Protein AF-A0A179B4K9-F1 (afdb_monomer_lite)

Structure (mmCIF, N/CA/C/O backbone):
data_AF-A0A179B4K9-F1
#
_entry.id   AF-A0A179B4K9-F1
#
loop_
_atom_site.group_PDB
_atom_site.id
_atom_site.type_symbol
_atom_site.label_atom_id
_atom_site.label_alt_id
_atom_site.label_comp_id
_atom_site.label_asym_id
_atom_site.label_entity_id
_atom_site.label_seq_id
_atom_site.pdbx_PDB_ins_code
_atom_site.Cartn_x
_atom_site.Cartn_y
_atom_site.Cartn_z
_atom_site.occupancy
_atom_site.B_iso_or_equiv
_atom_site.auth_seq_id
_atom_site.auth_comp_id
_atom_site.auth_asym_id
_atom_site.auth_atom_id
_atom_site.pdbx_PDB_model_num
ATOM 1 N N . MET A 1 1 ? 18.540 11.501 -34.866 1.00 49.00 1 MET A N 1
ATOM 2 C CA . MET A 1 1 ? 18.609 10.133 -35.430 1.00 49.00 1 MET A CA 1
ATOM 3 C C . MET A 1 1 ? 19.218 10.206 -36.821 1.00 49.00 1 MET A C 1
ATOM 5 O O . MET A 1 1 ? 19.056 11.240 -37.459 1.00 49.00 1 MET A O 1
ATOM 9 N N . ALA A 1 2 ? 19.954 9.187 -37.273 1.00 39.53 2 ALA A N 1
ATOM 10 C CA . ALA A 1 2 ? 20.260 9.074 -38.700 1.00 39.53 2 ALA A CA 1
ATOM 11 C C . ALA A 1 2 ? 18.976 8.699 -39.465 1.00 39.53 2 ALA A C 1
ATOM 13 O O . ALA A 1 2 ? 18.045 8.146 -38.882 1.00 39.53 2 ALA A O 1
ATOM 14 N N . THR A 1 3 ? 18.932 8.986 -40.764 1.00 39.09 3 THR A N 1
ATOM 15 C CA . THR A 1 3 ? 17.799 8.746 -41.682 1.00 39.09 3 THR A CA 1
ATOM 16 C C . THR A 1 3 ? 17.365 7.275 -41.813 1.00 39.09 3 THR A C 1
ATOM 18 O O . THR A 1 3 ? 16.398 6.989 -42.503 1.00 39.09 3 THR A O 1
ATOM 21 N N . ASN A 1 4 ? 18.037 6.342 -41.133 1.00 38.09 4 ASN A N 1
ATOM 22 C CA . ASN A 1 4 ? 17.789 4.897 -41.150 1.00 38.09 4 ASN A CA 1
ATOM 23 C C . ASN A 1 4 ? 17.492 4.302 -39.755 1.00 38.09 4 ASN A C 1
ATOM 25 O O . ASN A 1 4 ? 17.722 3.116 -39.535 1.00 38.09 4 ASN A O 1
ATOM 29 N N . GLY A 1 5 ? 17.077 5.119 -38.780 1.00 46.66 5 GLY A N 1
ATOM 30 C CA . GLY A 1 5 ? 16.750 4.650 -37.424 1.00 46.66 5 GLY A CA 1
ATOM 31 C C . GLY A 1 5 ? 17.960 4.265 -36.562 1.00 46.66 5 GLY A C 1
ATOM 32 O O . GLY A 1 5 ? 17.804 3.952 -35.384 1.00 46.66 5 GLY A O 1
ATOM 33 N N . ARG A 1 6 ? 19.191 4.338 -37.091 1.00 57.16 6 ARG A N 1
ATOM 34 C CA . ARG A 1 6 ? 20.409 4.124 -36.298 1.00 57.16 6 ARG A CA 1
ATOM 35 C C . ARG A 1 6 ? 20.771 5.382 -35.511 1.00 57.16 6 ARG A C 1
ATOM 37 O O . ARG A 1 6 ? 20.716 6.512 -36.013 1.00 57.16 6 ARG A O 1
ATOM 44 N N . LEU A 1 7 ? 21.176 5.187 -34.257 1.00 63.09 7 LEU A N 1
ATOM 45 C CA . LEU A 1 7 ? 21.777 6.253 -33.461 1.00 63.09 7 LEU A CA 1
ATOM 46 C C . LEU A 1 7 ? 23.084 6.713 -34.114 1.00 63.09 7 LEU A C 1
ATOM 48 O O . LEU A 1 7 ? 23.852 5.903 -34.638 1.00 63.09 7 LEU A O 1
ATOM 52 N N . LYS A 1 8 ? 23.338 8.027 -34.077 1.00 67.00 8 LYS A N 1
ATOM 53 C CA . LYS A 1 8 ? 24.635 8.576 -34.489 1.00 67.00 8 LYS A CA 1
ATOM 54 C C . LYS A 1 8 ? 25.731 7.922 -33.642 1.00 67.00 8 LYS A C 1
ATOM 56 O O . LYS A 1 8 ? 25.544 7.704 -32.448 1.00 67.00 8 LYS A O 1
ATOM 61 N N . SER A 1 9 ? 26.888 7.650 -34.245 1.00 63.28 9 SER A N 1
ATOM 62 C CA . SER A 1 9 ? 28.038 7.063 -33.540 1.00 63.28 9 SER A CA 1
ATOM 63 C C . SER A 1 9 ? 28.581 7.966 -32.423 1.00 63.28 9 SER A C 1
ATOM 65 O O . SER A 1 9 ? 29.160 7.463 -31.463 1.00 63.28 9 SER A O 1
ATOM 67 N N . LYS A 1 10 ? 28.359 9.284 -32.529 1.00 70.06 10 LYS A N 1
ATOM 68 C CA . LYS A 1 10 ? 28.595 10.286 -31.484 1.00 70.06 10 LYS A CA 1
ATOM 69 C C . LYS A 1 10 ? 27.345 11.156 -31.334 1.00 70.06 10 LYS A C 1
ATOM 71 O O . LYS A 1 10 ? 26.875 11.715 -32.323 1.00 70.06 10 LYS A O 1
ATOM 76 N N . ILE A 1 11 ? 26.822 11.253 -30.114 1.00 75.12 11 ILE A N 1
ATOM 77 C CA . ILE A 1 11 ? 25.683 12.103 -29.745 1.00 75.12 11 ILE A CA 1
ATOM 78 C C . ILE A 1 11 ? 26.227 13.201 -28.830 1.00 75.12 11 ILE A C 1
ATOM 80 O O . ILE A 1 11 ? 26.829 12.886 -27.806 1.00 75.12 11 ILE A O 1
ATOM 84 N N . GLY A 1 12 ? 26.069 14.468 -29.219 1.00 74.31 12 GLY A N 1
ATOM 85 C CA . GLY A 1 12 ? 26.497 15.617 -28.410 1.00 74.31 12 GLY A CA 1
ATOM 86 C C . GLY A 1 12 ? 25.336 16.313 -27.694 1.00 74.31 12 GLY A C 1
ATOM 87 O O . GLY A 1 12 ? 24.174 16.055 -27.998 1.00 74.31 12 GLY A O 1
ATOM 88 N N . GLN A 1 13 ? 25.641 17.265 -26.800 1.00 74.56 13 GLN A N 1
ATOM 89 C CA . GLN A 1 13 ? 24.632 18.067 -26.078 1.00 74.56 13 GLN A CA 1
ATOM 90 C C . GLN A 1 13 ? 23.593 18.689 -27.029 1.00 74.56 13 GLN A C 1
ATOM 92 O O . GLN A 1 13 ? 22.399 18.580 -26.786 1.00 74.56 13 GLN A O 1
ATOM 97 N N . ARG A 1 14 ? 24.021 19.278 -28.158 1.00 80.44 14 ARG A N 1
ATOM 98 C CA . ARG A 1 14 ? 23.103 19.897 -29.137 1.00 80.44 14 ARG A CA 1
ATOM 99 C C . ARG A 1 14 ? 22.116 18.905 -29.760 1.00 80.44 14 ARG A C 1
ATOM 101 O O . ARG A 1 14 ? 20.986 19.284 -30.045 1.00 80.44 14 ARG A O 1
ATOM 108 N N . ASP A 1 15 ? 22.529 17.654 -29.980 1.00 79.69 15 ASP A N 1
ATOM 109 C CA . ASP A 1 15 ? 21.630 16.622 -30.507 1.00 79.69 15 ASP A CA 1
ATOM 110 C C . ASP A 1 15 ? 20.538 16.269 -29.484 1.00 79.69 15 ASP A C 1
ATOM 112 O O . ASP A 1 15 ? 19.399 16.018 -29.876 1.00 79.69 15 ASP A O 1
ATOM 116 N N . LEU A 1 16 ? 20.870 16.272 -28.186 1.00 74.81 16 LEU A N 1
ATOM 117 C CA . LEU A 1 16 ? 19.905 16.030 -27.113 1.00 74.81 16 LEU A CA 1
ATOM 118 C C . LEU A 1 16 ? 18.993 17.227 -26.853 1.00 74.81 16 LEU A C 1
ATOM 120 O O . LEU A 1 16 ? 17.802 17.019 -26.667 1.00 74.81 16 LEU A O 1
ATOM 124 N N . GLU A 1 17 ? 19.498 18.460 -26.913 1.00 78.81 17 GLU A N 1
ATOM 125 C CA . GLU A 1 17 ? 18.645 19.657 -26.821 1.00 78.81 17 GLU A CA 1
ATOM 126 C C . GLU A 1 17 ? 17.633 19.710 -27.969 1.00 78.81 17 GLU A C 1
ATOM 128 O O . GLU A 1 17 ? 16.451 19.999 -27.768 1.00 78.81 17 GLU A O 1
ATOM 133 N N . TYR A 1 18 ? 18.074 19.352 -29.179 1.00 82.75 18 TYR A N 1
ATOM 134 C CA . TYR A 1 18 ? 17.166 19.190 -30.308 1.00 82.75 18 TYR A CA 1
ATOM 135 C C . TYR A 1 18 ? 16.153 18.069 -30.054 1.00 82.75 18 TYR A C 1
ATOM 137 O O . TYR A 1 18 ? 14.962 18.268 -30.268 1.00 82.75 18 TYR A O 1
ATOM 145 N N . PHE A 1 19 ? 16.599 16.904 -29.571 1.00 80.44 19 PHE A N 1
ATOM 146 C CA . PHE A 1 19 ? 15.712 15.785 -29.243 1.00 80.44 19 PHE A CA 1
ATOM 147 C C . PHE A 1 19 ? 14.654 16.173 -28.198 1.00 80.44 19 PHE A C 1
ATOM 149 O O . PHE A 1 19 ? 13.468 15.923 -28.405 1.00 80.44 19 PHE A O 1
ATOM 156 N N . LYS A 1 20 ? 15.069 16.844 -27.121 1.00 81.75 20 LYS A N 1
ATOM 157 C CA . LYS A 1 20 ? 14.197 17.381 -26.074 1.00 81.75 20 LYS A CA 1
ATOM 158 C C . LYS A 1 20 ? 13.162 18.335 -26.659 1.00 81.75 20 LYS A C 1
ATOM 160 O O . LYS A 1 20 ? 11.972 18.146 -26.435 1.00 81.75 20 LYS A O 1
ATOM 165 N N . THR A 1 21 ? 13.608 19.319 -27.435 1.00 83.69 21 THR A N 1
ATOM 166 C CA . THR A 1 21 ? 12.730 20.344 -28.019 1.00 83.69 21 THR A CA 1
ATOM 167 C C . THR A 1 21 ? 11.743 19.742 -29.019 1.00 83.69 21 THR A C 1
ATOM 169 O O . THR A 1 21 ? 10.576 20.114 -29.040 1.00 83.69 21 THR A O 1
ATOM 172 N N . ALA A 1 22 ? 12.196 18.795 -29.842 1.00 82.25 22 ALA A N 1
ATOM 173 C CA . ALA A 1 22 ? 11.378 18.209 -30.897 1.00 82.25 22 ALA A CA 1
ATOM 174 C C . ALA A 1 22 ? 10.362 17.181 -30.376 1.00 82.25 22 ALA A C 1
ATOM 176 O O . ALA A 1 22 ? 9.280 17.055 -30.948 1.00 82.25 22 ALA A O 1
ATOM 177 N N . TYR A 1 23 ? 10.707 16.426 -29.327 1.00 79.19 23 TYR A N 1
ATOM 178 C CA . TYR A 1 23 ? 9.938 15.241 -28.934 1.00 79.19 23 TYR A CA 1
ATOM 179 C C . TYR A 1 23 ? 9.493 15.224 -27.473 1.00 79.19 23 TYR A C 1
ATOM 181 O O . TYR A 1 23 ? 8.546 14.510 -27.159 1.00 79.19 23 TYR A O 1
ATOM 189 N N . GLY A 1 24 ? 10.126 15.991 -26.581 1.00 78.75 24 GLY A N 1
ATOM 190 C CA . GLY A 1 24 ? 9.943 15.852 -25.135 1.00 78.75 24 GLY A CA 1
ATOM 191 C C . GLY A 1 24 ? 8.508 16.080 -24.663 1.00 78.75 24 GLY A C 1
ATOM 192 O O . GLY A 1 24 ? 7.943 15.223 -23.986 1.00 78.75 24 GLY A O 1
ATOM 193 N N . GLU A 1 25 ? 7.885 17.186 -25.078 1.00 82.50 25 GLU A N 1
ATOM 194 C CA . GLU A 1 25 ? 6.494 17.488 -24.714 1.00 82.50 25 GLU A CA 1
ATOM 195 C C . GLU A 1 25 ? 5.529 16.420 -25.240 1.00 82.50 25 GLU A C 1
ATOM 197 O O . GLU A 1 25 ? 4.657 15.935 -24.516 1.00 82.50 25 GLU A O 1
ATOM 202 N N . ARG A 1 26 ? 5.705 16.028 -26.504 1.00 84.62 26 ARG A N 1
ATOM 203 C CA . ARG A 1 26 ? 4.835 15.052 -27.151 1.00 84.62 26 ARG A CA 1
ATOM 204 C C . ARG A 1 26 ? 4.973 13.672 -26.511 1.00 84.62 26 ARG A C 1
ATOM 206 O O . ARG A 1 26 ? 3.981 12.964 -26.407 1.00 84.62 26 ARG A O 1
ATOM 213 N N . MET A 1 27 ? 6.152 13.324 -26.002 1.00 86.38 27 MET A N 1
ATOM 214 C CA . MET A 1 27 ? 6.392 12.026 -25.378 1.00 86.38 27 MET A CA 1
ATOM 215 C C . MET A 1 27 ? 5.661 11.801 -24.066 1.00 86.38 27 MET A C 1
ATOM 217 O O . MET A 1 27 ? 5.229 10.688 -23.783 1.00 86.38 27 MET A O 1
ATOM 221 N N . ALA A 1 28 ? 5.506 12.858 -23.278 1.00 75.81 28 ALA A N 1
ATOM 222 C CA . ALA A 1 28 ? 4.746 12.801 -22.038 1.00 75.81 28 ALA A CA 1
ATOM 223 C C . ALA A 1 28 ? 3.232 12.957 -22.270 1.00 75.81 28 ALA A C 1
ATOM 225 O O . ALA A 1 28 ? 2.441 12.647 -21.377 1.00 75.81 28 ALA A O 1
ATOM 226 N N . LYS A 1 29 ? 2.811 13.472 -23.440 1.00 82.12 29 LYS A N 1
ATOM 227 C CA . LYS A 1 29 ? 1.414 13.851 -23.709 1.00 82.12 29 LYS A CA 1
ATOM 228 C C . LYS A 1 29 ? 0.657 12.936 -24.674 1.00 82.12 29 LYS A C 1
ATOM 230 O O . LYS A 1 29 ? -0.541 12.735 -24.491 1.00 82.12 29 LYS A O 1
ATOM 235 N N . ASP A 1 30 ? 1.318 12.393 -25.683 1.00 87.69 30 ASP A N 1
ATOM 236 C CA . ASP A 1 30 ? 0.700 11.611 -26.754 1.00 87.69 30 ASP A CA 1
ATOM 237 C C . ASP A 1 30 ? 1.097 10.132 -26.602 1.00 87.69 30 ASP A C 1
ATOM 239 O O . ASP A 1 30 ? 2.203 9.746 -26.997 1.00 87.69 30 ASP A O 1
ATOM 243 N N . PRO A 1 31 ? 0.227 9.290 -26.011 1.00 87.31 31 PRO A N 1
ATOM 244 C CA . PRO A 1 31 ? 0.576 7.908 -25.710 1.00 87.31 31 PRO A CA 1
ATOM 245 C C . PRO A 1 31 ? 0.732 7.037 -26.962 1.00 87.31 31 PRO A C 1
ATOM 247 O O . PRO A 1 31 ? 1.504 6.077 -26.944 1.00 87.31 31 PRO A O 1
ATOM 250 N N . PHE A 1 32 ? 0.106 7.414 -28.081 1.00 87.56 32 PHE A N 1
ATOM 251 C CA . PHE A 1 32 ? 0.276 6.732 -29.364 1.00 87.56 32 PHE A CA 1
ATOM 252 C C . PHE A 1 32 ? 1.654 7.018 -29.956 1.00 87.56 32 PHE A C 1
ATOM 254 O O . PHE A 1 32 ? 2.360 6.096 -30.369 1.00 87.56 32 PHE A O 1
ATOM 261 N N . PHE A 1 33 ? 2.067 8.289 -29.951 1.00 89.06 33 PHE A N 1
ATOM 262 C CA . PHE A 1 33 ? 3.408 8.673 -30.384 1.00 89.06 33 PHE A CA 1
ATOM 263 C C . PHE A 1 33 ? 4.487 8.041 -29.503 1.00 89.06 33 PHE A C 1
ATOM 265 O O . PHE A 1 33 ? 5.458 7.490 -30.022 1.00 89.06 33 PHE A O 1
ATOM 272 N N . ALA A 1 34 ? 4.301 8.078 -28.182 1.00 90.25 34 ALA A N 1
ATOM 273 C CA . ALA A 1 34 ? 5.251 7.529 -27.226 1.00 90.25 34 ALA A CA 1
ATOM 274 C C . ALA A 1 34 ? 5.463 6.023 -27.394 1.00 90.25 34 ALA A C 1
ATOM 276 O O . ALA A 1 34 ? 6.608 5.559 -27.360 1.00 90.25 34 ALA A O 1
ATOM 277 N N . ASN A 1 35 ? 4.377 5.288 -27.642 1.00 89.25 35 ASN A N 1
ATOM 278 C CA . ASN A 1 35 ? 4.430 3.866 -27.937 1.00 89.25 35 ASN A CA 1
ATOM 279 C C . ASN A 1 35 ? 5.129 3.584 -29.279 1.00 89.25 35 ASN A C 1
ATOM 281 O O . ASN A 1 35 ? 6.089 2.814 -29.329 1.00 89.25 35 ASN A O 1
ATOM 285 N N . ALA A 1 36 ? 4.707 4.253 -30.359 1.00 88.25 36 ALA A N 1
ATOM 286 C CA . ALA A 1 36 ? 5.291 4.061 -31.687 1.00 88.25 36 ALA A CA 1
ATOM 287 C C . ALA A 1 36 ? 6.796 4.370 -31.705 1.00 88.25 36 ALA A C 1
ATOM 289 O O . ALA A 1 36 ? 7.585 3.642 -32.316 1.00 88.25 36 ALA A O 1
ATOM 290 N N . PHE A 1 37 ? 7.210 5.422 -30.998 1.00 90.38 37 PHE A N 1
ATOM 291 C CA . PHE A 1 37 ? 8.618 5.749 -30.847 1.00 90.38 37 PHE A CA 1
ATOM 292 C C . PHE A 1 37 ? 9.383 4.657 -30.106 1.00 90.38 37 PHE A C 1
ATOM 294 O O . PHE A 1 37 ? 10.451 4.274 -30.576 1.00 90.38 37 PHE A O 1
ATOM 301 N N . GLY A 1 38 ? 8.876 4.150 -28.977 1.00 91.44 38 GLY A N 1
ATOM 302 C CA . GLY A 1 38 ? 9.588 3.137 -28.195 1.00 91.44 38 GLY A CA 1
ATOM 303 C C . GLY A 1 38 ? 9.791 1.846 -28.985 1.00 91.44 38 GLY A C 1
ATOM 304 O O . GLY A 1 38 ? 10.910 1.332 -29.043 1.00 91.44 38 GLY A O 1
ATOM 305 N N . LEU A 1 39 ? 8.751 1.394 -29.698 1.00 90.38 39 LEU A N 1
ATOM 306 C CA . LEU A 1 39 ? 8.834 0.233 -30.592 1.00 90.38 39 LEU A CA 1
ATOM 307 C C . LEU A 1 39 ? 9.818 0.445 -31.753 1.00 90.38 39 LEU A C 1
ATOM 309 O O . LEU A 1 39 ? 10.496 -0.498 -32.156 1.00 90.38 39 LEU A O 1
ATOM 313 N N . THR A 1 40 ? 9.915 1.670 -32.280 1.00 89.12 40 THR A N 1
ATOM 314 C CA . THR A 1 40 ? 10.848 2.019 -33.366 1.00 89.12 40 THR A CA 1
ATOM 315 C C . THR A 1 40 ? 12.286 2.160 -32.870 1.00 89.12 40 THR A C 1
ATOM 317 O O . THR A 1 40 ? 13.225 1.767 -33.560 1.00 89.12 40 THR A O 1
ATOM 320 N N . LEU A 1 41 ? 12.480 2.728 -31.677 1.00 89.44 41 LEU A N 1
ATOM 321 C CA . LEU A 1 41 ? 13.796 2.909 -31.078 1.00 89.44 41 LEU A CA 1
ATOM 322 C C . LEU A 1 41 ? 14.410 1.551 -30.710 1.00 89.44 41 LEU A C 1
ATOM 324 O O . LEU A 1 41 ? 15.581 1.312 -31.014 1.00 89.44 41 LEU A O 1
ATOM 328 N N . GLY A 1 42 ? 13.613 0.667 -30.103 1.00 92.19 42 GLY A N 1
ATOM 329 C CA . GLY A 1 42 ? 14.027 -0.668 -29.674 1.00 92.19 42 GLY A CA 1
ATOM 330 C C . GLY A 1 42 ? 14.860 -0.672 -28.384 1.00 92.19 42 GLY A C 1
ATOM 331 O O . GLY A 1 42 ? 15.564 0.290 -28.069 1.00 92.19 42 GLY A O 1
ATOM 332 N N . ALA A 1 43 ? 14.805 -1.786 -27.644 1.00 93.94 43 ALA A N 1
ATOM 333 C CA . ALA A 1 43 ? 15.361 -1.921 -26.291 1.00 93.94 43 ALA A CA 1
ATOM 334 C C . ALA A 1 43 ? 16.851 -1.540 -26.193 1.00 93.94 43 ALA A C 1
ATOM 336 O O . ALA A 1 43 ? 17.242 -0.735 -25.347 1.00 93.94 43 ALA A O 1
ATOM 337 N N . ASN A 1 44 ? 17.680 -2.043 -27.116 1.00 92.12 44 ASN A N 1
ATOM 338 C CA . ASN A 1 44 ? 19.119 -1.772 -27.130 1.00 92.12 44 ASN A CA 1
ATOM 339 C C . ASN A 1 44 ? 19.448 -0.278 -27.261 1.00 92.12 44 ASN A C 1
ATOM 341 O O . ASN A 1 44 ? 20.303 0.241 -26.544 1.00 92.12 44 ASN A O 1
ATOM 345 N N . ASN A 1 45 ? 18.767 0.438 -28.159 1.00 90.12 45 ASN A N 1
ATOM 346 C CA . ASN A 1 45 ? 19.007 1.870 -28.329 1.00 90.12 45 ASN A CA 1
ATOM 347 C C . ASN A 1 45 ? 18.437 2.678 -27.159 1.00 90.12 45 ASN A C 1
ATOM 349 O O . ASN A 1 45 ? 19.063 3.661 -26.765 1.00 90.12 45 ASN A O 1
ATOM 353 N N . THR A 1 46 ? 17.299 2.263 -26.586 1.00 92.44 46 THR A N 1
ATOM 354 C CA . THR A 1 46 ? 16.757 2.863 -25.359 1.00 92.44 46 THR A CA 1
ATOM 355 C C . THR A 1 46 ? 17.793 2.815 -24.233 1.00 92.44 46 THR A C 1
ATOM 357 O O . THR A 1 46 ? 18.149 3.861 -23.690 1.00 92.44 46 THR A O 1
ATOM 360 N N . LEU A 1 47 ? 18.350 1.636 -23.932 1.00 92.19 47 LEU A N 1
ATOM 361 C CA . LEU A 1 47 ? 19.336 1.480 -22.856 1.00 92.19 47 LEU A CA 1
ATOM 362 C C . LEU A 1 47 ? 20.669 2.154 -23.161 1.00 92.19 47 LEU A C 1
ATOM 364 O O . LEU A 1 47 ? 21.256 2.783 -22.280 1.00 92.19 47 LEU A O 1
ATOM 368 N N . ARG A 1 48 ? 21.116 2.120 -24.419 1.00 88.88 48 ARG A N 1
ATOM 369 C CA . ARG A 1 48 ? 22.312 2.850 -24.843 1.00 88.88 48 ARG A CA 1
ATOM 370 C C . ARG A 1 48 ? 22.181 4.353 -24.593 1.00 88.88 48 ARG A C 1
ATOM 372 O O . ARG A 1 48 ? 23.111 4.957 -24.064 1.00 88.88 48 ARG A O 1
ATOM 379 N N . LEU A 1 49 ? 21.043 4.955 -24.949 1.00 88.00 49 LEU A N 1
ATOM 380 C CA . LEU A 1 49 ? 20.788 6.378 -24.704 1.00 88.00 49 LEU A CA 1
ATOM 381 C C . LEU A 1 49 ? 20.685 6.694 -23.212 1.00 88.00 49 LEU A C 1
ATOM 383 O O . LEU A 1 49 ? 21.280 7.671 -22.766 1.00 88.00 49 LEU A O 1
ATOM 387 N N . ALA A 1 50 ? 19.980 5.864 -22.441 1.00 90.69 50 ALA A N 1
ATOM 388 C CA . ALA A 1 50 ? 19.853 6.030 -20.995 1.00 90.69 50 ALA A CA 1
ATOM 389 C C . ALA A 1 50 ? 21.213 5.955 -20.286 1.00 90.69 50 ALA A C 1
ATOM 391 O O . ALA A 1 50 ? 21.517 6.762 -19.403 1.00 90.69 50 ALA A O 1
ATOM 392 N N . SER A 1 51 ? 22.057 5.014 -20.711 1.00 88.38 51 SER A N 1
ATOM 393 C CA . SER A 1 51 ? 23.423 4.869 -20.220 1.00 88.38 51 SER A CA 1
ATOM 394 C C . SER A 1 51 ? 24.265 6.091 -20.570 1.00 88.38 51 SER A C 1
ATOM 396 O O . SER A 1 51 ? 24.865 6.686 -19.677 1.00 88.38 51 SER A O 1
ATOM 398 N N . LEU A 1 52 ? 24.242 6.527 -21.836 1.00 85.38 52 LEU A N 1
ATOM 399 C CA . LEU A 1 52 ? 24.965 7.716 -22.287 1.00 85.38 52 LEU A CA 1
ATOM 400 C C . LEU A 1 52 ? 24.547 8.951 -21.476 1.00 85.38 52 LEU A C 1
ATOM 402 O O . LEU A 1 52 ? 25.410 9.674 -20.982 1.00 85.38 52 LEU A O 1
ATOM 406 N N . ALA A 1 53 ? 23.238 9.150 -21.282 1.00 85.81 53 ALA A N 1
ATOM 407 C CA . ALA A 1 53 ? 22.685 10.241 -20.480 1.00 85.81 53 ALA A CA 1
ATOM 408 C C . ALA A 1 53 ? 23.193 10.223 -19.028 1.00 85.81 53 ALA A C 1
ATOM 410 O O . ALA A 1 53 ? 23.393 11.274 -18.429 1.00 85.81 53 ALA A O 1
ATOM 411 N N . SER A 1 54 ? 23.442 9.038 -18.468 1.00 82.94 54 SER A N 1
ATOM 412 C CA . SER A 1 54 ? 23.789 8.861 -17.053 1.00 82.94 54 SER A CA 1
ATOM 413 C C . SER A 1 54 ? 25.282 9.002 -16.735 1.00 82.94 54 SER A C 1
ATOM 415 O O . SER A 1 54 ? 25.634 9.102 -15.559 1.00 82.94 54 SER A O 1
ATOM 417 N N . THR A 1 55 ? 26.153 9.021 -17.747 1.00 78.50 55 THR A N 1
ATOM 418 C CA . THR A 1 55 ? 27.611 9.178 -17.576 1.00 78.50 55 THR A CA 1
ATOM 419 C C . THR A 1 55 ? 28.017 10.642 -17.350 1.00 78.50 55 THR A C 1
ATOM 421 O O . THR A 1 55 ? 27.547 11.552 -18.036 1.00 78.50 55 THR A O 1
ATOM 424 N N . THR A 1 56 ? 28.904 10.894 -16.383 1.00 65.62 56 THR A N 1
ATOM 425 C CA . THR A 1 56 ? 29.180 12.242 -15.837 1.00 65.62 56 THR A CA 1
ATOM 426 C C . THR A 1 56 ? 29.870 13.221 -16.779 1.00 65.62 56 THR A C 1
ATOM 428 O O . THR A 1 56 ? 29.770 14.429 -16.571 1.00 65.62 56 THR A O 1
ATOM 431 N N . ASN A 1 57 ? 30.491 12.734 -17.853 1.00 68.25 57 ASN A N 1
ATOM 432 C CA . ASN A 1 57 ? 31.309 13.554 -18.750 1.00 68.25 57 ASN A CA 1
ATOM 433 C C . ASN A 1 57 ? 30.589 13.975 -20.042 1.00 68.25 57 ASN A C 1
ATOM 435 O O . ASN A 1 57 ? 31.227 14.524 -20.941 1.00 68.25 57 ASN A O 1
ATOM 439 N N . HIS A 1 58 ? 29.295 13.670 -20.190 1.00 68.62 58 HIS A N 1
ATOM 440 C CA . HIS A 1 58 ? 28.593 13.866 -21.465 1.00 68.62 58 HIS A CA 1
ATOM 441 C C . HIS A 1 58 ? 27.541 14.981 -21.463 1.00 68.62 58 HIS A C 1
ATOM 443 O O . HIS A 1 58 ? 27.427 15.664 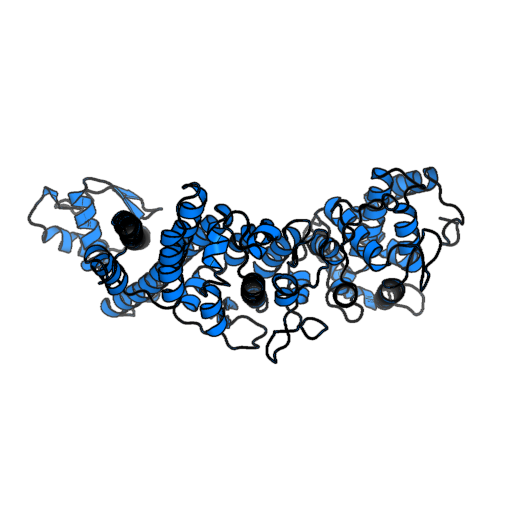-22.479 1.00 68.62 58 HIS A O 1
ATOM 449 N N . PHE A 1 59 ? 26.833 15.221 -20.353 1.00 75.06 59 PHE A N 1
ATOM 450 C CA . PHE A 1 59 ? 25.735 16.209 -20.280 1.00 75.06 59 PHE A CA 1
ATOM 451 C C . PHE A 1 59 ? 25.757 16.999 -18.968 1.00 75.06 59 PHE A C 1
ATOM 453 O O . PHE A 1 59 ? 26.623 16.737 -18.140 1.00 75.06 59 PHE A O 1
ATOM 460 N N . SER A 1 60 ? 24.814 17.917 -18.723 1.00 81.31 60 SER A N 1
ATOM 461 C CA . SER A 1 60 ? 24.501 18.450 -17.377 1.00 81.31 60 SER A CA 1
ATOM 462 C C . SER A 1 60 ? 23.544 17.514 -16.616 1.00 81.31 60 SER A C 1
ATOM 464 O O . SER A 1 60 ? 22.947 16.617 -17.216 1.00 81.31 60 SER A O 1
ATOM 466 N N . GLU A 1 61 ? 23.448 17.645 -15.288 1.00 82.94 61 GLU A N 1
ATOM 467 C CA . GLU A 1 61 ? 22.601 16.765 -14.461 1.00 82.94 61 GLU A CA 1
ATOM 468 C C . GLU A 1 61 ? 21.125 16.873 -14.817 1.00 82.94 61 GLU A C 1
ATOM 470 O O . GLU A 1 61 ? 20.461 15.851 -14.994 1.00 82.94 61 GLU A O 1
ATOM 475 N N . ASP A 1 62 ? 20.659 18.098 -15.025 1.00 84.00 62 ASP A N 1
ATOM 476 C CA . ASP A 1 62 ? 19.284 18.368 -15.424 1.00 84.00 62 ASP A CA 1
ATOM 477 C C . ASP A 1 62 ? 19.001 17.824 -16.825 1.00 84.00 62 ASP A C 1
ATOM 479 O O . ASP A 1 62 ? 18.036 17.085 -17.003 1.00 84.00 62 ASP A O 1
ATOM 483 N N . SER A 1 63 ? 19.888 18.060 -17.803 1.00 83.69 63 SER A N 1
ATOM 484 C CA . SER A 1 63 ? 19.717 17.501 -19.153 1.00 83.69 63 SER A CA 1
ATOM 485 C C . SER A 1 63 ? 19.712 15.968 -19.146 1.00 83.69 63 SER A C 1
ATOM 487 O O . SER A 1 63 ? 18.956 15.348 -19.891 1.00 83.69 63 SER A O 1
ATOM 489 N N . ALA A 1 64 ? 20.541 15.337 -18.306 1.00 85.44 64 ALA A N 1
ATOM 490 C CA . ALA A 1 64 ? 20.565 13.884 -18.157 1.00 85.44 64 ALA A CA 1
ATOM 491 C C . ALA A 1 64 ? 19.227 13.342 -17.633 1.00 85.44 64 ALA A C 1
ATOM 493 O O . ALA A 1 64 ? 18.686 12.389 -18.199 1.00 85.44 64 ALA A O 1
ATOM 494 N N . ARG A 1 65 ? 18.681 13.968 -16.584 1.00 88.75 65 ARG A N 1
ATOM 495 C CA . ARG A 1 65 ? 17.383 13.609 -15.995 1.00 88.75 65 ARG A CA 1
ATOM 496 C C . ARG A 1 65 ? 16.229 13.845 -16.957 1.00 88.75 65 ARG A C 1
ATOM 498 O O . ARG A 1 65 ? 15.399 12.961 -17.122 1.00 88.75 65 ARG A O 1
ATOM 505 N N . GLU A 1 66 ? 16.198 14.979 -17.650 1.00 89.06 66 GLU A N 1
ATOM 506 C CA . GLU A 1 66 ? 15.155 15.279 -18.637 1.00 89.06 66 GLU A CA 1
ATOM 507 C C . GLU A 1 66 ? 15.153 14.270 -19.791 1.00 89.06 66 GLU A C 1
ATOM 509 O O . GLU A 1 66 ? 14.102 13.768 -20.184 1.00 89.06 66 GLU A O 1
ATOM 514 N N . VAL A 1 67 ? 16.328 13.920 -20.321 1.00 89.25 67 VAL A N 1
ATOM 515 C CA . VAL A 1 67 ? 16.432 12.920 -21.394 1.00 89.25 67 VAL A CA 1
ATOM 516 C C . VAL A 1 67 ? 15.959 11.554 -20.904 1.00 89.25 67 VAL A C 1
ATOM 518 O O . VAL A 1 67 ? 15.210 10.882 -21.615 1.00 89.25 67 VAL A O 1
ATOM 521 N N . ARG A 1 68 ? 16.323 11.155 -19.680 1.00 91.94 68 ARG A N 1
ATOM 522 C CA . ARG A 1 68 ? 15.801 9.924 -19.071 1.00 91.94 68 ARG A CA 1
ATOM 523 C C . ARG A 1 68 ? 14.301 9.985 -18.808 1.00 91.94 68 ARG A C 1
ATOM 525 O O . ARG A 1 68 ? 13.645 8.980 -19.041 1.00 91.94 68 ARG A O 1
ATOM 532 N N . ALA A 1 69 ? 13.741 11.130 -18.425 1.00 93.38 69 ALA A N 1
ATOM 533 C CA . ALA A 1 69 ? 12.301 11.302 -18.254 1.00 93.38 69 ALA A CA 1
ATOM 534 C C . ALA A 1 69 ? 11.538 11.154 -19.582 1.00 93.38 69 ALA A C 1
ATOM 536 O O . ALA A 1 69 ? 10.480 10.527 -19.624 1.00 93.38 69 ALA A O 1
ATOM 537 N N . ILE A 1 70 ? 12.087 11.659 -20.694 1.00 92.50 70 ILE A N 1
ATOM 538 C CA . ILE A 1 70 ? 11.505 11.476 -22.035 1.00 92.50 70 ILE A CA 1
ATOM 539 C C . ILE A 1 70 ? 11.544 9.998 -22.440 1.00 92.50 70 ILE A C 1
ATOM 541 O O . ILE A 1 70 ? 10.534 9.446 -22.883 1.00 92.50 70 ILE A O 1
ATOM 545 N N . LEU A 1 71 ? 12.698 9.344 -22.268 1.00 94.00 71 LEU A N 1
ATOM 546 C CA . LEU A 1 71 ? 12.852 7.917 -22.560 1.00 94.00 71 LEU A CA 1
ATOM 547 C C . LEU A 1 71 ? 11.959 7.055 -21.662 1.00 94.00 71 LEU A C 1
ATOM 549 O O . LEU A 1 71 ? 11.338 6.121 -22.154 1.00 94.00 71 LEU A O 1
ATOM 553 N N . GLY A 1 72 ? 11.848 7.393 -20.380 1.00 95.25 72 GLY A N 1
ATOM 554 C CA . GLY A 1 72 ? 10.997 6.707 -19.416 1.00 95.25 72 GLY A CA 1
ATOM 555 C C . GLY A 1 72 ? 9.515 6.875 -19.719 1.00 95.25 72 GLY A C 1
ATOM 556 O O . GLY A 1 72 ? 8.776 5.903 -19.639 1.00 95.25 72 GLY A O 1
ATOM 557 N N . SER A 1 73 ? 9.088 8.060 -20.169 1.00 94.00 73 SER A N 1
ATOM 558 C CA . SER A 1 73 ? 7.704 8.292 -20.607 1.00 94.00 73 SER A CA 1
ATOM 559 C C . SER A 1 73 ? 7.354 7.390 -21.792 1.00 94.00 73 SER A C 1
ATOM 561 O O . SER A 1 73 ? 6.319 6.725 -21.795 1.00 94.00 73 SER A O 1
ATOM 563 N N . SER A 1 74 ? 8.264 7.302 -22.771 1.00 94.50 74 SER A N 1
ATOM 564 C CA . SER A 1 74 ? 8.135 6.358 -23.883 1.00 94.50 74 SER A CA 1
ATOM 565 C C . SER A 1 74 ? 8.139 4.912 -23.408 1.00 94.50 74 SER A C 1
ATOM 567 O O . SER A 1 74 ? 7.298 4.145 -23.865 1.00 94.50 74 SER A O 1
ATOM 569 N N . LEU A 1 75 ? 9.031 4.538 -22.489 1.00 95.94 75 LEU A N 1
ATOM 570 C CA . LEU A 1 75 ? 9.122 3.182 -21.957 1.00 95.94 75 LEU A CA 1
ATOM 571 C C . LEU A 1 75 ? 7.813 2.777 -21.275 1.00 95.94 75 LEU A C 1
ATOM 573 O O . LEU A 1 75 ? 7.221 1.799 -21.713 1.00 95.94 75 LEU A O 1
ATOM 577 N N . ILE A 1 76 ? 7.319 3.562 -20.309 1.00 94.94 76 ILE A N 1
ATOM 578 C CA . ILE A 1 76 ? 6.065 3.302 -19.578 1.00 94.94 76 ILE A CA 1
ATOM 579 C C . ILE A 1 76 ? 4.904 3.081 -20.558 1.00 94.94 76 ILE A C 1
ATOM 581 O O . ILE A 1 76 ? 4.181 2.095 -20.461 1.00 94.94 76 ILE A O 1
ATOM 585 N N . LEU A 1 77 ? 4.740 3.960 -21.550 1.00 92.31 77 LEU A N 1
ATOM 586 C CA . LEU A 1 77 ? 3.629 3.880 -22.509 1.00 92.31 77 LEU A CA 1
ATOM 587 C C . LEU A 1 77 ? 3.833 2.777 -23.565 1.00 92.31 77 LEU A C 1
ATOM 589 O O . LEU A 1 77 ? 2.872 2.182 -24.063 1.00 92.31 77 LEU A O 1
ATOM 593 N N . THR A 1 78 ? 5.084 2.451 -23.898 1.00 92.31 78 THR A N 1
ATOM 594 C CA . THR A 1 78 ? 5.424 1.338 -24.799 1.00 92.31 78 THR A CA 1
ATOM 595 C C . THR A 1 78 ? 5.092 -0.003 -24.162 1.00 92.31 78 THR A C 1
ATOM 597 O O . THR A 1 78 ? 4.537 -0.882 -24.829 1.00 92.31 78 THR A O 1
ATOM 600 N N . THR A 1 79 ? 5.353 -0.127 -22.862 1.00 92.06 79 THR A N 1
ATOM 601 C CA . THR A 1 79 ? 5.118 -1.323 -22.049 1.00 92.06 79 THR A CA 1
ATOM 602 C C . THR A 1 79 ? 3.708 -1.377 -21.454 1.00 92.06 79 THR A C 1
ATOM 604 O O . THR A 1 79 ? 3.468 -2.082 -20.479 1.00 92.06 79 THR A O 1
ATOM 607 N N . GLY A 1 80 ? 2.742 -0.686 -22.074 1.00 87.31 80 GLY A N 1
ATOM 608 C CA . GLY A 1 80 ? 1.317 -0.799 -21.748 1.00 87.31 80 GLY A CA 1
ATOM 609 C C . GLY A 1 80 ? 0.870 -0.018 -20.512 1.00 87.31 80 GLY A C 1
ATOM 610 O O . GLY A 1 80 ? -0.202 -0.301 -19.985 1.00 87.31 80 GLY A O 1
ATOM 611 N N . GLY A 1 81 ? 1.670 0.941 -20.049 1.00 89.62 81 GLY A N 1
ATOM 612 C CA . GLY A 1 81 ? 1.300 1.870 -18.988 1.00 89.62 81 GLY A CA 1
ATOM 613 C C . GLY A 1 81 ? 0.143 2.798 -19.355 1.00 89.62 81 GLY A C 1
ATOM 614 O O . GLY A 1 81 ? -0.307 2.883 -20.504 1.00 89.62 81 GLY A O 1
ATOM 615 N N . LEU A 1 82 ? -0.344 3.505 -18.341 1.00 85.00 82 LEU A N 1
ATOM 616 C CA . LEU A 1 82 ? -1.477 4.417 -18.437 1.00 85.00 82 LEU A CA 1
ATOM 617 C C . LEU A 1 82 ? -1.040 5.870 -18.266 1.00 85.00 82 LEU A C 1
ATOM 619 O O . LEU A 1 82 ? 0.008 6.175 -17.695 1.00 85.00 82 LEU A O 1
ATOM 623 N N . ARG A 1 83 ? -1.898 6.767 -18.761 1.00 85.06 83 ARG A N 1
ATOM 624 C CA . ARG A 1 83 ? -1.809 8.207 -18.537 1.00 85.06 83 ARG A CA 1
ATOM 625 C C . ARG A 1 83 ? -3.093 8.716 -17.879 1.00 85.06 83 ARG A C 1
ATOM 627 O O . ARG A 1 83 ? -4.108 8.899 -18.544 1.00 85.06 83 ARG A O 1
ATOM 634 N N . ASN A 1 84 ? -3.039 8.999 -16.586 1.00 79.56 84 ASN A N 1
ATOM 635 C CA . ASN A 1 84 ? -4.200 9.342 -15.758 1.00 79.56 84 ASN A CA 1
ATOM 636 C C . ASN A 1 84 ? -4.789 10.725 -16.030 1.00 79.56 84 ASN A C 1
ATOM 638 O O . ASN A 1 84 ? -5.940 10.978 -15.690 1.00 79.56 84 ASN A O 1
ATOM 642 N N . SER A 1 85 ? -4.028 11.619 -16.665 1.00 78.88 85 SER A N 1
ATOM 643 C CA . SER A 1 85 ? -4.525 12.934 -17.083 1.00 78.88 85 SER A CA 1
ATOM 644 C C . SER A 1 85 ? -5.430 12.888 -18.311 1.00 78.88 85 SER A C 1
ATOM 646 O O . SER A 1 85 ? -5.927 13.934 -18.715 1.00 78.88 85 SER A O 1
ATOM 648 N N . LEU A 1 86 ? -5.566 11.735 -18.976 1.00 79.62 86 LEU A N 1
ATOM 649 C CA . LEU A 1 86 ? -6.515 11.598 -20.079 1.00 79.62 86 LEU A CA 1
ATOM 650 C C . LEU A 1 86 ? -7.937 11.739 -19.529 1.00 79.62 86 LEU A C 1
ATOM 652 O O . LEU A 1 86 ? -8.230 11.223 -18.451 1.00 79.62 86 LEU A O 1
ATOM 656 N N . ASP A 1 87 ? -8.813 12.417 -20.265 1.00 84.00 87 ASP A N 1
ATOM 657 C CA . ASP A 1 87 ? -10.246 12.454 -19.973 1.00 84.00 87 ASP A CA 1
ATOM 658 C C . ASP A 1 87 ? -10.904 11.084 -20.236 1.00 84.00 87 ASP A C 1
ATOM 660 O O . ASP A 1 87 ? -10.239 10.102 -20.579 1.00 84.00 87 ASP A O 1
ATOM 664 N N . ALA A 1 88 ? -12.217 10.979 -20.014 1.00 84.75 88 ALA A N 1
ATOM 665 C CA . ALA A 1 88 ? -12.932 9.713 -20.178 1.00 84.75 88 ALA A CA 1
ATOM 666 C C . ALA A 1 88 ? -12.800 9.152 -21.606 1.00 84.75 88 ALA A C 1
ATOM 668 O O . ALA A 1 88 ? -12.508 7.967 -21.768 1.00 84.75 88 ALA A O 1
ATOM 669 N N . ASP A 1 89 ? -12.934 10.004 -22.624 1.00 86.56 89 ASP A N 1
ATOM 670 C CA . ASP A 1 89 ? -12.841 9.605 -24.030 1.00 86.56 89 ASP A CA 1
ATOM 671 C C . ASP A 1 89 ? -11.419 9.182 -24.406 1.00 86.56 89 ASP A C 1
ATOM 673 O O . ASP A 1 89 ? -11.225 8.132 -25.023 1.00 86.56 89 ASP A O 1
ATOM 677 N N . GLY A 1 90 ? -10.407 9.934 -23.969 1.00 84.75 90 GLY A N 1
ATOM 678 C CA . GLY A 1 90 ? -9.003 9.594 -24.163 1.00 84.75 90 GLY A CA 1
ATOM 679 C C . GLY A 1 90 ? -8.622 8.273 -23.494 1.00 84.75 90 GLY A C 1
ATOM 680 O O . GLY A 1 90 ? -7.925 7.460 -24.104 1.00 84.75 90 GLY A O 1
ATOM 681 N N . ARG A 1 91 ? -9.112 8.011 -22.274 1.00 83.94 91 ARG A N 1
ATOM 682 C CA . ARG A 1 91 ? -8.908 6.719 -21.594 1.00 83.94 91 ARG A CA 1
ATOM 683 C C . ARG A 1 91 ? -9.606 5.578 -22.326 1.00 83.94 91 ARG A C 1
ATOM 685 O O . ARG A 1 91 ? -8.987 4.538 -22.535 1.00 83.94 91 ARG A O 1
ATOM 692 N N . ASN A 1 92 ? -10.851 5.771 -22.759 1.00 86.31 92 ASN A N 1
ATOM 693 C CA . ASN A 1 92 ? -11.590 4.769 -23.528 1.00 86.31 92 ASN A CA 1
ATOM 694 C C . ASN A 1 92 ? -10.874 4.432 -24.840 1.00 86.31 92 ASN A C 1
ATOM 696 O O . ASN A 1 92 ? -10.700 3.256 -25.160 1.00 86.31 92 ASN A O 1
ATOM 700 N N . LEU A 1 93 ? -10.395 5.447 -25.564 1.00 88.06 93 LEU A N 1
ATOM 701 C CA . LEU A 1 93 ? -9.637 5.260 -26.796 1.00 88.06 93 LEU A CA 1
ATOM 702 C C . LEU A 1 93 ? -8.307 4.539 -26.544 1.00 88.06 93 LEU A C 1
ATOM 704 O O . LEU A 1 93 ? -7.969 3.616 -27.282 1.00 88.06 93 LEU A O 1
ATOM 708 N N . TRP A 1 94 ? -7.562 4.923 -25.504 1.00 86.94 94 TRP A N 1
ATOM 709 C CA . TRP A 1 94 ? -6.305 4.261 -25.138 1.00 86.94 94 TRP A CA 1
ATOM 710 C C . TRP A 1 94 ? -6.514 2.792 -24.759 1.00 86.94 94 TRP A C 1
ATOM 712 O O . TRP A 1 94 ? -5.764 1.921 -25.203 1.00 86.94 94 TRP A O 1
ATOM 722 N N . ASN A 1 95 ? -7.563 2.498 -23.990 1.00 84.81 95 ASN A N 1
ATOM 723 C CA . ASN A 1 95 ? -7.920 1.135 -23.605 1.00 84.81 95 ASN A CA 1
ATOM 724 C C . ASN A 1 95 ? -8.346 0.303 -24.821 1.00 84.81 95 ASN A C 1
ATOM 726 O O . ASN A 1 95 ? -7.869 -0.818 -24.988 1.00 84.81 95 ASN A O 1
ATOM 730 N N . ALA A 1 96 ? -9.175 0.862 -25.710 1.00 86.75 96 ALA A N 1
ATOM 731 C CA . ALA A 1 96 ? -9.576 0.206 -26.953 1.00 86.75 96 ALA A CA 1
ATOM 732 C C . ALA A 1 96 ? -8.373 -0.062 -27.872 1.00 86.75 96 ALA A C 1
ATOM 734 O O . ALA A 1 96 ? -8.239 -1.154 -28.422 1.00 86.75 96 ALA A O 1
ATOM 735 N N . TRP A 1 97 ? -7.460 0.905 -27.993 1.00 88.06 97 TRP A N 1
ATOM 736 C CA . TRP A 1 97 ? -6.221 0.748 -28.751 1.00 88.06 97 TRP A CA 1
ATOM 737 C C . TRP A 1 97 ? -5.332 -0.357 -28.167 1.00 88.06 97 TRP A C 1
ATOM 739 O O . TRP A 1 97 ? -4.875 -1.221 -28.912 1.00 88.06 97 TRP A O 1
ATOM 749 N N . ASN A 1 98 ? -5.145 -0.388 -26.841 1.00 85.62 98 ASN A N 1
ATOM 750 C CA . ASN A 1 98 ? -4.378 -1.441 -26.169 1.00 85.62 98 ASN A CA 1
ATOM 751 C C . ASN A 1 98 ? -5.016 -2.828 -26.328 1.00 85.62 98 ASN A C 1
ATOM 753 O O . ASN A 1 98 ? -4.300 -3.806 -26.544 1.00 85.62 98 ASN A O 1
ATOM 757 N N . ALA A 1 99 ? -6.344 -2.925 -26.264 1.00 85.56 99 ALA A N 1
ATOM 758 C CA . ALA A 1 99 ? -7.060 -4.176 -26.500 1.00 85.56 99 ALA A CA 1
ATOM 759 C C . ALA A 1 99 ? -6.935 -4.649 -27.962 1.00 85.56 99 ALA A C 1
ATOM 761 O O . ALA A 1 99 ? -6.834 -5.847 -28.225 1.00 85.56 99 ALA A O 1
ATOM 762 N N . GLY A 1 100 ? -6.891 -3.713 -28.916 1.00 87.94 100 GLY A N 1
ATOM 763 C CA . GLY A 1 100 ? -6.820 -3.981 -30.354 1.00 87.94 100 GLY A CA 1
ATOM 764 C C . GLY A 1 100 ? -5.424 -4.270 -30.918 1.00 87.94 100 GLY A C 1
ATOM 765 O O . GLY A 1 100 ? -5.305 -4.510 -32.118 1.00 87.94 100 GLY A O 1
ATOM 766 N N . LEU A 1 101 ? -4.364 -4.270 -30.100 1.00 88.50 101 LEU A N 1
ATOM 767 C CA . LEU A 1 101 ? -2.969 -4.353 -30.573 1.00 88.50 101 LEU A CA 1
ATOM 768 C C . LEU A 1 101 ? -2.641 -5.561 -31.440 1.00 88.50 101 LEU A C 1
ATOM 770 O O . LEU A 1 101 ? -1.722 -5.498 -32.255 1.00 88.50 101 LEU A O 1
ATOM 774 N N . ASP A 1 102 ? -3.343 -6.669 -31.237 1.00 88.88 102 ASP A N 1
ATOM 775 C CA . ASP A 1 102 ? -3.097 -7.882 -32.010 1.00 88.88 102 ASP A CA 1
ATOM 776 C C . ASP A 1 102 ? -3.581 -7.749 -33.463 1.00 88.88 102 ASP A C 1
ATOM 778 O O . ASP A 1 102 ? -3.000 -8.330 -34.377 1.00 88.88 102 ASP A O 1
ATOM 782 N N . GLY A 1 103 ? -4.604 -6.917 -33.688 1.00 87.88 103 GLY A N 1
ATOM 783 C CA . GLY A 1 103 ? -5.134 -6.609 -35.016 1.00 87.88 103 GLY A CA 1
ATOM 784 C C . GLY A 1 103 ? -4.355 -5.524 -35.764 1.00 87.88 103 GLY A C 1
ATOM 785 O O . GLY A 1 103 ? -4.550 -5.359 -36.966 1.00 87.88 103 GLY A O 1
ATOM 786 N N . ILE A 1 104 ? -3.466 -4.788 -35.087 1.00 88.75 104 ILE A N 1
ATOM 787 C CA . ILE A 1 104 ? -2.676 -3.714 -35.699 1.00 88.75 104 ILE A CA 1
ATOM 788 C C . ILE A 1 104 ? -1.308 -4.264 -36.097 1.00 88.75 104 ILE A C 1
ATOM 790 O O . ILE A 1 104 ? -0.565 -4.781 -35.265 1.00 88.75 104 ILE A O 1
ATOM 794 N N . LYS A 1 105 ? -0.958 -4.135 -37.376 1.00 88.25 105 LYS A N 1
ATOM 795 C CA . LYS A 1 105 ? 0.311 -4.612 -37.932 1.00 88.25 105 LYS A CA 1
ATOM 796 C C . LYS A 1 105 ? 1.431 -3.581 -37.751 1.00 88.25 105 LYS A C 1
ATOM 798 O O . LYS A 1 105 ? 1.263 -2.419 -38.108 1.00 88.25 105 LYS A O 1
ATOM 803 N N . TYR A 1 106 ? 2.557 -4.017 -37.185 1.00 84.50 106 TYR A N 1
ATOM 804 C CA . TYR A 1 106 ? 3.813 -3.259 -37.134 1.00 84.50 106 TYR A CA 1
ATOM 805 C C . TYR A 1 106 ? 4.532 -3.315 -38.489 1.00 84.50 106 TYR A C 1
ATOM 807 O O . TYR A 1 106 ? 4.966 -2.296 -39.018 1.00 84.50 106 TYR A O 1
ATOM 815 N N . ASP A 1 107 ? 4.603 -4.519 -39.052 1.00 84.50 107 ASP A N 1
ATOM 816 C CA . ASP A 1 107 ? 5.043 -4.824 -40.412 1.00 84.50 107 ASP A CA 1
ATOM 817 C C . ASP A 1 107 ? 4.092 -5.874 -41.023 1.00 84.50 107 ASP A C 1
ATOM 819 O O . ASP A 1 107 ? 3.074 -6.208 -40.416 1.00 84.50 107 ASP A O 1
ATOM 823 N N . PHE A 1 108 ? 4.381 -6.376 -42.229 1.00 79.25 108 PHE A N 1
ATOM 824 C CA . PHE A 1 108 ? 3.493 -7.307 -42.940 1.00 79.25 108 PHE A CA 1
ATOM 825 C C . PHE A 1 108 ? 3.083 -8.534 -42.104 1.00 79.25 108 PHE A C 1
ATOM 827 O O . PHE A 1 108 ? 1.924 -8.950 -42.167 1.00 79.25 108 PHE A O 1
ATOM 834 N N . ASP A 1 109 ? 3.982 -9.057 -41.266 1.00 89.06 109 ASP A N 1
ATOM 835 C CA . ASP A 1 109 ? 3.767 -10.312 -40.542 1.00 89.06 109 ASP A CA 1
ATOM 836 C C . ASP A 1 109 ? 3.548 -10.095 -39.036 1.00 89.06 109 ASP A C 1
ATOM 838 O O . ASP A 1 109 ? 2.737 -10.791 -38.417 1.00 89.06 109 ASP A O 1
ATOM 842 N N . THR A 1 110 ? 4.181 -9.080 -38.448 1.00 90.50 110 THR A N 1
ATOM 843 C CA . THR A 1 110 ? 4.260 -8.850 -37.000 1.00 90.50 110 THR A CA 1
ATOM 844 C C . THR A 1 110 ? 3.148 -7.914 -36.513 1.00 90.50 110 THR A C 1
ATOM 846 O O . THR A 1 110 ? 3.017 -6.788 -36.995 1.00 90.50 110 THR A O 1
ATOM 849 N N . SER A 1 111 ? 2.355 -8.329 -35.517 1.00 92.88 111 SER A N 1
ATOM 850 C CA . SER A 1 111 ? 1.411 -7.423 -34.833 1.00 92.88 111 SER A CA 1
ATOM 851 C C . SER A 1 111 ? 2.124 -6.481 -33.853 1.00 92.88 111 SER A C 1
ATOM 853 O O . SER A 1 111 ? 3.205 -6.792 -33.348 1.00 92.88 111 SER A O 1
ATOM 855 N N . LEU A 1 112 ? 1.524 -5.335 -33.516 1.00 91.06 112 LEU A N 1
ATOM 856 C CA . LEU A 1 112 ? 2.061 -4.443 -32.481 1.00 91.06 112 LEU A CA 1
ATOM 857 C C . LEU A 1 112 ? 2.167 -5.154 -31.128 1.00 91.06 112 LEU A C 1
ATOM 859 O O . LEU A 1 112 ? 3.107 -4.898 -30.378 1.00 91.06 112 LEU A O 1
ATOM 863 N N . LYS A 1 113 ? 1.255 -6.089 -30.828 1.00 92.19 113 LYS A N 1
ATOM 864 C CA . LYS A 1 113 ? 1.337 -6.939 -29.631 1.00 92.19 113 LYS A CA 1
ATOM 865 C C . LYS A 1 113 ? 2.607 -7.795 -29.629 1.00 92.19 113 LYS A C 1
ATOM 867 O O . LYS A 1 113 ? 3.324 -7.814 -28.631 1.00 92.19 113 LYS A O 1
ATOM 872 N N . GLN A 1 114 ? 2.908 -8.463 -30.744 1.00 93.94 114 GLN A N 1
ATOM 873 C CA . GLN A 1 114 ? 4.137 -9.250 -30.898 1.00 93.94 114 GLN A CA 1
ATOM 874 C C . GLN A 1 114 ? 5.387 -8.366 -30.830 1.00 93.94 114 GLN A C 1
ATOM 876 O O . GLN A 1 114 ? 6.370 -8.739 -30.194 1.00 93.94 114 GLN A O 1
ATOM 881 N N . GLN A 1 115 ? 5.349 -7.176 -31.432 1.00 94.44 115 GLN A N 1
ATOM 882 C CA . GLN A 1 115 ? 6.475 -6.248 -31.386 1.00 94.44 115 GLN A CA 1
ATOM 883 C C . GLN A 1 115 ? 6.711 -5.686 -29.975 1.00 94.44 115 GLN A C 1
ATOM 885 O O . GLN A 1 115 ? 7.860 -5.557 -29.557 1.00 94.44 115 GLN A O 1
ATOM 890 N N . ARG A 1 116 ? 5.649 -5.415 -29.204 1.00 94.44 116 ARG A N 1
ATOM 891 C CA . ARG A 1 116 ? 5.759 -5.061 -27.780 1.00 94.44 116 ARG A CA 1
ATOM 892 C C . ARG A 1 116 ? 6.378 -6.198 -26.969 1.00 94.44 116 ARG A C 1
ATOM 894 O O . ARG A 1 116 ? 7.249 -5.927 -26.152 1.00 94.44 116 ARG A O 1
ATOM 901 N N . ALA A 1 117 ? 5.965 -7.445 -27.205 1.00 95.38 117 ALA A N 1
ATOM 902 C CA . ALA A 1 117 ? 6.563 -8.604 -26.541 1.00 95.38 117 ALA A CA 1
ATOM 903 C C . ALA A 1 117 ? 8.071 -8.697 -26.829 1.00 95.38 117 ALA A C 1
ATOM 905 O O . ALA A 1 117 ? 8.858 -8.751 -25.894 1.00 95.38 117 ALA A O 1
ATOM 906 N N . ARG A 1 118 ? 8.488 -8.560 -28.098 1.00 95.69 118 ARG A N 1
ATOM 907 C CA . ARG A 1 118 ? 9.915 -8.504 -28.477 1.00 95.69 118 ARG A CA 1
ATOM 908 C C . ARG A 1 118 ? 10.668 -7.352 -27.806 1.00 95.69 118 ARG A C 1
ATOM 910 O O . ARG A 1 118 ? 11.834 -7.502 -27.456 1.00 95.69 118 ARG A O 1
ATOM 917 N N . TYR A 1 119 ? 10.027 -6.192 -27.656 1.00 96.38 119 TYR A N 1
ATOM 918 C CA . TYR A 1 119 ? 10.618 -5.050 -26.958 1.00 96.38 119 TYR A CA 1
ATOM 919 C C . TYR A 1 119 ? 10.857 -5.355 -25.472 1.00 96.38 119 TYR A C 1
ATOM 921 O O . TYR A 1 119 ? 11.946 -5.080 -24.974 1.00 96.38 119 TYR A O 1
ATOM 929 N N . LEU A 1 120 ? 9.871 -5.947 -24.792 1.00 97.19 120 LEU A N 1
ATOM 930 C CA . LEU A 1 120 ? 9.978 -6.380 -23.397 1.00 97.19 120 LEU A CA 1
ATOM 931 C C . LEU A 1 120 ? 11.039 -7.479 -23.218 1.00 97.19 120 LEU A C 1
ATOM 933 O O . LEU A 1 120 ? 11.918 -7.331 -22.374 1.00 97.19 120 LEU A O 1
ATOM 937 N N . ASP A 1 121 ? 11.033 -8.506 -24.074 1.00 97.31 121 ASP A N 1
ATOM 938 C CA . ASP A 1 121 ? 12.040 -9.578 -24.075 1.00 97.31 121 ASP A CA 1
ATOM 939 C C . ASP A 1 121 ? 13.458 -9.012 -24.236 1.00 97.31 121 ASP A C 1
ATOM 941 O O . ASP A 1 121 ? 14.374 -9.388 -23.508 1.00 97.31 121 ASP A O 1
ATOM 945 N N . GLY A 1 122 ? 13.634 -8.044 -25.142 1.00 96.44 122 GLY A N 1
ATOM 946 C CA . GLY A 1 122 ? 14.912 -7.361 -25.328 1.00 96.44 122 GLY A CA 1
ATOM 947 C C . GLY A 1 122 ? 15.339 -6.528 -24.115 1.00 96.44 122 GLY A C 1
ATOM 948 O O . GLY A 1 122 ? 16.533 -6.397 -23.858 1.00 96.44 122 GLY A O 1
ATOM 949 N N . LEU A 1 123 ? 14.401 -5.959 -23.350 1.00 96.56 123 LEU A N 1
ATOM 950 C CA . LEU A 1 123 ? 14.726 -5.287 -22.089 1.00 96.56 123 LEU A CA 1
ATOM 951 C C . LEU A 1 123 ? 15.145 -6.293 -21.008 1.00 96.56 123 LEU A C 1
ATOM 953 O O . LEU A 1 123 ? 16.122 -6.018 -20.314 1.00 96.56 123 LEU A O 1
ATOM 957 N N . ASN A 1 124 ? 14.483 -7.450 -20.907 1.00 95.44 124 ASN A N 1
ATOM 958 C CA . ASN A 1 124 ? 14.859 -8.526 -19.978 1.00 95.44 124 ASN A CA 1
ATOM 959 C C . ASN A 1 124 ? 16.239 -9.114 -20.301 1.00 95.44 124 ASN A C 1
ATOM 961 O O . ASN A 1 124 ? 17.064 -9.294 -19.407 1.00 95.44 124 ASN A O 1
ATOM 965 N N . GLU A 1 125 ? 16.545 -9.333 -21.583 1.00 95.50 125 GLU A N 1
ATOM 966 C CA . GLU A 1 125 ? 17.863 -9.811 -22.020 1.00 95.50 125 GLU A CA 1
ATOM 967 C C . GLU A 1 125 ? 18.985 -8.821 -21.653 1.00 95.50 125 GLU A C 1
ATOM 969 O O . GLU A 1 125 ? 20.075 -9.203 -21.218 1.00 95.50 125 GLU A O 1
ATOM 974 N N . LEU A 1 126 ? 18.716 -7.522 -21.795 1.00 94.94 126 LEU A N 1
ATOM 975 C CA . LEU A 1 126 ? 19.704 -6.463 -21.588 1.00 94.94 126 LEU A CA 1
ATOM 976 C C . LEU A 1 126 ? 19.768 -5.927 -20.149 1.00 94.94 126 LEU A C 1
ATOM 978 O O . LEU A 1 126 ? 20.757 -5.284 -19.780 1.00 94.94 126 LEU A O 1
ATOM 982 N N . GLY A 1 127 ? 18.740 -6.177 -19.342 1.00 94.12 127 GLY A N 1
ATOM 983 C CA . GLY A 1 127 ? 18.621 -5.775 -17.943 1.00 94.12 127 GLY A CA 1
ATOM 984 C C . GLY A 1 127 ? 19.800 -6.188 -17.050 1.00 94.12 127 GLY A C 1
ATOM 985 O O . GLY A 1 127 ? 20.344 -5.325 -16.356 1.00 94.12 127 GLY A O 1
ATOM 986 N N . PRO A 1 128 ? 20.276 -7.447 -17.081 1.00 91.88 128 PRO A N 1
ATOM 987 C CA . PRO A 1 128 ? 21.424 -7.868 -16.276 1.00 91.88 128 PRO A CA 1
ATOM 988 C C . PRO A 1 128 ? 22.782 -7.414 -16.841 1.00 91.88 128 PRO A C 1
ATOM 990 O O . PRO A 1 128 ? 23.794 -7.544 -16.153 1.00 91.88 128 PRO A O 1
ATOM 993 N N . SER A 1 129 ? 22.837 -6.891 -18.072 1.00 91.69 129 SER A N 1
ATOM 994 C CA . SER A 1 129 ? 24.091 -6.454 -18.702 1.00 91.69 129 SER A CA 1
ATOM 995 C C . SER A 1 129 ? 24.586 -5.118 -18.135 1.00 91.69 129 SER A C 1
ATOM 997 O O . SER A 1 129 ? 23.793 -4.269 -17.731 1.00 91.69 129 SER A O 1
ATOM 999 N N . TYR A 1 130 ? 25.902 -4.900 -18.142 1.00 88.44 130 TYR A N 1
ATOM 1000 C CA . TYR A 1 130 ? 26.536 -3.653 -17.711 1.00 88.44 130 TYR A CA 1
ATOM 1001 C C . TYR A 1 130 ? 26.672 -2.668 -18.873 1.00 88.44 130 TYR A C 1
ATOM 1003 O O . TYR A 1 130 ? 27.053 -3.042 -19.979 1.00 88.44 130 TYR A O 1
ATOM 1011 N N . TRP A 1 131 ? 26.402 -1.390 -18.609 1.00 87.81 131 TRP A N 1
ATOM 1012 C CA . TRP A 1 131 ? 26.366 -0.340 -19.625 1.00 87.81 131 TRP A CA 1
ATOM 1013 C C . TRP A 1 131 ? 27.282 0.840 -19.282 1.00 87.81 131 TRP A C 1
ATOM 1015 O O . TRP A 1 131 ? 27.201 1.396 -18.185 1.00 87.81 131 TRP A O 1
ATOM 1025 N N . ASN A 1 132 ? 28.103 1.260 -20.250 1.00 80.69 132 ASN A N 1
ATOM 1026 C CA . ASN A 1 132 ? 29.123 2.317 -20.115 1.00 80.69 132 ASN A CA 1
ATOM 1027 C C . ASN A 1 132 ? 28.921 3.521 -21.066 1.00 80.69 132 ASN A C 1
ATOM 1029 O O . ASN A 1 132 ? 29.858 4.260 -21.367 1.00 80.69 132 ASN A O 1
ATOM 1033 N N . GLY A 1 133 ? 27.714 3.681 -21.611 1.00 76.31 133 GLY A N 1
ATOM 1034 C CA . GLY A 1 133 ? 27.348 4.725 -22.570 1.00 76.31 133 GLY A CA 1
ATOM 1035 C C . GLY A 1 133 ? 27.570 4.365 -24.043 1.00 76.31 133 GLY A C 1
ATOM 1036 O O . GLY A 1 133 ? 27.094 5.087 -24.921 1.00 76.31 133 GLY A O 1
ATOM 1037 N N . LYS A 1 134 ? 28.251 3.251 -24.351 1.00 74.00 134 LYS A N 1
ATOM 1038 C CA . LYS A 1 134 ? 28.509 2.821 -25.738 1.00 74.00 134 LYS A CA 1
ATOM 1039 C C . LYS A 1 134 ? 27.795 1.530 -26.102 1.00 74.00 134 LYS A C 1
ATOM 1041 O O . LYS A 1 134 ? 27.047 1.524 -27.079 1.00 74.00 134 LYS A O 1
ATOM 1046 N N . GLU A 1 135 ? 28.025 0.476 -25.332 1.00 77.12 135 GLU A N 1
ATOM 1047 C CA . GLU A 1 135 ? 27.529 -0.873 -25.601 1.00 77.12 135 GLU A CA 1
ATOM 1048 C C . GLU A 1 135 ? 27.276 -1.636 -24.298 1.00 77.12 135 GLU A C 1
ATOM 1050 O O . GLU A 1 135 ? 27.774 -1.248 -23.237 1.00 77.12 135 GLU A O 1
ATOM 1055 N N . ALA A 1 136 ? 26.471 -2.692 -24.395 1.00 79.75 136 ALA A N 1
ATOM 1056 C CA . ALA A 1 136 ? 26.254 -3.633 -23.309 1.00 79.75 136 ALA A CA 1
ATOM 1057 C C . ALA A 1 136 ? 27.465 -4.565 -23.180 1.00 79.75 136 ALA A C 1
ATOM 1059 O O . ALA A 1 136 ? 28.008 -5.029 -24.183 1.00 79.75 136 ALA A O 1
ATOM 1060 N N . SER A 1 137 ? 27.859 -4.887 -21.952 1.00 75.38 137 SER A N 1
ATOM 1061 C CA . SER A 1 137 ? 28.840 -5.930 -21.671 1.00 75.38 137 SER A CA 1
ATOM 1062 C C . SER A 1 137 ? 28.317 -6.909 -20.621 1.00 75.38 137 SER A C 1
ATOM 1064 O O . SER A 1 137 ? 27.615 -6.538 -19.682 1.00 75.38 137 SER A O 1
ATOM 1066 N N . ALA A 1 138 ? 28.693 -8.183 -20.754 1.00 70.44 138 ALA A N 1
ATOM 1067 C CA . ALA A 1 138 ? 28.333 -9.217 -19.780 1.00 70.44 138 ALA A CA 1
ATOM 1068 C C . ALA A 1 138 ? 29.092 -9.074 -18.443 1.00 70.44 138 ALA A C 1
ATOM 1070 O O . ALA A 1 138 ? 28.669 -9.606 -17.422 1.00 70.44 138 ALA A O 1
ATOM 1071 N N . LYS A 1 139 ? 30.242 -8.386 -18.452 1.00 65.69 139 LYS A N 1
ATOM 1072 C CA . LYS A 1 139 ? 31.097 -8.090 -17.289 1.00 65.69 139 LYS A CA 1
ATOM 1073 C C . LYS A 1 139 ? 31.776 -6.735 -17.511 1.00 65.69 139 LYS A C 1
ATOM 1075 O O . LYS A 1 139 ? 32.155 -6.445 -18.648 1.00 65.69 139 LYS A O 1
ATOM 1080 N N . GLY A 1 140 ? 31.992 -5.928 -16.470 1.00 61.59 140 GLY A N 1
ATOM 1081 C CA . GLY A 1 140 ? 32.880 -4.757 -16.560 1.00 61.59 140 GLY A CA 1
ATOM 1082 C C . GLY A 1 140 ? 32.401 -3.485 -15.858 1.00 61.59 140 GLY A C 1
ATOM 1083 O O . GLY A 1 140 ? 31.448 -3.498 -15.085 1.00 61.59 140 GLY A O 1
ATOM 1084 N N . ALA A 1 141 ? 33.110 -2.383 -16.132 1.00 61.31 141 ALA A N 1
ATOM 1085 C CA . ALA A 1 141 ? 32.821 -1.043 -15.625 1.00 61.31 141 ALA A CA 1
ATOM 1086 C C . ALA A 1 141 ? 31.562 -0.472 -16.305 1.00 61.31 141 ALA A C 1
ATOM 1088 O O . ALA A 1 141 ? 31.564 -0.224 -17.510 1.00 61.31 141 ALA A O 1
ATOM 1089 N N . GLY A 1 142 ? 30.480 -0.288 -15.546 1.00 75.38 142 GLY A N 1
ATOM 1090 C CA . GLY A 1 142 ? 29.196 0.197 -16.055 1.00 75.38 142 GLY A CA 1
ATOM 1091 C C . GLY A 1 142 ? 28.076 0.095 -15.019 1.00 75.38 142 GLY A C 1
ATOM 1092 O O . GLY A 1 142 ? 28.297 -0.356 -13.894 1.00 75.38 142 GLY A O 1
ATOM 1093 N N . LYS A 1 143 ? 26.860 0.499 -15.397 1.00 80.19 143 LYS A N 1
ATOM 1094 C CA . LYS A 1 143 ? 25.645 0.290 -14.590 1.00 80.19 143 LYS A CA 1
ATOM 1095 C C . LYS A 1 143 ? 24.837 -0.890 -15.134 1.00 80.19 143 LYS A C 1
ATOM 1097 O O . LYS A 1 143 ? 24.713 -0.983 -16.356 1.00 80.19 143 LYS A O 1
ATOM 1102 N N . PRO A 1 144 ? 24.277 -1.756 -14.272 1.00 89.06 144 PRO A N 1
ATOM 1103 C CA . PRO A 1 144 ? 23.314 -2.763 -14.702 1.00 89.06 144 PRO A CA 1
ATOM 1104 C C . PRO A 1 144 ? 22.155 -2.129 -15.481 1.00 89.06 144 PRO A C 1
ATOM 1106 O O . PRO A 1 144 ? 21.675 -1.052 -15.122 1.00 89.06 144 PRO A O 1
ATOM 1109 N N . GLY A 1 145 ? 21.687 -2.793 -16.533 1.00 93.06 145 GLY A N 1
ATOM 1110 C CA . GLY A 1 145 ? 20.549 -2.352 -17.339 1.00 93.06 145 GLY A CA 1
ATOM 1111 C C . GLY A 1 145 ? 19.295 -2.105 -16.500 1.00 93.06 145 GLY A C 1
ATOM 1112 O O . GLY A 1 145 ? 18.640 -1.085 -16.696 1.00 93.06 145 GLY A O 1
ATOM 1113 N N . TYR A 1 146 ? 19.011 -2.939 -15.494 1.00 94.56 146 TYR A N 1
ATOM 1114 C CA . TYR A 1 146 ? 17.875 -2.740 -14.585 1.00 94.56 146 TYR A CA 1
ATOM 1115 C C . TYR A 1 146 ? 17.944 -1.432 -13.787 1.00 94.56 146 TYR A C 1
ATOM 1117 O O . TYR A 1 146 ? 16.903 -0.832 -13.517 1.00 94.56 146 TYR A O 1
ATOM 1125 N N . TYR A 1 147 ? 19.141 -0.915 -13.487 1.00 92.31 147 TYR A N 1
ATOM 1126 C CA . TYR A 1 147 ? 19.281 0.419 -12.890 1.00 92.31 147 TYR A CA 1
ATOM 1127 C C . TYR A 1 147 ? 18.864 1.504 -13.882 1.00 92.31 147 TYR A C 1
ATOM 1129 O O . TYR A 1 147 ? 18.181 2.452 -13.513 1.00 92.31 147 TYR A O 1
ATOM 1137 N N . LEU A 1 148 ? 19.237 1.363 -15.155 1.00 93.88 148 LEU A N 1
ATOM 1138 C CA . LEU A 1 148 ? 18.870 2.321 -16.198 1.00 93.88 148 LEU A CA 1
ATOM 1139 C C . LEU A 1 148 ? 17.370 2.277 -16.514 1.00 93.88 148 LEU A C 1
ATOM 1141 O O . LEU A 1 148 ? 16.760 3.336 -16.646 1.00 93.88 148 LEU A O 1
ATOM 1145 N N . ILE A 1 149 ? 16.781 1.079 -16.610 1.00 97.25 149 ILE A N 1
ATOM 1146 C CA . ILE A 1 149 ? 15.340 0.872 -16.841 1.00 97.25 149 ILE A CA 1
ATOM 1147 C C . ILE A 1 149 ? 14.540 1.562 -15.739 1.00 97.25 149 ILE A C 1
ATOM 1149 O O . ILE A 1 149 ? 13.733 2.449 -16.016 1.00 97.25 149 ILE A O 1
ATOM 1153 N N . SER A 1 150 ? 14.811 1.195 -14.489 1.00 96.44 150 SER A N 1
ATOM 1154 C CA . SER A 1 150 ? 14.118 1.748 -13.329 1.00 96.44 150 SER A CA 1
ATOM 1155 C C . SER A 1 150 ? 14.392 3.247 -13.154 1.00 96.44 150 SER A C 1
ATOM 1157 O O . SER A 1 150 ? 13.465 4.014 -12.921 1.00 96.44 150 SER A O 1
ATOM 1159 N N . GLY A 1 151 ? 15.626 3.713 -13.365 1.00 94.94 151 GLY A N 1
ATOM 1160 C CA . GLY A 1 151 ? 15.967 5.135 -13.288 1.00 94.94 151 GLY A CA 1
ATOM 1161 C C . GLY A 1 151 ? 15.232 6.003 -14.316 1.00 94.94 151 GLY A C 1
ATOM 1162 O O . GLY A 1 151 ? 14.807 7.108 -13.984 1.00 94.94 151 GLY A O 1
ATOM 1163 N N . MET A 1 152 ? 15.025 5.507 -15.545 1.00 96.31 152 MET A N 1
ATOM 1164 C CA . MET A 1 152 ? 14.171 6.183 -16.533 1.00 96.31 152 MET A CA 1
ATOM 1165 C C . MET A 1 152 ? 12.715 6.255 -16.069 1.00 96.31 152 MET A C 1
ATOM 1167 O O . MET A 1 152 ? 12.091 7.307 -16.197 1.00 96.31 152 MET A O 1
ATOM 1171 N N . ILE A 1 153 ? 12.181 5.156 -15.528 1.00 96.69 153 ILE A N 1
ATOM 1172 C CA . ILE A 1 153 ? 10.817 5.092 -14.986 1.00 96.69 153 ILE A CA 1
ATOM 1173 C C . ILE A 1 153 ? 10.641 6.123 -13.865 1.00 96.69 153 ILE A C 1
ATOM 1175 O O . ILE A 1 153 ? 9.706 6.919 -13.911 1.00 96.69 153 ILE A O 1
ATOM 1179 N N . ALA A 1 154 ? 11.570 6.162 -12.910 1.00 95.31 154 ALA A N 1
ATOM 1180 C CA . ALA A 1 154 ? 11.554 7.107 -11.800 1.00 95.31 154 ALA A CA 1
ATOM 1181 C C . ALA A 1 154 ? 11.613 8.568 -12.273 1.00 95.31 154 ALA A C 1
ATOM 1183 O O . ALA A 1 154 ? 10.818 9.394 -11.819 1.00 95.31 154 ALA A O 1
ATOM 1184 N N . ASP A 1 155 ? 12.517 8.893 -13.208 1.00 95.31 155 ASP A N 1
ATOM 1185 C CA . ASP A 1 155 ? 12.623 10.243 -13.773 1.00 95.31 155 ASP A CA 1
ATOM 1186 C C . ASP A 1 155 ? 11.336 10.651 -14.511 1.00 95.31 155 ASP A C 1
ATOM 1188 O O . ASP A 1 155 ? 10.869 11.783 -14.358 1.00 95.31 155 ASP A O 1
ATOM 1192 N N . ALA A 1 156 ? 10.727 9.732 -15.268 1.00 94.62 156 ALA A N 1
ATOM 1193 C CA . ALA A 1 156 ? 9.470 9.974 -15.972 1.00 94.62 156 ALA A CA 1
ATOM 1194 C C . ALA A 1 156 ? 8.293 10.186 -15.015 1.00 94.62 156 ALA A C 1
ATOM 1196 O O . ALA A 1 156 ? 7.594 11.188 -15.140 1.00 94.62 156 ALA A O 1
ATOM 1197 N N . ALA A 1 157 ? 8.101 9.299 -14.037 1.00 93.19 157 ALA A N 1
ATOM 1198 C CA . ALA A 1 157 ? 7.006 9.387 -13.074 1.00 93.19 157 ALA A CA 1
ATOM 1199 C C . ALA A 1 157 ? 7.119 10.631 -12.174 1.00 93.19 157 ALA A C 1
ATOM 1201 O O . ALA A 1 157 ? 6.124 11.312 -11.932 1.00 93.19 157 ALA A O 1
ATOM 1202 N N . LYS A 1 158 ? 8.336 11.013 -11.748 1.00 93.06 158 LYS A N 1
ATOM 1203 C CA . LYS A 1 158 ? 8.553 12.263 -10.994 1.00 93.06 158 LYS A CA 1
ATOM 1204 C C . LYS A 1 158 ? 8.372 13.520 -11.850 1.00 93.06 158 LYS A C 1
ATOM 1206 O O . LYS A 1 158 ? 7.927 14.535 -11.324 1.00 93.06 158 LYS A O 1
ATOM 1211 N N . SER A 1 159 ? 8.691 13.470 -13.145 1.00 91.50 159 SER A N 1
ATOM 1212 C CA . SER A 1 159 ? 8.495 14.616 -14.051 1.00 91.50 159 SER A CA 1
ATOM 1213 C C . SER A 1 159 ? 7.059 14.728 -14.570 1.00 91.50 159 SER A C 1
ATOM 1215 O O . SER A 1 159 ? 6.614 15.811 -14.944 1.00 91.50 159 SER A O 1
ATOM 1217 N N . CYS A 1 160 ? 6.325 13.616 -14.611 1.00 87.69 160 CYS A N 1
ATOM 1218 C CA . CYS A 1 160 ? 4.953 13.538 -15.084 1.00 87.69 160 CYS A CA 1
ATOM 1219 C C . CYS A 1 160 ? 4.147 12.580 -14.195 1.00 87.69 160 CYS A C 1
ATOM 1221 O O . CYS A 1 160 ? 3.980 11.406 -14.519 1.00 87.69 160 CYS A O 1
ATOM 1223 N N . ALA A 1 161 ? 3.582 13.114 -13.106 1.00 82.00 161 ALA A N 1
ATOM 1224 C CA . ALA A 1 161 ? 2.831 12.361 -12.088 1.00 82.00 161 ALA A CA 1
ATOM 1225 C C . ALA A 1 161 ? 1.558 11.654 -12.603 1.00 82.00 161 ALA A C 1
ATOM 1227 O O . ALA A 1 161 ? 0.852 10.994 -11.848 1.00 82.00 161 ALA A O 1
ATOM 1228 N N . HIS A 1 162 ? 1.227 11.815 -13.884 1.00 83.25 162 HIS A N 1
ATOM 1229 C CA . HIS A 1 162 ? 0.094 11.158 -14.521 1.00 83.25 162 HIS A CA 1
ATOM 1230 C C . HIS A 1 162 ? 0.468 9.851 -15.223 1.00 83.25 162 HIS A C 1
ATOM 1232 O O . HIS A 1 162 ? -0.422 9.231 -15.792 1.00 83.25 162 HIS A O 1
ATOM 1238 N N . LEU A 1 163 ? 1.741 9.457 -15.251 1.00 90.38 163 LEU A N 1
ATOM 1239 C CA . LEU A 1 163 ? 2.181 8.201 -15.855 1.00 90.38 163 LEU A CA 1
ATOM 1240 C C . LEU A 1 163 ? 2.263 7.101 -14.798 1.00 90.38 163 LEU A C 1
ATOM 1242 O O . LEU A 1 163 ? 2.877 7.314 -13.758 1.00 90.38 163 LEU A O 1
ATOM 1246 N N . GLY A 1 164 ? 1.706 5.931 -15.110 1.00 92.88 164 GLY A N 1
ATOM 1247 C CA . GLY A 1 164 ? 1.786 4.741 -14.264 1.00 92.88 164 GLY A CA 1
ATOM 1248 C C . GLY A 1 164 ? 2.093 3.488 -15.079 1.00 92.88 164 GLY A C 1
ATOM 1249 O O . GLY A 1 164 ? 1.606 3.331 -16.205 1.00 92.88 164 GLY A O 1
ATOM 1250 N N . LEU A 1 165 ? 2.912 2.594 -14.526 1.00 95.81 165 LEU A N 1
ATOM 1251 C CA . LEU A 1 165 ? 3.213 1.290 -15.120 1.00 95.81 165 LEU A CA 1
ATOM 1252 C C . LEU A 1 165 ? 1.940 0.442 -15.273 1.00 95.81 165 LEU A C 1
ATOM 1254 O O . LEU A 1 165 ? 1.002 0.547 -14.489 1.00 95.81 165 LEU A O 1
ATOM 1258 N N . GLY A 1 166 ? 1.889 -0.386 -16.315 1.00 93.50 166 GLY A N 1
ATOM 1259 C CA . GLY A 1 166 ? 0.738 -1.240 -16.626 1.00 93.50 166 GLY A CA 1
ATOM 1260 C C . GLY A 1 166 ? 1.083 -2.722 -16.636 1.00 93.50 166 GLY A C 1
ATOM 1261 O O . GLY A 1 166 ? 2.247 -3.104 -16.501 1.00 93.50 166 GLY A O 1
ATOM 1262 N N . ASP A 1 167 ? 0.070 -3.563 -16.853 1.00 94.12 167 ASP A N 1
ATOM 1263 C CA . ASP A 1 167 ? 0.203 -5.022 -16.759 1.00 94.12 167 ASP A CA 1
ATOM 1264 C C . ASP A 1 167 ? 1.263 -5.598 -17.690 1.00 94.12 167 ASP A C 1
ATOM 1266 O O . ASP A 1 167 ? 1.955 -6.530 -17.312 1.00 94.12 167 ASP A O 1
ATOM 1270 N N . ALA A 1 168 ? 1.461 -5.052 -18.890 1.00 94.50 168 ALA A N 1
ATOM 1271 C CA . ALA A 1 168 ? 2.486 -5.588 -19.784 1.00 94.50 168 ALA A CA 1
ATOM 1272 C C . ALA A 1 168 ? 3.919 -5.416 -19.232 1.00 94.50 168 ALA A C 1
ATOM 1274 O O . ALA A 1 168 ? 4.783 -6.208 -19.594 1.00 94.50 168 ALA A O 1
ATOM 1275 N N . PHE A 1 169 ? 4.163 -4.447 -18.341 1.00 96.75 169 PHE A N 1
ATOM 1276 C CA . PHE A 1 169 ? 5.425 -4.322 -17.606 1.00 96.75 169 PHE A CA 1
ATOM 1277 C C . PHE A 1 169 ? 5.428 -5.116 -16.292 1.00 96.75 169 PHE A C 1
ATOM 1279 O O . PHE A 1 169 ? 6.449 -5.715 -15.960 1.00 96.75 169 PHE A O 1
ATOM 1286 N N . LEU A 1 170 ? 4.314 -5.081 -15.549 1.00 96.94 170 LEU A N 1
ATOM 1287 C CA . LEU A 1 170 ? 4.220 -5.597 -14.178 1.00 96.94 170 LEU A CA 1
ATOM 1288 C C . LEU A 1 170 ? 3.822 -7.081 -14.095 1.00 96.94 170 LEU A C 1
ATOM 1290 O O . LEU A 1 170 ? 4.435 -7.819 -13.341 1.00 96.94 170 LEU A O 1
ATOM 1294 N N . ASN A 1 171 ? 2.824 -7.516 -14.871 1.00 95.75 171 ASN A N 1
ATOM 1295 C CA . ASN A 1 171 ? 2.082 -8.771 -14.649 1.00 95.75 171 ASN A CA 1
ATOM 1296 C C . ASN A 1 171 ? 2.011 -9.707 -15.874 1.00 95.75 171 ASN A C 1
ATOM 1298 O O . ASN A 1 171 ? 1.531 -10.835 -15.791 1.00 95.75 171 ASN A O 1
ATOM 1302 N N . GLY A 1 172 ? 2.387 -9.225 -17.058 1.00 92.50 172 GLY A N 1
ATOM 1303 C CA . GLY A 1 172 ? 2.270 -9.959 -18.312 1.00 92.50 172 GLY A CA 1
ATOM 1304 C C . GLY A 1 172 ? 3.284 -11.096 -18.451 1.00 92.50 172 GLY A C 1
ATOM 1305 O O . GLY A 1 172 ? 4.301 -11.145 -17.776 1.00 92.50 172 GLY A O 1
ATOM 1306 N N . LYS A 1 173 ? 3.065 -11.978 -19.434 1.00 93.38 173 LYS A N 1
ATOM 1307 C CA . LYS A 1 173 ? 3.987 -13.088 -19.755 1.00 93.38 173 LYS A CA 1
ATOM 1308 C C . LYS A 1 173 ? 5.442 -12.646 -19.993 1.00 93.38 173 LYS A C 1
ATOM 1310 O O . LYS A 1 173 ? 6.361 -13.412 -19.738 1.00 93.38 173 LYS A O 1
ATOM 1315 N N . HIS A 1 174 ? 5.614 -11.447 -20.541 1.00 94.88 174 HIS A N 1
ATOM 1316 C CA . HIS A 1 174 ? 6.907 -10.834 -20.852 1.00 94.88 174 HIS A CA 1
ATOM 1317 C C . HIS A 1 174 ? 7.216 -9.680 -19.881 1.00 94.88 174 HIS A C 1
ATOM 1319 O O . HIS A 1 174 ? 7.921 -8.746 -20.246 1.00 94.88 174 HIS A O 1
ATOM 1325 N N . ALA A 1 175 ? 6.603 -9.671 -18.692 1.00 95.56 175 ALA A N 1
ATOM 1326 C CA . ALA A 1 175 ? 6.831 -8.636 -17.693 1.00 95.56 175 ALA A CA 1
ATOM 1327 C C . ALA A 1 175 ? 8.310 -8.565 -17.299 1.00 95.56 175 ALA A C 1
ATOM 1329 O O . ALA A 1 175 ? 9.046 -9.546 -17.363 1.00 95.56 175 ALA A O 1
ATOM 1330 N N . ILE A 1 176 ? 8.725 -7.371 -16.889 1.00 95.75 176 ILE A N 1
ATOM 1331 C CA . ILE A 1 176 ? 10.103 -7.069 -16.485 1.00 95.75 176 ILE A CA 1
ATOM 1332 C C . ILE A 1 176 ? 10.194 -6.966 -14.956 1.00 95.75 176 ILE A C 1
ATOM 1334 O O . ILE A 1 176 ? 11.265 -7.114 -14.372 1.00 95.75 176 ILE A O 1
ATOM 1338 N N . ALA A 1 177 ? 9.073 -6.693 -14.285 1.00 96.62 177 ALA A N 1
ATOM 1339 C CA . ALA A 1 177 ? 9.053 -6.401 -12.857 1.00 96.62 177 ALA A CA 1
ATOM 1340 C C . ALA A 1 177 ? 9.543 -7.579 -11.994 1.00 96.62 177 ALA A C 1
ATOM 1342 O O . ALA A 1 177 ? 10.394 -7.374 -11.127 1.00 96.62 177 ALA A O 1
ATOM 1343 N N . ASP A 1 178 ? 9.108 -8.809 -12.287 1.00 94.19 178 ASP A N 1
ATOM 1344 C CA . ASP A 1 178 ? 9.584 -10.016 -11.592 1.00 94.19 178 ASP A CA 1
ATOM 1345 C C . ASP A 1 178 ? 11.082 -10.264 -11.800 1.00 94.19 178 ASP A C 1
ATOM 1347 O O . ASP A 1 178 ? 11.781 -10.701 -10.880 1.00 94.19 178 ASP A O 1
ATOM 1351 N N . ASP A 1 179 ? 11.603 -9.945 -12.987 1.00 94.94 179 ASP A N 1
ATOM 1352 C CA . ASP A 1 179 ? 13.028 -10.062 -13.287 1.00 94.94 179 ASP A CA 1
ATOM 1353 C C . ASP A 1 179 ? 13.850 -9.009 -12.532 1.00 94.94 179 ASP A C 1
ATOM 1355 O O . ASP A 1 179 ? 14.928 -9.327 -12.022 1.00 94.94 179 ASP A O 1
ATOM 1359 N N . ILE A 1 180 ? 13.331 -7.783 -12.382 1.00 95.69 180 ILE A N 1
ATOM 1360 C CA . ILE A 1 180 ? 13.935 -6.745 -11.533 1.00 95.69 180 ILE A CA 1
ATOM 1361 C C . ILE A 1 180 ? 13.980 -7.214 -10.072 1.00 95.69 180 ILE A C 1
ATOM 1363 O O . ILE A 1 180 ? 15.042 -7.148 -9.453 1.00 95.69 180 ILE A O 1
ATOM 1367 N N . VAL A 1 181 ? 12.865 -7.723 -9.534 1.00 94.50 181 VAL A N 1
ATOM 1368 C CA . VAL A 1 181 ? 12.771 -8.251 -8.157 1.00 94.50 181 VAL A CA 1
ATOM 1369 C C . VAL A 1 181 ? 13.731 -9.425 -7.948 1.00 94.50 181 VAL A C 1
ATOM 1371 O O . VAL A 1 181 ? 14.497 -9.456 -6.983 1.00 94.50 181 VAL A O 1
ATOM 1374 N N . SER A 1 182 ? 13.757 -10.371 -8.885 1.00 92.81 182 SER A N 1
ATOM 1375 C CA . SER A 1 182 ? 14.651 -11.532 -8.851 1.00 92.81 182 SER A CA 1
ATOM 1376 C C . SER A 1 182 ? 16.124 -11.142 -8.935 1.00 92.81 182 SER A C 1
ATOM 1378 O O . SER A 1 182 ? 16.978 -11.766 -8.296 1.00 92.81 182 SER A O 1
ATOM 1380 N N . TRP A 1 183 ? 16.446 -10.138 -9.752 1.00 91.94 183 TRP A N 1
ATOM 1381 C CA . TRP A 1 183 ? 17.804 -9.636 -9.897 1.00 91.94 183 TRP A CA 1
ATOM 1382 C C . TRP A 1 183 ? 18.255 -8.890 -8.637 1.00 91.94 183 TRP A C 1
ATOM 1384 O O . TRP A 1 183 ? 19.362 -9.164 -8.174 1.00 91.94 183 TRP A O 1
ATOM 1394 N N . ASP A 1 184 ? 17.404 -8.037 -8.055 1.00 90.75 184 ASP A N 1
ATOM 1395 C CA . ASP A 1 184 ? 17.653 -7.305 -6.800 1.00 90.75 184 ASP A CA 1
ATOM 1396 C C . ASP A 1 184 ? 17.966 -8.269 -5.651 1.00 90.75 184 ASP A C 1
ATOM 1398 O O . ASP A 1 184 ? 19.010 -8.165 -5.010 1.00 90.75 184 ASP A O 1
ATOM 1402 N N . TYR A 1 185 ? 17.143 -9.310 -5.483 1.00 88.88 185 TYR A N 1
ATOM 1403 C CA . TYR A 1 185 ? 17.357 -10.349 -4.472 1.00 88.88 185 TYR A CA 1
ATOM 1404 C C . TYR A 1 185 ? 18.718 -11.059 -4.600 1.00 88.88 185 TYR A C 1
ATOM 1406 O O . TYR A 1 185 ? 19.327 -11.435 -3.592 1.00 88.88 185 TYR A O 1
ATOM 1414 N N . LYS A 1 186 ? 19.196 -11.271 -5.835 1.00 88.62 186 LYS A N 1
ATOM 1415 C CA . LYS A 1 186 ? 20.492 -11.913 -6.129 1.00 88.62 186 LYS A CA 1
ATOM 1416 C C . LYS A 1 186 ? 21.676 -10.948 -6.025 1.00 88.62 186 LYS A C 1
ATOM 1418 O O . LYS A 1 186 ? 22.803 -11.410 -5.857 1.00 88.62 186 LYS A O 1
ATOM 1423 N N . HIS A 1 187 ? 21.431 -9.643 -6.117 1.00 84.94 187 HIS A N 1
ATOM 1424 C CA . HIS A 1 187 ? 22.449 -8.594 -6.103 1.00 84.94 187 HIS A CA 1
ATOM 1425 C C . HIS A 1 187 ? 22.115 -7.526 -5.052 1.00 84.94 187 HIS A C 1
ATOM 1427 O O . HIS A 1 187 ? 21.981 -6.350 -5.404 1.00 84.94 187 HIS A O 1
ATOM 1433 N N . PRO A 1 188 ? 22.005 -7.904 -3.761 1.00 76.94 188 PRO A N 1
ATOM 1434 C CA . PRO A 1 188 ? 21.787 -6.925 -2.711 1.00 76.94 188 PRO A CA 1
ATOM 1435 C C . PRO A 1 188 ? 23.003 -5.998 -2.703 1.00 76.94 188 PRO A C 1
ATOM 1437 O O . PRO A 1 188 ? 24.145 -6.456 -2.648 1.00 76.94 188 PRO A O 1
ATOM 1440 N N . GLY A 1 189 ? 22.786 -4.696 -2.833 1.00 69.06 189 GLY A N 1
ATOM 1441 C CA . GLY A 1 189 ? 23.868 -3.725 -2.919 1.00 69.06 189 GLY A CA 1
ATOM 1442 C C . GLY A 1 189 ? 23.565 -2.495 -2.078 1.00 69.06 189 GLY A C 1
ATOM 1443 O O . GLY A 1 189 ? 22.397 -2.199 -1.837 1.00 69.06 189 GLY A O 1
ATOM 1444 N N . PRO A 1 190 ? 24.586 -1.730 -1.658 1.00 59.53 190 PRO A N 1
ATOM 1445 C CA . PRO A 1 190 ? 24.354 -0.365 -1.226 1.00 59.53 190 PRO A CA 1
ATOM 1446 C C . PRO A 1 190 ? 23.909 0.422 -2.465 1.00 59.53 190 PRO A C 1
ATOM 1448 O O . PRO A 1 190 ? 24.714 0.831 -3.306 1.00 59.53 190 PRO A O 1
ATOM 1451 N N . PHE A 1 191 ? 22.597 0.583 -2.629 1.00 64.25 191 PHE A N 1
ATOM 1452 C CA . PHE A 1 191 ? 22.002 1.253 -3.790 1.00 64.25 191 PHE A CA 1
ATOM 1453 C C . PHE A 1 191 ? 22.296 2.766 -3.842 1.00 64.25 191 PHE A C 1
ATOM 1455 O O . PHE A 1 191 ? 22.007 3.432 -4.842 1.00 64.25 191 PHE A O 1
ATOM 1462 N N . ALA A 1 192 ? 22.989 3.272 -2.817 1.00 54.22 192 ALA A N 1
ATOM 1463 C CA . ALA A 1 192 ? 23.793 4.481 -2.852 1.00 54.22 192 ALA A CA 1
ATOM 1464 C C . ALA A 1 192 ? 25.294 4.133 -2.779 1.00 54.22 192 ALA A C 1
ATOM 1466 O O . ALA A 1 192 ? 25.787 3.764 -1.718 1.00 54.22 192 ALA A O 1
ATOM 1467 N N . PRO A 1 193 ? 26.067 4.295 -3.864 1.00 49.66 193 PRO A N 1
ATOM 1468 C CA . PRO A 1 193 ? 27.505 4.458 -3.750 1.00 49.66 193 PRO A CA 1
ATOM 1469 C C . PRO A 1 193 ? 27.880 5.948 -3.883 1.00 49.66 193 PRO A C 1
ATOM 1471 O O . PRO A 1 193 ? 27.503 6.570 -4.879 1.00 49.66 193 PRO A O 1
ATOM 1474 N N . PRO A 1 194 ? 28.695 6.515 -2.972 1.00 44.09 194 PRO A N 1
ATOM 1475 C CA . PRO A 1 194 ? 29.288 7.854 -3.067 1.00 44.09 194 PRO A CA 1
ATOM 1476 C C . PRO A 1 194 ? 30.380 7.944 -4.153 1.00 44.09 194 PRO A C 1
ATOM 1478 O O . PRO A 1 194 ? 31.297 8.756 -4.065 1.00 44.09 194 PRO A O 1
ATOM 1481 N N . ASN A 1 195 ? 30.279 7.138 -5.214 1.00 46.47 195 ASN A N 1
ATOM 1482 C CA . ASN A 1 195 ? 31.193 7.189 -6.344 1.00 46.47 195 ASN A CA 1
ATOM 1483 C C . ASN A 1 195 ? 30.576 8.035 -7.459 1.00 46.47 195 ASN A C 1
ATOM 1485 O O . ASN A 1 195 ? 29.654 7.626 -8.168 1.00 46.47 195 ASN A O 1
ATOM 1489 N N . VAL A 1 196 ? 31.140 9.235 -7.566 1.00 51.50 196 VAL A N 1
ATOM 1490 C CA . VAL A 1 196 ? 30.785 10.432 -8.345 1.00 51.50 196 VAL A CA 1
ATOM 1491 C C . VAL A 1 196 ? 30.805 10.224 -9.878 1.00 51.50 196 VAL A C 1
ATOM 1493 O O . VAL A 1 196 ? 30.930 11.182 -10.628 1.00 51.50 196 VAL A O 1
ATOM 1496 N N . GLU A 1 197 ? 30.693 8.992 -10.387 1.00 59.47 197 GLU A N 1
ATOM 1497 C CA . GLU A 1 197 ? 30.825 8.675 -11.824 1.00 59.47 197 GLU A CA 1
ATOM 1498 C C . GLU A 1 197 ? 29.493 8.570 -12.590 1.00 59.47 197 GLU A C 1
ATOM 1500 O O . GLU A 1 197 ? 29.491 8.598 -13.822 1.00 59.47 197 GLU A O 1
ATOM 1505 N N . TYR A 1 198 ? 28.345 8.494 -11.901 1.00 70.31 198 TYR A N 1
ATOM 1506 C CA . TYR A 1 198 ? 27.029 8.378 -12.547 1.00 70.31 198 TYR A CA 1
ATOM 1507 C C . TYR A 1 198 ? 25.973 9.240 -11.871 1.00 70.31 198 TYR A C 1
ATOM 1509 O O . TYR A 1 198 ? 25.777 9.167 -10.659 1.00 70.31 198 TYR A O 1
ATOM 1517 N N . ARG A 1 199 ? 25.233 10.010 -12.671 1.00 78.19 199 ARG A N 1
ATOM 1518 C CA . ARG A 1 199 ? 24.229 10.942 -12.150 1.00 78.19 199 ARG A CA 1
ATOM 1519 C C . ARG A 1 199 ? 22.937 10.237 -11.762 1.00 78.19 199 ARG A C 1
ATOM 1521 O O . ARG A 1 199 ? 22.315 9.654 -12.657 1.00 78.19 199 ARG A O 1
ATOM 1528 N N . PRO A 1 200 ? 22.504 10.311 -10.493 1.00 82.25 200 PRO A N 1
ATOM 1529 C CA . PRO A 1 200 ? 21.344 9.565 -10.043 1.00 82.25 200 PRO A CA 1
ATOM 1530 C C . PRO A 1 200 ? 20.043 10.086 -10.684 1.00 82.25 200 PRO A C 1
ATOM 1532 O O . PRO A 1 200 ? 19.982 11.240 -11.141 1.00 82.25 200 PRO A O 1
ATOM 1535 N N . PRO A 1 201 ? 18.990 9.255 -10.707 1.00 89.75 201 PRO A N 1
ATOM 1536 C CA . PRO A 1 201 ? 17.625 9.694 -10.989 1.00 89.75 201 PRO A CA 1
ATOM 1537 C C . PRO A 1 201 ? 17.136 10.760 -9.989 1.00 89.75 201 PRO A C 1
ATOM 1539 O O . PRO A 1 201 ? 17.817 11.094 -9.013 1.00 89.75 201 PRO A O 1
ATOM 1542 N N . LEU A 1 202 ? 15.939 11.300 -10.212 1.00 91.06 202 LEU A N 1
ATOM 1543 C CA . LEU A 1 202 ? 15.259 12.274 -9.349 1.00 91.06 202 LEU A CA 1
ATOM 1544 C C . LEU A 1 202 ? 14.971 11.731 -7.941 1.00 91.06 202 LEU A C 1
ATOM 1546 O O . LEU A 1 202 ? 14.886 12.500 -6.988 1.00 91.06 202 LEU A O 1
ATOM 1550 N N . THR A 1 203 ? 14.889 10.410 -7.792 1.00 89.62 203 THR A N 1
ATOM 1551 C CA . THR A 1 203 ? 14.803 9.686 -6.508 1.00 89.62 203 THR A CA 1
ATOM 1552 C C . THR A 1 203 ? 16.121 9.665 -5.734 1.00 89.62 203 THR A C 1
ATOM 1554 O O . THR A 1 203 ? 16.148 9.228 -4.589 1.00 89.62 203 THR A O 1
ATOM 1557 N N . LYS A 1 204 ? 17.216 10.144 -6.342 1.00 87.50 204 LYS A N 1
ATOM 1558 C CA . LYS A 1 204 ? 18.570 10.192 -5.769 1.00 87.50 204 LYS A CA 1
ATOM 1559 C C . LYS A 1 204 ? 19.172 8.817 -5.446 1.00 87.50 204 LYS A C 1
ATOM 1561 O O . LYS A 1 204 ? 20.184 8.749 -4.756 1.00 87.50 204 LYS A O 1
ATOM 1566 N N . THR A 1 205 ? 18.609 7.742 -5.994 1.00 86.19 205 THR A N 1
ATOM 1567 C CA . THR A 1 205 ? 19.084 6.369 -5.802 1.00 86.19 205 THR A CA 1
ATOM 1568 C C . THR A 1 205 ? 19.071 5.580 -7.108 1.00 86.19 205 THR A C 1
ATOM 1570 O O . THR A 1 205 ? 18.245 5.815 -7.991 1.00 86.19 205 THR A O 1
ATOM 1573 N N . TRP A 1 206 ? 19.985 4.618 -7.230 1.00 87.75 206 TRP A N 1
ATOM 1574 C CA . TRP A 1 206 ? 19.948 3.621 -8.301 1.00 87.75 206 TRP A CA 1
ATOM 1575 C C . TRP A 1 206 ? 19.258 2.319 -7.876 1.00 87.75 206 TRP A C 1
ATOM 1577 O O . TRP A 1 206 ? 19.291 1.358 -8.637 1.00 87.75 206 TRP A O 1
ATOM 1587 N N . ASP A 1 207 ? 18.627 2.300 -6.698 1.00 89.38 207 ASP A N 1
ATOM 1588 C CA . ASP A 1 207 ? 17.793 1.194 -6.228 1.00 89.38 207 ASP A CA 1
ATOM 1589 C C . ASP A 1 207 ? 16.696 0.896 -7.263 1.00 89.38 207 ASP A C 1
ATOM 1591 O O . ASP A 1 207 ? 15.811 1.736 -7.480 1.00 89.38 207 ASP A O 1
ATOM 1595 N N . PRO A 1 208 ? 16.739 -0.272 -7.927 1.00 92.94 208 PRO A N 1
ATOM 1596 C CA . PRO A 1 208 ? 15.818 -0.554 -9.008 1.00 92.94 208 PRO A CA 1
ATOM 1597 C C . PRO A 1 208 ? 14.391 -0.805 -8.518 1.00 92.94 208 PRO A C 1
ATOM 1599 O O . PRO A 1 208 ? 13.448 -0.478 -9.238 1.00 92.94 208 PRO A O 1
ATOM 1602 N N . ILE A 1 209 ? 14.218 -1.305 -7.293 1.00 94.25 209 ILE A N 1
ATOM 1603 C CA . ILE A 1 209 ? 12.907 -1.533 -6.682 1.00 94.25 209 ILE A CA 1
ATOM 1604 C C . ILE A 1 209 ? 12.289 -0.207 -6.275 1.00 94.25 209 ILE A C 1
ATOM 1606 O O . ILE A 1 209 ? 11.162 0.075 -6.666 1.00 94.25 209 ILE A O 1
ATOM 1610 N N . GLN A 1 210 ? 13.028 0.651 -5.566 1.00 93.00 210 GLN A N 1
ATOM 1611 C CA . GLN A 1 210 ? 12.514 1.966 -5.171 1.00 93.00 210 GLN A CA 1
ATOM 1612 C C . GLN A 1 210 ? 12.117 2.802 -6.397 1.00 93.00 210 GLN A C 1
ATOM 1614 O O . GLN A 1 210 ? 11.062 3.434 -6.421 1.00 93.00 210 GLN A O 1
ATOM 1619 N N . ASN A 1 211 ? 12.938 2.773 -7.446 1.00 94.88 211 ASN A N 1
ATOM 1620 C CA . ASN A 1 211 ? 12.655 3.474 -8.693 1.00 94.88 211 ASN A CA 1
ATOM 1621 C C . ASN A 1 211 ? 11.441 2.901 -9.444 1.00 94.88 211 ASN A C 1
ATOM 1623 O O . ASN A 1 211 ? 10.660 3.667 -10.012 1.00 94.88 211 ASN A O 1
ATOM 1627 N N . MET A 1 212 ? 11.259 1.576 -9.435 1.00 97.06 212 MET A N 1
ATOM 1628 C CA . MET A 1 212 ? 10.076 0.927 -10.002 1.00 97.06 212 MET A CA 1
ATOM 1629 C C . MET A 1 212 ? 8.807 1.276 -9.215 1.00 97.06 212 MET A C 1
ATOM 1631 O O . MET A 1 212 ? 7.812 1.636 -9.837 1.00 97.06 212 MET A O 1
ATOM 1635 N N . LEU A 1 213 ? 8.858 1.254 -7.877 1.00 96.81 213 LEU A N 1
ATOM 1636 C CA . LEU A 1 213 ? 7.736 1.618 -7.000 1.00 96.81 213 LEU A CA 1
ATOM 1637 C C . LEU A 1 213 ? 7.223 3.031 -7.297 1.00 96.81 213 LEU A C 1
ATOM 1639 O O . LEU A 1 213 ? 6.024 3.235 -7.440 1.00 96.81 213 LEU A O 1
ATOM 1643 N N . VAL A 1 214 ? 8.120 3.998 -7.507 1.00 95.69 214 VAL A N 1
ATOM 1644 C CA . VAL A 1 214 ? 7.730 5.360 -7.914 1.00 95.69 214 VAL A CA 1
ATOM 1645 C C . VAL A 1 214 ? 6.962 5.376 -9.244 1.00 95.69 214 VAL A C 1
ATOM 1647 O O . VAL A 1 214 ? 6.060 6.190 -9.416 1.00 95.69 214 VAL A O 1
ATOM 1650 N N . GLY A 1 215 ? 7.290 4.486 -10.184 1.00 95.44 215 GLY A N 1
ATOM 1651 C CA . GLY A 1 215 ? 6.587 4.366 -11.466 1.00 95.44 215 GLY A CA 1
ATOM 1652 C C . GLY A 1 215 ? 5.301 3.546 -11.432 1.00 95.44 215 GLY A C 1
ATOM 1653 O O . GLY A 1 215 ? 4.517 3.611 -12.376 1.00 95.44 215 GLY A O 1
ATOM 1654 N N . MET A 1 216 ? 5.073 2.770 -10.375 1.00 95.81 216 MET A N 1
ATOM 1655 C CA . MET A 1 216 ? 3.830 2.020 -10.172 1.00 95.81 216 MET A CA 1
ATOM 1656 C C . MET A 1 216 ? 2.656 2.926 -9.778 1.00 95.81 216 MET A C 1
ATOM 1658 O O . MET A 1 216 ? 1.499 2.511 -9.880 1.00 95.81 216 MET A O 1
ATOM 1662 N N . GLY A 1 217 ? 2.947 4.153 -9.335 1.00 90.94 217 GLY A N 1
ATOM 1663 C CA . GLY A 1 217 ? 1.941 5.110 -8.890 1.00 90.94 217 GLY A CA 1
ATOM 1664 C C . GLY A 1 217 ? 0.951 5.459 -9.993 1.00 90.94 217 GLY A C 1
ATOM 1665 O O . GLY A 1 217 ? 1.305 5.587 -11.166 1.00 90.94 217 GLY A O 1
ATOM 1666 N N . GLY A 1 218 ? -0.312 5.613 -9.611 1.00 85.94 218 GLY A N 1
ATOM 1667 C CA . GLY A 1 218 ? -1.386 5.989 -10.516 1.00 85.94 218 GLY A CA 1
ATOM 1668 C C . GLY A 1 218 ? -1.995 4.832 -11.313 1.00 85.94 218 GLY A C 1
ATOM 1669 O O . GLY A 1 218 ? -2.916 5.069 -12.093 1.00 85.94 218 GLY A O 1
ATOM 1670 N N . ASN A 1 219 ? -1.533 3.593 -11.165 1.00 91.38 219 ASN A N 1
ATOM 1671 C CA . ASN A 1 219 ? -2.222 2.435 -11.733 1.00 91.38 219 ASN A CA 1
ATOM 1672 C C . ASN A 1 219 ? -2.498 1.370 -10.671 1.00 91.38 219 ASN A C 1
ATOM 1674 O O . ASN A 1 219 ? -1.985 0.250 -10.723 1.00 91.38 219 ASN A O 1
ATOM 1678 N N . ALA A 1 220 ? -3.360 1.731 -9.722 1.00 93.62 220 ALA A N 1
ATOM 1679 C CA . ALA A 1 220 ? -3.827 0.888 -8.629 1.00 93.62 220 ALA A CA 1
ATOM 1680 C C . ALA A 1 220 ? -4.157 -0.564 -9.019 1.00 93.62 220 ALA A C 1
ATOM 1682 O O . ALA A 1 220 ? -3.908 -1.472 -8.233 1.00 93.62 220 ALA A O 1
ATOM 1683 N N . ALA A 1 221 ? -4.752 -0.808 -10.192 1.00 93.75 221 ALA A N 1
ATOM 1684 C CA . ALA A 1 221 ? -5.178 -2.147 -10.609 1.00 93.75 221 ALA A CA 1
ATOM 1685 C C . ALA A 1 221 ? -3.990 -3.053 -10.981 1.00 93.75 221 ALA A C 1
ATOM 1687 O O . ALA A 1 221 ? -3.879 -4.172 -10.471 1.00 93.75 221 ALA A O 1
ATOM 1688 N N . ALA A 1 222 ? -3.074 -2.552 -11.816 1.00 95.19 222 ALA A N 1
ATOM 1689 C CA . ALA A 1 222 ? -1.877 -3.299 -12.199 1.00 95.19 222 ALA A CA 1
ATOM 1690 C C . ALA A 1 222 ? -0.934 -3.479 -10.999 1.00 95.19 222 ALA A C 1
ATOM 1692 O O . ALA A 1 222 ? -0.425 -4.577 -10.768 1.00 95.19 222 ALA A O 1
ATOM 1693 N N . SER A 1 223 ? -0.772 -2.431 -10.186 1.00 96.75 223 SER A N 1
ATOM 1694 C CA . SER A 1 223 ? 0.035 -2.466 -8.963 1.00 96.75 223 SER A CA 1
ATOM 1695 C C . SER A 1 223 ? -0.513 -3.453 -7.934 1.00 96.75 223 SER A C 1
ATOM 1697 O O . SER A 1 223 ? 0.260 -4.216 -7.367 1.00 96.75 223 SER A O 1
ATOM 1699 N N . ARG A 1 224 ? -1.838 -3.512 -7.738 1.00 97.62 224 ARG A N 1
ATOM 1700 C CA . ARG A 1 224 ? -2.499 -4.495 -6.860 1.00 97.62 224 ARG A CA 1
ATOM 1701 C C . ARG A 1 224 ? -2.273 -5.926 -7.318 1.00 97.62 224 ARG A C 1
ATOM 1703 O O . ARG A 1 224 ? -1.959 -6.772 -6.491 1.00 97.62 224 ARG A O 1
ATOM 1710 N N . THR A 1 225 ? -2.402 -6.184 -8.617 1.00 96.50 225 THR A N 1
ATOM 1711 C CA . THR A 1 225 ? -2.153 -7.520 -9.178 1.00 96.50 225 THR A CA 1
ATOM 1712 C C . THR A 1 225 ? -0.710 -7.949 -8.937 1.00 96.50 225 THR A C 1
ATOM 1714 O O . THR A 1 225 ? -0.492 -9.053 -8.455 1.00 96.50 225 THR A O 1
ATOM 1717 N N . PHE A 1 226 ? 0.249 -7.054 -9.188 1.00 97.19 226 PHE A N 1
ATOM 1718 C CA . PHE A 1 226 ? 1.674 -7.324 -9.005 1.00 97.19 226 PHE A CA 1
ATOM 1719 C C . PHE A 1 226 ? 2.036 -7.556 -7.542 1.00 97.19 226 PHE A C 1
ATOM 1721 O O . PHE A 1 226 ? 2.674 -8.536 -7.196 1.00 97.19 226 PHE A O 1
ATOM 1728 N N . LEU A 1 227 ? 1.585 -6.673 -6.655 1.00 97.19 227 LEU A N 1
ATOM 1729 C CA . LEU A 1 227 ? 1.824 -6.797 -5.222 1.00 97.19 227 LEU A CA 1
ATOM 1730 C C . LEU A 1 227 ? 1.205 -8.073 -4.626 1.00 97.19 227 LEU A C 1
ATOM 1732 O O . LEU A 1 227 ? 1.748 -8.634 -3.674 1.00 97.19 227 LEU A O 1
ATOM 1736 N N . ALA A 1 228 ? 0.095 -8.546 -5.194 1.00 95.19 228 ALA A N 1
ATOM 1737 C CA . ALA A 1 228 ? -0.574 -9.762 -4.756 1.00 95.19 228 ALA A CA 1
ATOM 1738 C C . ALA A 1 228 ? 0.052 -11.066 -5.295 1.00 95.19 228 ALA A C 1
ATOM 1740 O O . ALA A 1 228 ? -0.448 -12.141 -4.963 1.00 95.19 228 ALA A O 1
ATOM 1741 N N . THR A 1 229 ? 1.103 -11.016 -6.123 1.00 93.62 229 THR A N 1
ATOM 1742 C CA . THR A 1 229 ? 1.785 -12.235 -6.584 1.00 93.62 229 THR A CA 1
ATOM 1743 C C . THR A 1 229 ? 2.671 -12.836 -5.495 1.00 93.62 229 THR A C 1
ATOM 1745 O O . THR A 1 229 ? 2.985 -12.210 -4.481 1.00 93.62 229 THR A O 1
ATOM 1748 N N . GLU A 1 230 ? 3.084 -14.084 -5.699 1.00 91.69 230 GLU A N 1
ATOM 1749 C CA . GLU A 1 230 ? 4.127 -14.710 -4.892 1.00 91.69 230 GLU A CA 1
ATOM 1750 C C . GLU A 1 230 ? 5.499 -14.141 -5.271 1.00 91.69 230 GLU A C 1
ATOM 1752 O O . GLU A 1 230 ? 5.783 -13.886 -6.443 1.00 91.69 230 GLU A O 1
ATOM 1757 N N . ALA A 1 231 ? 6.381 -13.977 -4.287 1.00 86.50 231 ALA A N 1
ATOM 1758 C CA . ALA A 1 231 ? 7.769 -13.635 -4.546 1.00 86.50 231 ALA A CA 1
ATOM 1759 C C . ALA A 1 231 ? 8.427 -14.739 -5.403 1.00 86.50 231 ALA A C 1
ATOM 1761 O O . ALA A 1 231 ? 8.256 -15.927 -5.114 1.00 86.50 231 ALA A O 1
ATOM 1762 N N . PRO A 1 232 ? 9.250 -14.393 -6.411 1.00 82.31 232 PRO A N 1
ATOM 1763 C CA . PRO A 1 232 ? 9.809 -15.359 -7.367 1.00 82.31 232 PRO A CA 1
ATOM 1764 C C . PRO A 1 232 ? 10.937 -16.240 -6.784 1.00 82.31 232 PRO A C 1
ATOM 1766 O O . PRO A 1 232 ? 11.715 -16.858 -7.514 1.00 82.31 232 PRO A O 1
ATOM 1769 N N . PHE A 1 233 ? 11.077 -16.285 -5.460 1.00 82.38 233 PHE A N 1
ATOM 1770 C CA . PHE A 1 233 ? 12.113 -17.013 -4.737 1.00 82.38 233 PHE A CA 1
ATOM 1771 C C . PHE A 1 233 ? 11.650 -17.380 -3.326 1.00 82.38 233 PHE A C 1
ATOM 1773 O O . PHE A 1 233 ? 10.803 -16.725 -2.727 1.00 82.38 233 PHE A O 1
ATOM 1780 N N . ALA A 1 234 ? 12.289 -18.400 -2.752 1.00 76.94 234 ALA A N 1
ATOM 1781 C CA . ALA A 1 234 ? 12.084 -18.752 -1.355 1.00 76.94 234 ALA A CA 1
ATOM 1782 C C . ALA A 1 234 ? 12.682 -17.683 -0.422 1.00 76.94 234 ALA A C 1
ATOM 1784 O O . ALA A 1 234 ? 13.864 -17.310 -0.525 1.00 76.94 234 ALA A O 1
ATOM 1785 N N . VAL A 1 235 ? 11.871 -17.221 0.525 1.00 73.19 235 VAL A N 1
ATOM 1786 C CA . VAL A 1 235 ? 12.280 -16.287 1.574 1.00 73.19 235 VAL A CA 1
ATOM 1787 C C . VAL A 1 235 ? 12.661 -17.084 2.820 1.00 73.19 235 VAL A C 1
ATOM 1789 O O . VAL A 1 235 ? 11.887 -17.891 3.331 1.00 73.19 235 VAL A O 1
ATOM 1792 N N . LYS A 1 236 ? 13.896 -16.894 3.301 1.00 64.25 236 LYS A N 1
ATOM 1793 C CA . LYS A 1 236 ? 14.381 -17.567 4.517 1.00 64.25 236 LYS A CA 1
ATOM 1794 C C . LYS A 1 236 ? 13.542 -17.121 5.719 1.00 64.25 236 LYS A C 1
ATOM 1796 O O . LYS A 1 236 ? 13.136 -15.970 5.764 1.00 64.25 236 LYS A O 1
ATOM 1801 N N . ASN A 1 237 ? 13.347 -18.009 6.692 1.00 62.22 237 ASN A N 1
ATOM 1802 C CA . ASN A 1 237 ? 12.593 -17.753 7.930 1.00 62.22 237 ASN A CA 1
ATOM 1803 C C . ASN A 1 237 ? 11.083 -17.502 7.740 1.00 62.22 237 ASN A C 1
ATOM 1805 O O . ASN A 1 237 ? 10.414 -17.077 8.676 1.00 62.22 237 ASN A O 1
ATOM 1809 N N . THR A 1 238 ? 10.529 -17.831 6.571 1.00 59.34 238 THR A N 1
ATOM 1810 C CA . THR A 1 238 ? 9.080 -17.986 6.380 1.00 59.34 238 THR A CA 1
ATOM 1811 C C . THR A 1 238 ? 8.770 -19.486 6.331 1.00 59.34 238 THR A C 1
ATOM 1813 O O . THR A 1 238 ? 9.454 -20.241 5.641 1.00 59.34 238 THR A O 1
ATOM 1816 N N . VAL A 1 239 ? 7.829 -19.961 7.153 1.00 52.41 239 VAL A N 1
ATOM 1817 C CA . VAL A 1 239 ? 7.503 -21.396 7.268 1.00 52.41 239 VAL A CA 1
ATOM 1818 C C . VAL A 1 239 ? 6.656 -21.821 6.067 1.00 52.41 239 VAL A C 1
ATOM 1820 O O . VAL A 1 239 ? 5.589 -21.244 5.892 1.00 52.41 239 VAL A O 1
ATOM 1823 N N . ASP A 1 240 ? 7.128 -22.796 5.277 1.00 50.16 240 ASP A N 1
ATOM 1824 C CA . ASP A 1 240 ? 6.451 -23.643 4.260 1.00 50.16 240 ASP A CA 1
ATOM 1825 C C . ASP A 1 240 ? 5.335 -23.045 3.365 1.00 50.16 240 ASP A C 1
ATOM 1827 O O . ASP A 1 240 ? 4.619 -23.787 2.690 1.00 50.16 240 ASP A O 1
ATOM 1831 N N . GLN A 1 241 ? 5.186 -21.721 3.294 1.00 59.34 241 GLN A N 1
ATOM 1832 C CA . GLN A 1 241 ? 4.210 -21.032 2.453 1.00 59.34 241 GLN A CA 1
ATOM 1833 C C . GLN A 1 241 ? 4.905 -20.053 1.504 1.00 59.34 241 GLN A C 1
ATOM 1835 O O . GLN A 1 241 ? 5.862 -19.382 1.908 1.00 59.34 241 GLN A O 1
ATOM 1840 N N . PRO A 1 242 ? 4.424 -19.931 0.254 1.00 66.19 242 PRO A N 1
ATOM 1841 C CA . PRO A 1 242 ? 4.887 -18.888 -0.646 1.00 66.19 242 PRO A CA 1
ATOM 1842 C C . PRO A 1 242 ? 4.737 -17.518 0.019 1.00 66.19 242 PRO A C 1
ATOM 1844 O O . PRO A 1 242 ? 3.668 -17.159 0.515 1.00 66.19 242 PRO A O 1
ATOM 1847 N N . THR A 1 243 ? 5.827 -16.757 0.076 1.00 84.44 243 THR A N 1
ATOM 1848 C CA . THR A 1 243 ? 5.795 -15.384 0.587 1.00 84.44 243 THR A CA 1
ATOM 1849 C C . THR A 1 243 ? 5.219 -14.497 -0.503 1.00 84.44 243 THR A C 1
ATOM 1851 O O . THR A 1 243 ? 5.737 -14.509 -1.618 1.00 84.44 243 THR A O 1
ATOM 1854 N N . SER A 1 244 ? 4.175 -13.727 -0.207 1.00 90.50 244 SER A N 1
ATOM 1855 C CA . SER A 1 244 ? 3.686 -12.719 -1.150 1.00 90.50 244 SER A CA 1
ATOM 1856 C C . SER A 1 244 ? 4.761 -11.672 -1.448 1.00 90.50 244 SER A C 1
ATOM 1858 O O . SER A 1 244 ? 5.668 -11.426 -0.641 1.00 90.50 244 SER A O 1
ATOM 1860 N N . LEU A 1 245 ? 4.652 -11.012 -2.597 1.00 95.00 245 LEU A N 1
ATOM 1861 C CA . LEU A 1 245 ? 5.583 -9.963 -2.972 1.00 95.00 245 LEU A CA 1
ATOM 1862 C C . LEU A 1 245 ? 5.524 -8.783 -1.993 1.00 95.00 245 LEU A C 1
ATOM 1864 O O . LEU A 1 245 ? 6.571 -8.261 -1.618 1.00 95.00 245 LEU A O 1
ATOM 1868 N N . VAL A 1 246 ? 4.333 -8.398 -1.518 1.00 96.19 246 VAL A N 1
ATOM 1869 C CA . VAL A 1 246 ? 4.185 -7.363 -0.475 1.00 96.19 246 VAL A CA 1
ATOM 1870 C C . VAL A 1 246 ? 4.934 -7.752 0.788 1.00 96.19 246 VAL A C 1
ATOM 1872 O O . VAL A 1 246 ? 5.756 -6.972 1.262 1.00 96.19 246 VAL A O 1
ATOM 1875 N N . ARG A 1 247 ? 4.703 -8.960 1.313 1.00 93.81 247 ARG A N 1
ATOM 1876 C CA . ARG A 1 247 ? 5.370 -9.428 2.532 1.00 93.81 247 ARG A CA 1
ATOM 1877 C C . ARG A 1 247 ? 6.889 -9.433 2.362 1.00 93.81 247 ARG A C 1
ATOM 1879 O O . ARG A 1 247 ? 7.607 -9.013 3.269 1.00 93.81 247 ARG A O 1
ATOM 1886 N N . TYR A 1 248 ? 7.382 -9.839 1.189 1.00 93.94 248 TYR A N 1
ATOM 1887 C CA . TYR A 1 248 ? 8.804 -9.757 0.862 1.00 93.94 248 TYR A CA 1
ATOM 1888 C C . TYR A 1 248 ? 9.324 -8.314 0.869 1.00 93.94 248 TYR A C 1
ATOM 1890 O O . TYR A 1 248 ? 10.310 -8.035 1.545 1.00 93.94 248 TYR A O 1
ATOM 1898 N N . LEU A 1 249 ? 8.679 -7.404 0.137 1.00 95.00 249 LEU A N 1
ATOM 1899 C CA . LEU A 1 249 ? 9.124 -6.014 0.014 1.00 95.00 249 LEU A CA 1
ATOM 1900 C C . LEU A 1 249 ? 9.079 -5.279 1.359 1.00 95.00 249 LEU A C 1
ATOM 1902 O O . LEU A 1 249 ? 9.991 -4.523 1.670 1.00 95.00 249 LEU A O 1
ATOM 1906 N N . VAL A 1 250 ? 8.050 -5.530 2.169 1.00 95.06 250 VAL A N 1
ATOM 1907 C CA . VAL A 1 250 ? 7.859 -4.856 3.458 1.00 95.06 250 VAL A CA 1
ATOM 1908 C C . VAL A 1 250 ? 8.791 -5.405 4.534 1.00 95.06 250 VAL A C 1
ATOM 1910 O O . VAL A 1 250 ? 9.321 -4.612 5.295 1.00 95.06 250 VAL A O 1
ATOM 1913 N N . GLY A 1 251 ? 9.007 -6.722 4.614 1.00 91.31 251 GLY A N 1
ATOM 1914 C CA . GLY A 1 251 ? 9.717 -7.326 5.750 1.00 91.31 251 GLY A CA 1
ATOM 1915 C C . GLY A 1 251 ? 11.047 -7.990 5.420 1.00 91.31 251 GLY A C 1
ATOM 1916 O O . GLY A 1 251 ? 11.945 -8.009 6.247 1.00 91.31 251 GLY A O 1
ATOM 1917 N N . HIS A 1 252 ? 11.214 -8.543 4.217 1.00 88.62 252 HIS A N 1
ATOM 1918 C CA . HIS A 1 252 ? 12.284 -9.519 3.930 1.00 88.62 252 HIS A CA 1
ATOM 1919 C C . HIS A 1 252 ? 13.235 -9.119 2.805 1.00 88.62 252 HIS A C 1
ATOM 1921 O O . HIS A 1 252 ? 14.084 -9.921 2.385 1.00 88.62 252 HIS A O 1
ATOM 1927 N N . ARG A 1 253 ? 13.098 -7.904 2.272 1.00 88.56 253 ARG A N 1
ATOM 1928 C CA . ARG A 1 253 ? 13.959 -7.426 1.196 1.00 88.56 253 ARG A CA 1
ATOM 1929 C C . ARG A 1 253 ? 15.417 -7.435 1.656 1.00 88.56 253 ARG A C 1
ATOM 1931 O O . ARG A 1 253 ? 15.768 -6.903 2.702 1.00 88.56 253 ARG A O 1
ATOM 1938 N N . ARG A 1 254 ? 16.295 -8.047 0.861 1.00 78.50 254 ARG A N 1
ATOM 1939 C CA . ARG A 1 254 ? 17.721 -8.145 1.195 1.00 78.50 254 ARG A CA 1
ATOM 1940 C C . ARG A 1 254 ? 18.440 -6.877 0.773 1.00 78.50 254 ARG A C 1
ATOM 1942 O O . ARG A 1 254 ? 18.585 -6.634 -0.419 1.00 78.50 254 ARG A O 1
ATOM 1949 N N . LEU A 1 255 ? 18.945 -6.123 1.740 1.00 72.38 255 LEU A N 1
ATOM 1950 C CA . LEU A 1 255 ? 19.752 -4.930 1.506 1.00 72.38 255 LEU A CA 1
ATOM 1951 C C . LEU A 1 255 ? 21.118 -5.111 2.167 1.00 72.38 255 LEU A C 1
ATOM 1953 O O . LEU A 1 255 ? 21.207 -5.637 3.275 1.00 72.38 255 LEU A O 1
ATOM 1957 N N . LEU A 1 256 ? 22.193 -4.725 1.472 1.00 65.38 256 LEU A N 1
ATOM 1958 C CA . LEU A 1 256 ? 23.508 -4.663 2.107 1.00 65.38 256 LEU A CA 1
ATOM 1959 C C . LEU A 1 256 ? 23.630 -3.341 2.878 1.00 65.38 256 LEU A C 1
ATOM 1961 O O . LEU A 1 256 ? 23.313 -2.294 2.304 1.00 65.38 256 LEU A O 1
ATOM 1965 N N . PRO A 1 257 ? 24.132 -3.363 4.124 1.00 56.91 257 PRO A N 1
ATOM 1966 C CA . PRO A 1 257 ? 24.316 -2.157 4.921 1.00 56.91 257 PRO A CA 1
ATOM 1967 C C . PRO A 1 257 ? 25.198 -1.122 4.205 1.00 56.91 257 PRO A C 1
ATOM 1969 O O . PRO A 1 257 ? 26.295 -1.446 3.745 1.00 56.91 257 PRO A O 1
ATOM 1972 N N . TYR A 1 258 ? 24.739 0.131 4.112 1.00 50.28 258 TYR A N 1
ATOM 1973 C CA . TYR A 1 258 ? 25.559 1.261 3.632 1.00 50.28 258 TYR A CA 1
ATOM 1974 C C . TYR A 1 258 ? 26.400 1.893 4.757 1.00 50.28 258 TYR A C 1
ATOM 1976 O O . TYR A 1 258 ? 27.447 2.494 4.525 1.00 50.28 258 TYR A O 1
ATOM 1984 N N . GLN A 1 259 ? 25.948 1.723 5.991 1.00 50.16 259 GLN A N 1
ATOM 1985 C CA . GLN A 1 259 ? 26.630 2.048 7.241 1.00 50.16 259 GLN A CA 1
ATOM 1986 C C . GLN A 1 259 ? 26.563 0.769 8.083 1.00 50.16 259 GLN A C 1
ATOM 1988 O O . GLN A 1 259 ? 25.913 -0.169 7.654 1.00 50.16 259 GLN A O 1
ATOM 1993 N N . SER A 1 260 ? 27.253 0.631 9.206 1.00 49.66 260 SER A N 1
ATOM 1994 C CA . SER A 1 260 ? 27.349 -0.609 10.010 1.00 49.66 260 SER A CA 1
ATOM 1995 C C . SER A 1 260 ? 26.027 -1.100 10.656 1.00 49.66 260 SER A C 1
ATOM 1997 O O . SER A 1 260 ? 26.016 -1.574 11.789 1.00 49.66 260 SER A O 1
ATOM 1999 N N . GLU A 1 261 ? 24.903 -0.952 9.963 1.00 54.38 261 GLU A N 1
ATOM 2000 C CA . GLU A 1 261 ? 23.536 -1.200 10.385 1.00 54.38 261 GLU A CA 1
ATOM 2001 C C . GLU A 1 261 ? 23.011 -2.451 9.685 1.00 54.38 261 GLU A C 1
ATOM 2003 O O . GLU A 1 261 ? 22.746 -2.448 8.488 1.00 54.38 261 GLU A O 1
ATOM 2008 N N . ASN A 1 262 ? 22.878 -3.545 10.428 1.00 58.69 262 ASN A N 1
ATOM 2009 C CA . ASN A 1 262 ? 22.471 -4.847 9.895 1.00 58.69 262 ASN A CA 1
ATOM 2010 C C . ASN A 1 262 ? 20.963 -4.948 9.578 1.00 58.69 262 ASN A C 1
ATOM 2012 O O . ASN A 1 262 ? 20.427 -6.052 9.588 1.00 58.69 262 ASN A O 1
ATOM 2016 N N . GLU A 1 263 ? 20.277 -3.833 9.320 1.00 67.12 263 GLU A N 1
ATOM 2017 C CA . GLU A 1 263 ? 18.816 -3.791 9.208 1.00 67.12 263 GLU A CA 1
ATOM 2018 C C . GLU A 1 263 ? 18.331 -3.318 7.840 1.00 67.12 263 GLU A C 1
ATOM 2020 O O . GLU A 1 263 ? 18.997 -2.562 7.128 1.00 67.12 263 GLU A O 1
ATOM 2025 N N . MET A 1 264 ? 17.157 -3.817 7.455 1.00 76.69 264 MET A N 1
ATOM 2026 C CA . MET A 1 264 ? 16.522 -3.516 6.180 1.00 76.69 264 MET A CA 1
ATOM 2027 C C . MET A 1 264 ? 15.905 -2.114 6.215 1.00 76.69 264 MET A C 1
ATOM 2029 O O . MET A 1 264 ? 15.026 -1.841 7.031 1.00 76.69 264 MET A O 1
ATOM 2033 N N . PHE A 1 265 ? 16.330 -1.228 5.310 1.00 81.62 265 PHE A N 1
ATOM 2034 C CA . PHE A 1 265 ? 15.729 0.095 5.161 1.00 81.62 265 PHE A CA 1
ATOM 2035 C C . PHE A 1 265 ? 15.692 0.589 3.717 1.00 81.62 265 PHE A C 1
ATOM 2037 O O . PHE A 1 265 ? 16.649 0.460 2.954 1.00 81.62 265 PHE A O 1
ATOM 2044 N N . TYR A 1 266 ? 14.599 1.245 3.351 1.00 86.81 266 TYR A N 1
ATOM 2045 C CA . TYR A 1 266 ? 14.505 1.978 2.092 1.00 86.81 266 TYR A CA 1
ATOM 2046 C C . TYR A 1 266 ? 15.161 3.364 2.211 1.00 86.81 266 TYR A C 1
ATOM 2048 O O . TYR A 1 266 ? 15.013 4.046 3.223 1.00 86.81 266 TYR A O 1
ATOM 2056 N N . LEU A 1 267 ? 15.844 3.846 1.164 1.00 85.31 267 LEU A N 1
ATOM 2057 C CA . LEU A 1 267 ? 16.507 5.165 1.194 1.00 85.31 267 LEU A CA 1
ATOM 2058 C C . LEU A 1 267 ? 15.522 6.342 1.285 1.00 85.31 267 LEU A C 1
ATOM 2060 O O . LEU A 1 267 ? 15.884 7.413 1.770 1.00 85.31 267 LEU A O 1
ATOM 2064 N N . ASP A 1 268 ? 14.287 6.164 0.815 1.00 89.75 268 ASP A N 1
ATOM 2065 C CA . ASP A 1 268 ? 13.184 7.103 1.042 1.00 89.75 268 ASP A CA 1
ATOM 2066 C C . ASP A 1 268 ? 12.373 6.780 2.303 1.00 89.75 268 ASP A C 1
ATOM 2068 O O . ASP A 1 268 ? 11.252 7.269 2.434 1.00 89.75 268 ASP A O 1
ATOM 2072 N N . TYR A 1 269 ? 12.912 5.967 3.214 1.00 92.12 269 TYR A N 1
ATOM 2073 C CA . TYR A 1 269 ? 12.240 5.478 4.421 1.00 92.12 269 TYR A CA 1
ATOM 2074 C C . TYR A 1 269 ? 10.946 4.704 4.125 1.00 92.12 269 TYR A C 1
ATOM 2076 O O . TYR A 1 269 ? 10.078 4.587 4.989 1.00 92.12 269 TYR A O 1
ATOM 2084 N N . GLY A 1 270 ?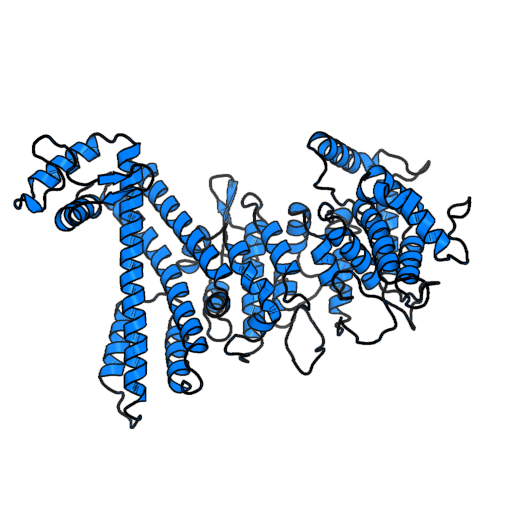 10.795 4.208 2.892 1.00 94.00 270 GLY A N 1
ATOM 2085 C CA . GLY A 1 270 ? 9.692 3.361 2.460 1.00 94.00 270 GLY A CA 1
ATOM 2086 C C . GLY A 1 270 ? 8.445 4.133 2.020 1.00 94.00 270 GLY A C 1
ATOM 2087 O O . GLY A 1 270 ? 7.382 3.542 1.837 1.00 94.00 270 GLY A O 1
ATOM 2088 N N . ASN A 1 271 ? 8.569 5.446 1.798 1.00 95.62 271 ASN A N 1
ATOM 2089 C CA . ASN A 1 271 ? 7.472 6.298 1.332 1.00 95.62 271 ASN A CA 1
ATOM 2090 C C . ASN A 1 271 ? 6.842 5.790 0.027 1.00 95.62 271 ASN A C 1
ATOM 2092 O O . ASN A 1 271 ? 5.624 5.635 -0.030 1.00 95.62 271 ASN A O 1
ATOM 2096 N N . ALA A 1 272 ? 7.649 5.486 -1.000 1.00 95.88 272 ALA A N 1
ATOM 2097 C CA . ALA A 1 272 ? 7.113 4.992 -2.267 1.00 95.88 272 ALA A CA 1
ATOM 2098 C C . ALA A 1 272 ? 6.392 3.646 -2.095 1.00 95.88 272 ALA A C 1
ATOM 2100 O O . ALA A 1 272 ? 5.312 3.459 -2.643 1.00 95.88 272 ALA A O 1
ATOM 2101 N N . LEU A 1 273 ? 6.943 2.717 -1.304 1.00 97.75 273 LEU A N 1
ATOM 2102 C CA . LEU A 1 273 ? 6.284 1.432 -1.054 1.00 97.75 273 LEU A CA 1
ATOM 2103 C C . LEU A 1 273 ? 4.940 1.625 -0.331 1.00 97.75 273 LEU A C 1
ATOM 2105 O O . LEU A 1 273 ? 3.938 1.053 -0.752 1.00 97.75 273 LEU A O 1
ATOM 2109 N N . GLY A 1 274 ? 4.900 2.469 0.703 1.00 98.06 274 GLY A N 1
ATOM 2110 C CA . GLY A 1 274 ? 3.676 2.756 1.455 1.00 98.06 274 GLY A CA 1
ATOM 2111 C C . GLY A 1 274 ? 2.591 3.430 0.614 1.00 98.06 274 GLY A C 1
ATOM 2112 O O . GLY A 1 274 ? 1.422 3.073 0.729 1.00 98.06 274 GLY A O 1
ATOM 2113 N N . GLU A 1 275 ? 2.966 4.363 -0.267 1.00 97.50 275 GLU A N 1
ATOM 2114 C CA . GLU A 1 275 ? 2.045 4.994 -1.224 1.00 97.50 275 GLU A CA 1
ATOM 2115 C C . GLU A 1 275 ? 1.414 3.974 -2.177 1.00 97.50 275 GLU A C 1
ATOM 2117 O O . GLU A 1 275 ? 0.199 3.989 -2.379 1.00 97.50 275 GLU A O 1
ATOM 2122 N N . ILE A 1 276 ? 2.217 3.063 -2.730 1.00 97.75 276 ILE A N 1
ATOM 2123 C CA . ILE A 1 276 ? 1.713 2.050 -3.660 1.00 97.75 276 ILE A CA 1
ATOM 2124 C C . ILE A 1 276 ? 0.837 1.022 -2.951 1.00 97.75 276 ILE A C 1
ATOM 2126 O O . ILE A 1 276 ? -0.173 0.625 -3.521 1.00 97.75 276 ILE A O 1
ATOM 2130 N N . ILE A 1 277 ? 1.169 0.608 -1.725 1.00 98.62 277 ILE A N 1
ATOM 2131 C CA . ILE A 1 277 ? 0.323 -0.312 -0.951 1.00 98.62 277 ILE A CA 1
ATOM 2132 C C . ILE A 1 277 ? -1.026 0.343 -0.621 1.00 98.62 277 ILE A C 1
ATOM 2134 O O . ILE A 1 277 ? -2.057 -0.304 -0.790 1.00 98.62 277 ILE A O 1
ATOM 2138 N N . ASP A 1 278 ? -1.049 1.616 -0.215 1.00 98.38 278 ASP A N 1
ATOM 2139 C CA . ASP A 1 278 ? -2.283 2.386 0.032 1.00 98.38 278 ASP A CA 1
ATOM 2140 C C . ASP A 1 278 ? -3.163 2.442 -1.232 1.00 98.38 278 ASP A C 1
ATOM 2142 O O . ASP A 1 278 ? -4.325 2.026 -1.224 1.00 98.38 278 ASP A O 1
ATOM 2146 N N . GLU A 1 279 ? -2.591 2.838 -2.373 1.00 96.56 279 GLU A N 1
ATOM 2147 C CA . GLU A 1 279 ? -3.310 2.881 -3.653 1.00 96.56 279 GLU A CA 1
ATOM 2148 C C . GLU A 1 279 ? -3.816 1.482 -4.078 1.00 96.56 279 GLU A C 1
ATOM 2150 O O . GLU A 1 279 ? -4.983 1.286 -4.448 1.00 96.56 279 GLU A O 1
ATOM 2155 N N . ALA A 1 280 ? -2.950 0.474 -3.968 1.00 97.44 280 ALA A N 1
ATOM 2156 C CA . ALA A 1 280 ? -3.223 -0.913 -4.321 1.00 97.44 280 ALA A CA 1
ATOM 2157 C C . ALA A 1 280 ? -4.147 -1.640 -3.337 1.00 97.44 280 ALA A C 1
ATOM 2159 O O . ALA A 1 280 ? -4.549 -2.761 -3.630 1.00 97.44 280 ALA A O 1
ATOM 2160 N N . SER A 1 281 ? -4.529 -1.036 -2.212 1.00 97.75 281 SER A N 1
ATOM 2161 C CA . SER A 1 281 ? -5.453 -1.627 -1.233 1.00 97.75 281 SER A CA 1
ATOM 2162 C C . SER A 1 281 ? -6.741 -0.829 -1.034 1.00 97.75 281 SER A C 1
ATOM 2164 O O . SER A 1 281 ? -7.668 -1.338 -0.416 1.00 97.75 281 SER A O 1
ATOM 2166 N N . SER A 1 282 ? -6.867 0.360 -1.625 1.00 96.75 282 SER A N 1
ATOM 2167 C CA . SER A 1 282 ? -8.022 1.243 -1.388 1.00 96.75 282 SER A CA 1
ATOM 2168 C C . SER A 1 282 ? -9.358 0.787 -2.017 1.00 96.75 282 SER A C 1
ATOM 2170 O O . SER A 1 282 ? -10.411 1.211 -1.556 1.00 96.75 282 SER A O 1
ATOM 2172 N N . ASP A 1 283 ? -9.364 -0.050 -3.066 1.00 95.88 283 ASP A N 1
ATOM 2173 C CA . ASP A 1 283 ? -10.608 -0.547 -3.689 1.00 95.88 283 ASP A CA 1
ATOM 2174 C C . ASP A 1 283 ? -11.091 -1.844 -3.025 1.00 95.88 283 ASP A C 1
ATOM 2176 O O . ASP A 1 283 ? -10.677 -2.941 -3.401 1.00 95.88 283 ASP A O 1
ATOM 2180 N N . THR A 1 284 ? -11.993 -1.733 -2.054 1.00 94.31 284 THR A N 1
ATOM 2181 C CA . THR A 1 284 ? -12.535 -2.871 -1.290 1.00 94.31 284 THR A CA 1
ATOM 2182 C C . THR A 1 284 ? -13.389 -3.837 -2.119 1.00 94.31 284 THR A C 1
ATOM 2184 O O . THR A 1 284 ? -13.759 -4.891 -1.614 1.00 94.31 284 THR A O 1
ATOM 2187 N N . HIS A 1 285 ? -13.687 -3.542 -3.388 1.00 94.69 285 HIS A N 1
ATOM 2188 C CA . HIS A 1 285 ? -14.428 -4.452 -4.273 1.00 94.69 285 HIS A CA 1
ATOM 2189 C C . HIS A 1 285 ? -13.519 -5.444 -5.010 1.00 94.69 285 HIS A C 1
ATOM 2191 O O . HIS A 1 285 ? -14.015 -6.285 -5.760 1.00 94.69 285 HIS A O 1
ATOM 2197 N N . GLN A 1 286 ? -12.196 -5.364 -4.823 1.00 95.88 286 GLN A N 1
ATOM 2198 C CA . GLN A 1 286 ? -11.261 -6.352 -5.368 1.00 95.88 286 GLN A CA 1
ATOM 2199 C C . GLN A 1 286 ? -10.825 -7.340 -4.281 1.00 95.88 286 GLN A C 1
ATOM 2201 O O . GLN A 1 286 ? -10.403 -6.906 -3.206 1.00 95.88 286 GLN A O 1
ATOM 2206 N N . PRO A 1 287 ? -10.810 -8.656 -4.560 1.00 94.69 287 PRO A N 1
ATOM 2207 C CA . PRO A 1 287 ? -10.392 -9.665 -3.586 1.00 94.69 287 PRO A CA 1
ATOM 2208 C C . PRO A 1 287 ? -8.942 -9.494 -3.122 1.00 94.69 287 PRO A C 1
ATOM 2210 O O . PRO A 1 287 ? -8.605 -9.852 -1.994 1.00 94.69 287 PRO A O 1
ATOM 2213 N N . GLN A 1 288 ? -8.077 -8.947 -3.978 1.00 96.19 288 GLN A N 1
ATOM 2214 C CA . GLN A 1 288 ? -6.660 -8.755 -3.683 1.00 96.19 288 GLN A CA 1
ATOM 2215 C C . GLN A 1 288 ? -6.396 -7.581 -2.732 1.00 96.19 288 GLN A C 1
ATOM 2217 O O . GLN A 1 288 ? -5.339 -7.544 -2.116 1.00 96.19 288 GLN A O 1
ATOM 2222 N N . SER A 1 289 ? -7.315 -6.624 -2.586 1.00 97.50 289 SER A N 1
ATOM 2223 C CA . SER A 1 289 ? -7.093 -5.418 -1.770 1.00 97.50 289 SER A CA 1
ATOM 2224 C C . SER A 1 289 ? -6.870 -5.729 -0.287 1.00 97.50 289 SER A C 1
ATOM 2226 O O . SER A 1 289 ? -5.796 -5.406 0.223 1.00 97.50 289 SER A O 1
ATOM 2228 N N . PRO A 1 290 ? -7.799 -6.419 0.404 1.00 96.88 290 PRO A N 1
ATOM 2229 C CA . PRO A 1 290 ? -7.570 -6.874 1.775 1.00 96.88 290 PRO A CA 1
ATOM 2230 C C . PRO A 1 290 ? -6.415 -7.877 1.890 1.00 96.88 290 PRO A C 1
ATOM 2232 O O . PRO A 1 290 ? -5.751 -7.918 2.922 1.00 96.88 290 PRO A O 1
ATOM 2235 N N . TYR A 1 291 ? -6.138 -8.668 0.845 1.00 96.38 291 TYR A N 1
ATOM 2236 C CA . TYR A 1 291 ? -4.974 -9.560 0.832 1.00 96.38 291 TYR A CA 1
ATOM 2237 C C . TYR A 1 291 ? -3.662 -8.767 0.888 1.00 96.38 291 TYR A C 1
ATOM 2239 O O . TYR A 1 291 ? -2.826 -9.050 1.740 1.00 96.38 291 TYR A O 1
ATOM 2247 N N . VAL A 1 292 ? -3.514 -7.718 0.070 1.00 97.88 292 VAL A N 1
ATOM 2248 C CA . VAL A 1 292 ? -2.358 -6.806 0.106 1.00 97.88 292 VAL A CA 1
ATOM 2249 C C . VAL A 1 292 ? -2.189 -6.183 1.496 1.00 97.88 292 VAL A C 1
ATOM 2251 O O . VAL A 1 292 ? -1.068 -6.126 1.994 1.00 97.88 292 VAL A O 1
ATOM 2254 N N . VAL A 1 293 ? -3.277 -5.776 2.161 1.00 98.12 293 VAL A N 1
ATOM 2255 C CA . VAL A 1 293 ? -3.212 -5.235 3.535 1.00 98.12 293 VAL A CA 1
ATOM 2256 C C . VAL A 1 293 ? -2.763 -6.282 4.547 1.00 98.12 293 VAL A C 1
ATOM 2258 O O . VAL A 1 293 ? -1.895 -6.001 5.371 1.00 98.12 293 VAL A O 1
ATOM 2261 N N . ARG A 1 294 ? -3.313 -7.497 4.488 1.00 96.56 294 ARG A N 1
ATOM 2262 C CA . ARG A 1 294 ? -2.900 -8.589 5.378 1.00 96.56 294 ARG A CA 1
ATOM 2263 C C . ARG A 1 294 ? -1.419 -8.915 5.209 1.00 96.56 294 ARG A C 1
ATOM 2265 O O . ARG A 1 294 ? -0.708 -9.079 6.194 1.00 96.56 294 ARG A O 1
ATOM 2272 N N . GLU A 1 295 ? -0.953 -9.000 3.968 1.00 96.12 295 GLU A N 1
ATOM 2273 C CA . GLU A 1 295 ? 0.447 -9.281 3.660 1.00 96.12 295 GLU A CA 1
ATOM 2274 C C . GLU A 1 295 ? 1.377 -8.120 4.029 1.00 96.12 295 GLU A C 1
ATOM 2276 O O . GLU A 1 295 ? 2.518 -8.358 4.422 1.00 96.12 295 GLU A O 1
ATOM 2281 N N . PHE A 1 296 ? 0.888 -6.877 3.973 1.00 97.75 296 PHE A N 1
ATOM 2282 C CA . PHE A 1 296 ? 1.581 -5.716 4.527 1.00 97.75 296 PHE A CA 1
ATOM 2283 C C . PHE A 1 296 ? 1.748 -5.849 6.042 1.00 97.75 296 PHE A C 1
ATOM 2285 O O . PHE A 1 296 ? 2.871 -5.732 6.520 1.00 97.75 296 PHE A O 1
ATOM 2292 N N . LEU A 1 297 ? 0.676 -6.151 6.785 1.00 96.69 297 LEU A N 1
ATOM 2293 C CA . LEU A 1 297 ? 0.738 -6.363 8.237 1.00 96.69 297 LEU A CA 1
ATOM 2294 C C . LEU A 1 297 ? 1.718 -7.487 8.587 1.00 96.69 297 LEU A C 1
ATOM 2296 O O . LEU A 1 297 ? 2.597 -7.304 9.421 1.00 96.69 297 LEU A O 1
ATOM 2300 N N . GLN A 1 298 ? 1.620 -8.617 7.886 1.00 93.56 298 GLN A N 1
ATOM 2301 C CA . GLN A 1 298 ? 2.518 -9.752 8.070 1.00 93.56 298 GLN A CA 1
ATOM 2302 C C . GLN A 1 298 ? 3.979 -9.377 7.787 1.00 93.56 298 GLN A C 1
ATOM 2304 O O . GLN A 1 298 ? 4.849 -9.684 8.594 1.00 93.56 298 GLN A O 1
ATOM 2309 N N . GLY A 1 299 ? 4.259 -8.701 6.669 1.00 93.94 299 GLY A N 1
ATOM 2310 C CA . GLY A 1 299 ? 5.611 -8.260 6.327 1.00 93.94 299 GLY A CA 1
ATOM 2311 C C . GLY A 1 299 ? 6.161 -7.226 7.303 1.00 93.94 299 GLY A C 1
ATOM 2312 O O . GLY A 1 299 ? 7.338 -7.277 7.639 1.00 93.94 299 GLY A O 1
ATOM 2313 N N . TYR A 1 300 ? 5.322 -6.316 7.796 1.00 95.25 300 TYR A N 1
ATOM 2314 C CA . TYR A 1 300 ? 5.739 -5.299 8.756 1.00 95.25 300 TYR A CA 1
ATOM 2315 C C . TYR A 1 300 ? 6.111 -5.937 10.094 1.00 95.25 300 TYR A C 1
ATOM 2317 O O . TYR A 1 300 ? 7.199 -5.699 10.603 1.00 95.25 300 TYR A O 1
ATOM 2325 N N . THR A 1 301 ? 5.250 -6.811 10.619 1.00 92.06 301 THR A N 1
ATOM 2326 C CA . THR A 1 301 ? 5.513 -7.585 11.838 1.00 92.06 301 THR A CA 1
ATOM 2327 C C . THR A 1 301 ? 6.741 -8.484 11.688 1.00 92.06 301 THR A C 1
ATOM 2329 O O . THR A 1 301 ? 7.551 -8.564 12.608 1.00 92.06 301 THR A O 1
ATOM 2332 N N . ASP A 1 302 ? 6.938 -9.107 10.519 1.00 90.19 302 ASP A N 1
ATOM 2333 C CA . ASP A 1 302 ? 8.162 -9.858 10.240 1.00 90.19 302 ASP A CA 1
ATOM 2334 C C . ASP A 1 302 ? 9.402 -8.949 10.291 1.00 90.19 302 ASP A C 1
ATOM 2336 O O . ASP A 1 302 ? 10.426 -9.375 10.817 1.00 90.19 302 ASP A O 1
ATOM 2340 N N . GLY A 1 303 ? 9.315 -7.722 9.762 1.00 90.06 303 GLY A N 1
ATOM 2341 C CA . GLY A 1 303 ? 10.385 -6.719 9.787 1.00 90.06 303 GLY A CA 1
ATOM 2342 C C . GLY A 1 303 ? 10.768 -6.288 11.203 1.00 90.06 303 GLY A C 1
ATOM 2343 O O . GLY A 1 303 ? 11.951 -6.333 11.534 1.00 90.06 303 GLY A O 1
ATOM 2344 N N . LEU A 1 304 ? 9.776 -5.967 12.042 1.00 88.50 304 LEU A N 1
ATOM 2345 C CA . LEU A 1 304 ? 9.977 -5.657 13.466 1.00 88.50 304 LEU A CA 1
ATOM 2346 C C . LEU A 1 304 ? 10.663 -6.834 14.192 1.00 88.50 304 LEU A C 1
ATOM 2348 O O . LEU A 1 304 ? 11.675 -6.668 14.856 1.00 88.50 304 LEU A O 1
ATOM 2352 N N . SER A 1 305 ? 10.205 -8.068 13.942 1.00 86.75 305 SER A N 1
ATOM 2353 C CA . SER A 1 305 ? 10.713 -9.271 14.628 1.00 86.75 305 SER A CA 1
ATOM 2354 C C . SER A 1 305 ? 12.168 -9.661 14.317 1.00 86.75 305 SER A C 1
ATOM 2356 O O . SER A 1 305 ? 12.675 -10.639 14.872 1.00 86.75 305 SER A O 1
ATOM 2358 N N . GLN A 1 306 ? 12.844 -8.977 13.387 1.00 82.56 306 GLN A N 1
ATOM 2359 C CA . GLN A 1 306 ? 14.218 -9.333 13.009 1.00 82.56 306 GLN A CA 1
ATOM 2360 C C . GLN A 1 306 ? 15.249 -8.943 14.065 1.00 82.56 306 GLN A C 1
ATOM 2362 O O . GLN A 1 306 ? 16.345 -9.511 14.073 1.00 82.56 306 GLN A O 1
ATOM 2367 N N . SER A 1 307 ? 14.934 -7.958 14.905 1.00 78.50 307 SER A N 1
ATOM 2368 C CA . SER A 1 307 ? 15.879 -7.346 15.828 1.00 78.50 307 SER A CA 1
ATOM 2369 C C . SER A 1 307 ? 15.131 -6.703 16.988 1.00 78.50 307 SER A C 1
ATOM 2371 O O . SER A 1 307 ? 14.292 -5.845 16.766 1.00 78.50 307 SER A O 1
ATOM 2373 N N . ASP A 1 308 ? 15.524 -7.015 18.222 1.00 74.31 308 ASP A N 1
ATOM 2374 C CA . ASP A 1 308 ? 15.034 -6.304 19.415 1.00 74.31 308 ASP A CA 1
ATOM 2375 C C . ASP A 1 308 ? 15.746 -4.944 19.612 1.00 74.31 308 ASP A C 1
ATOM 2377 O O . ASP A 1 308 ? 15.679 -4.339 20.683 1.00 74.31 308 ASP A O 1
ATOM 2381 N N . ALA A 1 309 ? 16.533 -4.490 18.627 1.00 78.19 309 ALA A N 1
ATOM 2382 C CA . ALA A 1 309 ? 17.289 -3.252 18.733 1.00 78.19 309 ALA A CA 1
ATOM 2383 C C . ALA A 1 309 ? 16.369 -2.033 18.615 1.00 78.19 309 ALA A C 1
ATOM 2385 O O . ALA A 1 309 ? 15.551 -1.929 17.703 1.00 78.19 309 ALA A O 1
ATOM 2386 N N . GLU A 1 310 ? 16.593 -1.057 19.490 1.00 77.31 310 GLU A N 1
ATOM 2387 C CA . GLU A 1 310 ? 15.887 0.219 19.463 1.00 77.31 310 GLU A CA 1
ATOM 2388 C C . GLU A 1 310 ? 16.814 1.352 18.988 1.00 77.31 310 GLU A C 1
ATOM 2390 O O . GLU A 1 310 ? 18.021 1.363 19.252 1.00 77.31 310 GLU A O 1
ATOM 2395 N N . TYR A 1 311 ? 16.245 2.341 18.298 1.00 75.75 311 TYR A N 1
ATOM 2396 C CA . TYR A 1 311 ? 16.907 3.592 17.933 1.00 75.75 311 TYR A CA 1
ATOM 2397 C C . TYR A 1 311 ? 16.012 4.767 18.314 1.00 75.75 311 TYR A C 1
ATOM 2399 O O . TYR A 1 311 ? 14.855 4.829 17.905 1.00 75.75 311 TYR A O 1
ATOM 2407 N N . GLU A 1 312 ? 16.527 5.686 19.137 1.00 72.81 312 GLU A N 1
ATOM 2408 C CA . GLU A 1 312 ? 15.728 6.780 19.721 1.00 72.81 312 GLU A CA 1
ATOM 2409 C C . GLU A 1 312 ? 14.429 6.270 20.386 1.00 72.81 312 GLU A C 1
ATOM 2411 O O . GLU A 1 312 ? 13.380 6.906 20.296 1.00 72.81 312 GLU A O 1
ATOM 2416 N N . GLY A 1 313 ? 14.492 5.087 21.015 1.00 68.94 313 GLY A N 1
ATOM 2417 C CA . GLY A 1 313 ? 13.350 4.467 21.699 1.00 68.94 313 GLY A CA 1
ATOM 2418 C C . GLY A 1 313 ? 12.301 3.803 20.837 1.00 68.94 313 GLY A C 1
ATOM 2419 O O . GLY A 1 313 ? 11.265 3.371 21.335 1.00 68.94 313 GLY A O 1
ATOM 2420 N N . GLN A 1 314 ? 12.537 3.786 19.537 1.00 79.19 314 GLN A N 1
ATOM 2421 C CA . GLN A 1 314 ? 11.653 3.182 18.564 1.00 79.19 314 GLN A CA 1
ATOM 2422 C C . GLN A 1 314 ? 12.255 1.865 18.124 1.00 79.19 314 GLN A C 1
ATOM 2424 O O . GLN A 1 314 ? 13.478 1.721 18.110 1.00 79.19 314 GLN A O 1
ATOM 2429 N N . ASP A 1 315 ? 11.396 0.947 17.697 1.00 84.94 315 ASP A N 1
ATOM 2430 C CA . ASP A 1 315 ? 11.851 -0.192 16.919 1.00 84.94 315 ASP A CA 1
ATOM 2431 C C . ASP A 1 315 ? 12.712 0.306 15.749 1.00 84.94 315 ASP A C 1
ATOM 2433 O O . ASP A 1 315 ? 12.359 1.271 15.057 1.00 84.94 315 ASP A O 1
ATOM 2437 N N . ARG A 1 316 ? 13.881 -0.303 15.562 1.00 85.88 316 ARG A N 1
ATOM 2438 C CA . ARG A 1 316 ? 14.855 0.207 14.606 1.00 85.88 316 ARG A CA 1
ATOM 2439 C C . ARG A 1 316 ? 14.429 -0.032 13.152 1.00 85.88 316 ARG A C 1
ATOM 2441 O O . ARG A 1 316 ? 14.602 0.878 12.332 1.00 85.88 316 ARG A O 1
ATOM 2448 N N . PHE A 1 317 ? 13.741 -1.137 12.846 1.00 90.12 317 PHE A N 1
ATOM 2449 C CA . PHE A 1 317 ? 13.092 -1.329 11.547 1.00 90.12 317 PHE A CA 1
ATOM 2450 C C . PHE A 1 317 ? 12.031 -0.244 11.309 1.00 90.12 317 PHE A C 1
ATOM 2452 O O . PHE A 1 317 ? 12.043 0.406 10.256 1.00 90.12 317 PHE A O 1
ATOM 2459 N N . GLY A 1 318 ? 11.167 0.012 12.295 1.00 91.19 318 GLY A N 1
ATOM 2460 C CA . GLY A 1 318 ? 10.146 1.063 12.240 1.00 91.19 318 GLY A CA 1
ATOM 2461 C C . GLY A 1 318 ? 10.732 2.471 12.062 1.00 91.19 318 GLY A C 1
ATOM 2462 O O . GLY A 1 318 ? 10.222 3.277 11.277 1.00 91.19 318 GLY A O 1
ATOM 2463 N N . TYR A 1 319 ? 11.857 2.766 12.720 1.00 88.38 319 TYR A N 1
ATOM 2464 C CA . TYR A 1 319 ? 12.562 4.046 12.628 1.00 88.38 319 TYR A CA 1
ATOM 2465 C C . TYR A 1 319 ? 13.124 4.312 11.224 1.00 88.38 319 TYR A C 1
ATOM 2467 O O . TYR A 1 319 ? 12.885 5.373 10.625 1.00 88.38 319 TYR A O 1
ATOM 2475 N N . PHE A 1 320 ? 13.858 3.343 10.670 1.00 88.75 320 PHE A N 1
ATOM 2476 C CA . PHE A 1 320 ? 14.464 3.472 9.344 1.00 88.75 320 PHE A CA 1
ATOM 2477 C C . PHE A 1 320 ? 13.466 3.266 8.198 1.00 88.75 320 PHE A C 1
ATOM 2479 O O . PHE A 1 320 ? 13.749 3.649 7.063 1.00 88.75 320 PHE A O 1
ATOM 2486 N N . ASN A 1 321 ? 12.260 2.784 8.498 1.00 92.94 321 ASN A N 1
ATOM 2487 C CA . ASN A 1 321 ? 11.135 2.717 7.569 1.00 92.94 321 ASN A CA 1
ATOM 2488 C C . ASN A 1 321 ? 9.962 3.612 8.002 1.00 92.94 321 ASN A C 1
ATOM 2490 O O . ASN A 1 321 ? 8.796 3.325 7.726 1.00 92.94 321 ASN A O 1
ATOM 2494 N N . ARG A 1 322 ? 10.257 4.755 8.640 1.00 93.56 322 ARG A N 1
ATOM 2495 C CA . ARG A 1 322 ? 9.236 5.692 9.141 1.00 93.56 322 ARG A CA 1
ATOM 2496 C C . ARG A 1 322 ? 8.216 6.160 8.096 1.00 93.56 322 ARG A C 1
ATOM 2498 O O . ARG A 1 322 ? 7.099 6.502 8.468 1.00 93.56 322 ARG A O 1
ATOM 2505 N N . GLY A 1 323 ? 8.569 6.177 6.809 1.00 95.50 323 GLY A N 1
ATOM 2506 C CA . GLY A 1 323 ? 7.639 6.485 5.720 1.00 95.50 323 GLY A CA 1
ATOM 2507 C C . GLY A 1 323 ? 6.576 5.398 5.534 1.00 95.50 323 GLY A C 1
ATOM 2508 O O . GLY A 1 323 ? 5.398 5.720 5.387 1.00 95.50 323 GLY A O 1
ATOM 2509 N N . LEU A 1 324 ? 6.959 4.116 5.635 1.00 95.50 324 LEU A N 1
ATOM 2510 C CA . LEU A 1 324 ? 6.001 3.002 5.702 1.00 95.50 324 L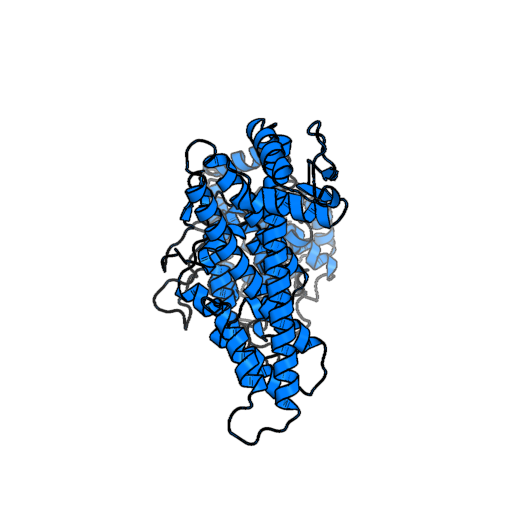EU A CA 1
ATOM 2511 C C . LEU A 1 324 ? 5.116 3.115 6.939 1.00 95.50 324 LEU A C 1
ATOM 2513 O O . LEU A 1 324 ? 3.895 3.049 6.817 1.00 95.50 324 LEU A O 1
ATOM 2517 N N . ARG A 1 325 ? 5.718 3.367 8.104 1.00 95.50 325 ARG A N 1
ATOM 2518 C CA . ARG A 1 325 ? 4.999 3.535 9.372 1.00 95.50 325 ARG A CA 1
ATOM 2519 C C . ARG A 1 325 ? 3.949 4.640 9.327 1.00 95.50 325 ARG A C 1
ATOM 2521 O O . ARG A 1 325 ? 2.815 4.464 9.764 1.00 95.50 325 ARG A O 1
ATOM 2528 N N . GLU A 1 326 ? 4.318 5.802 8.790 1.00 95.75 326 GLU A N 1
ATOM 2529 C CA . GLU A 1 326 ? 3.400 6.927 8.605 1.00 95.75 326 GLU A CA 1
ATOM 2530 C C . GLU A 1 326 ? 2.257 6.590 7.645 1.00 95.75 326 GLU A C 1
ATOM 2532 O O . GLU A 1 326 ? 1.141 7.093 7.819 1.00 95.75 326 GLU A O 1
ATOM 2537 N N . LYS A 1 327 ? 2.521 5.731 6.655 1.00 97.06 327 LYS A N 1
ATOM 2538 C CA . LYS A 1 327 ? 1.531 5.255 5.691 1.00 97.06 327 LYS A CA 1
ATOM 2539 C C . LYS A 1 327 ? 0.636 4.137 6.209 1.00 97.06 327 LYS A C 1
ATOM 2541 O O . LYS A 1 327 ? -0.461 3.994 5.676 1.00 97.06 327 LYS A O 1
ATOM 2546 N N . SER A 1 328 ? 1.002 3.430 7.277 1.00 96.88 328 SER A N 1
ATOM 2547 C CA . SER A 1 328 ? 0.179 2.357 7.852 1.00 96.88 328 SER A CA 1
ATOM 2548 C C . SER A 1 328 ? -1.252 2.799 8.172 1.00 96.88 328 SER A C 1
ATOM 2550 O O . SER A 1 328 ? -2.200 2.058 7.930 1.00 96.88 328 SER A O 1
ATOM 2552 N N . GLY A 1 329 ? -1.436 4.030 8.665 1.00 95.38 329 GLY A N 1
ATOM 2553 C CA . GLY A 1 329 ? -2.772 4.574 8.917 1.00 95.38 329 GLY A CA 1
ATOM 2554 C C . GLY A 1 329 ? -3.587 4.791 7.640 1.00 95.38 329 GLY A C 1
ATOM 2555 O O . GLY A 1 329 ? -4.782 4.513 7.642 1.00 95.38 329 GLY A O 1
ATOM 2556 N N . ASP A 1 330 ? -2.948 5.244 6.555 1.00 97.75 330 ASP A N 1
ATOM 2557 C CA . ASP A 1 330 ? -3.596 5.425 5.249 1.00 97.75 330 ASP A CA 1
ATOM 2558 C C . ASP A 1 330 ? -3.968 4.061 4.629 1.00 97.75 330 ASP A C 1
ATOM 2560 O O . ASP A 1 330 ? -5.073 3.926 4.110 1.00 97.75 330 ASP A O 1
ATOM 2564 N N . ILE A 1 331 ? -3.095 3.051 4.759 1.00 98.50 331 ILE A N 1
ATOM 2565 C CA . ILE A 1 331 ? -3.305 1.669 4.282 1.00 98.50 331 ILE A CA 1
ATOM 2566 C C . ILE A 1 331 ? -4.481 0.999 5.010 1.00 98.50 331 ILE A C 1
ATOM 2568 O O . ILE A 1 331 ? -5.304 0.321 4.399 1.00 98.50 331 ILE A O 1
ATOM 2572 N N . LEU A 1 332 ? -4.590 1.200 6.327 1.00 97.50 332 LEU A N 1
ATOM 2573 C CA . LEU A 1 332 ? -5.621 0.566 7.156 1.00 97.50 332 LEU A CA 1
ATOM 2574 C C . LEU A 1 332 ? -6.955 1.325 7.175 1.00 97.50 332 LEU A C 1
ATOM 2576 O O . LEU A 1 332 ? -7.939 0.811 7.710 1.00 97.50 332 LEU A O 1
ATOM 2580 N N . LYS A 1 333 ? -7.028 2.542 6.616 1.00 96.62 333 LYS A N 1
ATOM 2581 C CA . LYS A 1 333 ? -8.184 3.438 6.801 1.00 96.62 333 LYS A CA 1
ATOM 2582 C C . LYS A 1 333 ? -9.497 2.885 6.245 1.00 96.62 333 LYS A C 1
ATOM 2584 O O . LYS A 1 333 ? -10.547 3.236 6.780 1.00 96.62 333 LYS A O 1
ATOM 2589 N N . GLU A 1 334 ? -9.452 2.046 5.215 1.00 96.12 334 GLU A N 1
ATOM 2590 C CA . GLU A 1 334 ? -10.653 1.424 4.637 1.00 96.12 334 GLU A CA 1
ATOM 2591 C C . GLU A 1 334 ? -11.081 0.159 5.402 1.00 96.12 334 GLU A C 1
ATOM 2593 O O . GLU A 1 334 ? -12.225 -0.272 5.296 1.00 96.12 334 GLU A O 1
ATOM 2598 N N . TYR A 1 335 ? -10.195 -0.385 6.244 1.00 96.38 335 TYR A N 1
ATOM 2599 C CA . TYR A 1 335 ? -10.351 -1.676 6.922 1.00 96.38 335 TYR A CA 1
ATOM 2600 C C . TYR A 1 335 ? -10.511 -1.547 8.442 1.00 96.38 335 TYR A C 1
ATOM 2602 O O . TYR A 1 335 ? -10.362 -2.528 9.159 1.00 96.38 335 TYR A O 1
ATOM 2610 N N . GLY A 1 336 ? -10.811 -0.355 8.972 1.00 94.69 336 GLY A N 1
ATOM 2611 C CA . GLY A 1 336 ? -10.919 -0.139 10.421 1.00 94.69 336 GLY A CA 1
ATOM 2612 C C . GLY A 1 336 ? -11.967 -1.032 11.097 1.00 94.69 336 GLY A C 1
ATOM 2613 O O . GLY A 1 336 ? -11.697 -1.597 12.154 1.00 94.69 336 GLY A O 1
ATOM 2614 N N . SER A 1 337 ? -13.148 -1.201 10.488 1.00 93.50 337 SER A N 1
ATOM 2615 C CA . SER A 1 337 ? -14.166 -2.130 11.007 1.00 93.50 337 SER A CA 1
ATOM 2616 C C . SER A 1 337 ? -13.690 -3.576 10.981 1.00 93.50 337 SER A C 1
ATOM 2618 O O . SER A 1 337 ? -13.779 -4.249 12.004 1.00 93.50 337 SER A O 1
ATOM 2620 N N . ASP A 1 338 ? -13.132 -4.016 9.852 1.00 95.06 338 ASP A N 1
ATOM 2621 C CA . ASP A 1 338 ? -12.616 -5.375 9.718 1.00 95.06 338 ASP A CA 1
ATOM 2622 C C . ASP A 1 338 ? -11.491 -5.628 10.733 1.00 95.06 338 ASP A C 1
ATOM 2624 O O . ASP A 1 338 ? -11.466 -6.664 11.378 1.00 95.06 338 ASP A O 1
ATOM 2628 N N . LEU A 1 339 ? -10.603 -4.656 10.969 1.00 93.69 339 LEU A N 1
ATOM 2629 C CA . LEU A 1 339 ? -9.552 -4.764 11.979 1.00 93.69 339 LEU A CA 1
ATOM 2630 C C . LEU A 1 339 ? -10.134 -4.929 13.393 1.00 93.69 339 LEU A C 1
ATOM 2632 O O . LEU A 1 339 ? -9.632 -5.739 14.165 1.00 93.69 339 LEU A O 1
ATOM 2636 N N . ALA A 1 340 ? -11.196 -4.197 13.745 1.00 90.25 340 ALA A N 1
ATOM 2637 C CA . ALA A 1 340 ? -11.857 -4.354 15.044 1.00 90.25 340 ALA A CA 1
ATOM 2638 C C . ALA A 1 340 ? -12.474 -5.756 15.218 1.00 90.25 340 ALA A C 1
ATOM 2640 O O . ALA A 1 340 ? -12.415 -6.330 16.313 1.00 90.25 340 ALA A O 1
ATOM 2641 N N . ASP A 1 341 ? -13.044 -6.307 14.144 1.00 89.38 341 ASP A N 1
ATOM 2642 C CA . ASP A 1 341 ? -13.585 -7.665 14.112 1.00 89.38 341 ASP A CA 1
ATOM 2643 C C . ASP A 1 341 ? -12.468 -8.716 14.220 1.00 89.38 341 ASP A C 1
ATOM 2645 O O . ASP A 1 341 ? -12.505 -9.559 15.119 1.00 89.38 341 ASP A O 1
ATOM 2649 N N . GLU A 1 342 ? -11.441 -8.620 13.378 1.00 89.81 342 GLU A N 1
ATOM 2650 C CA . GLU A 1 342 ? -10.365 -9.606 13.258 1.00 89.81 342 GLU A CA 1
ATOM 2651 C C . GLU A 1 342 ? -9.421 -9.630 14.467 1.00 89.81 342 GLU A C 1
ATOM 2653 O O . GLU A 1 342 ? -8.940 -10.696 14.841 1.00 89.81 342 GLU A O 1
ATOM 2658 N N . ILE A 1 343 ? -9.190 -8.496 15.137 1.00 83.62 343 ILE A N 1
ATOM 2659 C CA . ILE A 1 343 ? -8.432 -8.464 16.402 1.00 83.62 343 ILE A CA 1
ATOM 2660 C C . ILE A 1 343 ? -9.219 -9.141 17.534 1.00 83.62 343 ILE A C 1
ATOM 2662 O O . ILE A 1 343 ? -8.636 -9.754 18.427 1.00 83.62 343 ILE A O 1
ATOM 2666 N N . SER A 1 344 ? -10.552 -9.057 17.507 1.00 78.38 344 SER A N 1
ATOM 2667 C CA . SER A 1 344 ? -11.404 -9.664 18.538 1.00 78.38 344 SER A CA 1
ATOM 2668 C C . SER A 1 344 ? -11.670 -11.151 18.299 1.00 78.38 344 SER A C 1
ATOM 2670 O O . SER A 1 344 ? -11.931 -11.891 19.248 1.00 78.38 344 SER A O 1
ATOM 2672 N N . GLY A 1 345 ? -11.654 -11.582 17.041 1.00 81.00 345 GLY A N 1
ATOM 2673 C CA . GLY A 1 345 ? -11.948 -12.946 16.628 1.00 81.00 345 GLY A CA 1
ATOM 2674 C C . GLY A 1 345 ? -11.444 -13.185 15.207 1.00 81.00 345 GLY A C 1
ATOM 2675 O O . GLY A 1 345 ? -12.235 -13.031 14.278 1.00 81.00 345 GLY A O 1
ATOM 2676 N N . PRO A 1 346 ? -10.162 -13.544 15.028 1.00 89.00 346 PRO A N 1
ATOM 2677 C CA . PRO A 1 346 ? -9.556 -13.683 13.709 1.00 89.00 346 PRO A CA 1
ATOM 2678 C C . PRO A 1 346 ? -10.221 -14.799 12.904 1.00 89.00 346 PRO A C 1
ATOM 2680 O O . PRO A 1 346 ? -10.421 -15.913 13.398 1.00 89.00 346 PRO A O 1
ATOM 2683 N N . THR A 1 347 ? -10.540 -14.507 11.646 1.00 91.44 347 THR A N 1
ATOM 2684 C CA . THR A 1 347 ? -11.239 -15.424 10.732 1.00 91.44 347 THR A CA 1
ATOM 2685 C C . THR A 1 347 ? -10.357 -15.920 9.586 1.00 91.44 347 THR A C 1
ATOM 2687 O O . THR A 1 347 ? -10.746 -16.819 8.834 1.00 91.44 347 THR A O 1
ATOM 2690 N N . GLY A 1 348 ? -9.157 -15.357 9.440 1.00 90.38 348 GLY A N 1
ATOM 2691 C CA . GLY A 1 348 ? -8.244 -15.636 8.342 1.00 90.38 348 GLY A CA 1
ATOM 2692 C C . GLY A 1 348 ? -7.663 -17.049 8.355 1.00 90.38 348 GLY A C 1
ATOM 2693 O O . GLY A 1 348 ? -7.291 -17.606 9.390 1.00 90.38 348 GLY A O 1
ATOM 2694 N N . VAL A 1 349 ? -7.507 -17.601 7.152 1.00 89.12 349 VAL A N 1
ATOM 2695 C CA . VAL A 1 349 ? -6.893 -18.910 6.900 1.00 89.12 349 VAL A CA 1
ATOM 2696 C C . VAL A 1 349 ? -5.495 -18.713 6.316 1.00 89.12 349 VAL A C 1
ATOM 2698 O O . VAL A 1 349 ? -5.304 -17.929 5.384 1.00 89.12 349 VAL A O 1
ATOM 2701 N N . ALA A 1 350 ? -4.509 -19.436 6.852 1.00 84.88 350 ALA A N 1
ATOM 2702 C CA . ALA A 1 350 ? -3.137 -19.390 6.353 1.00 84.88 350 ALA A CA 1
ATOM 2703 C C . ALA A 1 350 ? -3.071 -19.810 4.873 1.00 84.88 350 ALA A C 1
ATOM 2705 O O . ALA A 1 350 ? -3.690 -20.795 4.474 1.00 84.88 350 ALA A O 1
ATOM 2706 N N . GLY A 1 351 ? -2.307 -19.076 4.064 1.00 82.31 351 GLY A N 1
ATOM 2707 C CA . GLY A 1 351 ? -2.159 -19.326 2.627 1.00 82.31 351 GLY A CA 1
ATOM 2708 C C . GLY A 1 351 ? -3.307 -18.822 1.741 1.00 82.31 351 GLY A C 1
ATOM 2709 O O . GLY A 1 351 ? -3.222 -18.954 0.524 1.00 82.31 351 GLY A O 1
ATOM 2710 N N . ALA A 1 352 ? -4.372 -18.224 2.291 1.00 87.44 352 ALA A N 1
ATOM 2711 C CA . ALA A 1 352 ? -5.431 -17.633 1.468 1.00 87.44 352 ALA A CA 1
ATOM 2712 C C . ALA A 1 352 ? -4.887 -16.464 0.627 1.00 87.44 352 ALA A C 1
ATOM 2714 O O . ALA A 1 352 ? -4.208 -15.603 1.171 1.00 87.44 352 ALA A O 1
ATOM 2715 N N . THR A 1 353 ? -5.211 -16.380 -0.663 1.00 88.69 353 THR A N 1
ATOM 2716 C CA . THR A 1 353 ? -4.676 -15.357 -1.593 1.00 88.69 353 THR A CA 1
ATOM 2717 C C . THR A 1 353 ? -5.654 -14.214 -1.901 1.00 88.69 353 THR A C 1
ATOM 2719 O O . THR A 1 353 ? -5.473 -13.453 -2.848 1.00 88.69 353 THR A O 1
ATOM 2722 N N . ALA A 1 354 ? -6.718 -14.099 -1.107 1.00 90.62 354 ALA A N 1
ATOM 2723 C CA . ALA A 1 354 ? -7.776 -13.104 -1.247 1.00 90.62 354 ALA A CA 1
ATOM 2724 C C . ALA A 1 354 ? -8.383 -12.770 0.125 1.00 90.62 354 ALA A C 1
ATOM 2726 O O . ALA A 1 354 ? -8.237 -13.546 1.076 1.00 90.62 354 ALA A O 1
ATOM 2727 N N . GLY A 1 355 ? -9.082 -11.637 0.217 1.00 89.81 355 GLY A N 1
ATOM 2728 C CA . GLY A 1 355 ? -9.949 -11.326 1.356 1.00 89.81 355 GLY A CA 1
ATOM 2729 C C . GLY A 1 355 ? -11.212 -12.177 1.404 1.00 89.81 355 GLY A C 1
ATOM 2730 O O . GLY A 1 355 ? -11.558 -12.881 0.450 1.00 89.81 355 GLY A O 1
ATOM 2731 N N . SER A 1 356 ? -11.925 -12.090 2.524 1.00 89.06 356 SER A N 1
ATOM 2732 C CA . SER A 1 356 ? -13.196 -12.787 2.702 1.00 89.06 356 SER A CA 1
ATOM 2733 C C . SER A 1 356 ? -14.304 -12.067 1.930 1.00 89.06 356 SER A C 1
ATOM 2735 O O . SER A 1 356 ? -14.378 -10.842 1.899 1.00 89.06 356 SER A O 1
ATOM 2737 N N . SER A 1 357 ? -15.160 -12.825 1.245 1.00 88.56 357 SER A N 1
ATOM 2738 C CA . SER A 1 357 ? -16.245 -12.238 0.454 1.00 88.56 357 SER A CA 1
ATOM 2739 C C . SER A 1 357 ? -17.383 -11.770 1.363 1.00 88.56 357 SER A C 1
ATOM 2741 O O . SER A 1 357 ? -17.926 -12.550 2.148 1.00 88.56 357 SER A O 1
ATOM 2743 N N . GLY A 1 358 ? -17.749 -10.496 1.244 1.00 81.62 358 GLY A N 1
ATOM 2744 C CA . GLY A 1 358 ? -18.879 -9.877 1.925 1.00 81.62 358 GLY A CA 1
ATOM 2745 C C . GLY A 1 358 ? -20.196 -10.016 1.157 1.00 81.62 358 GLY A C 1
ATOM 2746 O O . GLY A 1 358 ? -20.246 -10.327 -0.033 1.00 81.62 358 GLY A O 1
ATOM 2747 N N . LYS A 1 359 ? -21.314 -9.729 1.836 1.00 73.38 359 LYS A N 1
ATOM 2748 C CA . LYS A 1 359 ? -22.676 -9.885 1.279 1.00 73.38 359 LYS A CA 1
ATOM 2749 C C . LYS A 1 359 ? -23.012 -8.914 0.135 1.00 73.38 359 LYS A C 1
ATOM 2751 O O . LYS A 1 359 ? -23.963 -9.163 -0.599 1.00 73.38 359 LYS A O 1
ATOM 2756 N N . LYS A 1 360 ? -22.286 -7.796 0.011 1.00 75.56 360 LYS A N 1
ATOM 2757 C CA . LYS A 1 360 ? -22.573 -6.703 -0.942 1.00 75.56 360 LYS A CA 1
ATOM 2758 C C . LYS A 1 360 ? -21.580 -6.626 -2.110 1.00 75.56 360 LYS A C 1
ATOM 2760 O O . LYS A 1 360 ? -21.588 -5.643 -2.837 1.00 75.56 360 LYS A O 1
ATOM 2765 N N . GLY A 1 361 ? -20.761 -7.662 -2.307 1.00 79.50 361 GLY A N 1
ATOM 2766 C CA . GLY A 1 361 ? -19.701 -7.668 -3.323 1.00 79.50 361 GLY A CA 1
ATOM 2767 C C . GLY A 1 361 ? -18.395 -7.011 -2.867 1.00 79.50 361 GLY A C 1
ATOM 2768 O O . GLY A 1 361 ? -17.418 -7.053 -3.606 1.00 79.50 361 GLY A O 1
ATOM 2769 N N . ASP A 1 362 ? -18.369 -6.461 -1.652 1.00 88.62 362 ASP A N 1
ATOM 2770 C CA . ASP A 1 362 ? -17.150 -6.013 -0.981 1.00 88.62 362 ASP A CA 1
ATOM 2771 C C . ASP A 1 362 ? -16.343 -7.211 -0.470 1.00 88.62 362 ASP A C 1
ATOM 2773 O O . ASP A 1 362 ? -16.898 -8.277 -0.181 1.00 88.62 362 ASP A O 1
ATOM 2777 N N . TYR A 1 363 ? -15.038 -7.022 -0.319 1.00 95.31 363 TYR A N 1
ATOM 2778 C CA . TYR A 1 363 ? -14.135 -7.967 0.317 1.00 95.31 363 TYR A CA 1
ATOM 2779 C C . TYR A 1 363 ? -13.602 -7.388 1.622 1.00 95.31 363 TYR A C 1
ATOM 2781 O O . TYR A 1 363 ? -13.208 -6.224 1.680 1.00 95.31 363 TYR A O 1
ATOM 2789 N N . HIS A 1 364 ? -13.562 -8.228 2.650 1.00 95.25 364 HIS A N 1
ATOM 2790 C CA . HIS A 1 364 ? -13.142 -7.857 3.993 1.00 95.25 364 HIS A CA 1
ATOM 2791 C C . HIS A 1 364 ? -11.741 -8.388 4.307 1.00 95.25 364 HIS A C 1
ATOM 2793 O O . HIS A 1 364 ? -11.306 -9.430 3.791 1.00 95.25 364 HIS A O 1
ATOM 2799 N N . LEU A 1 365 ? -11.026 -7.655 5.160 1.00 96.31 365 LEU A N 1
ATOM 2800 C CA . LEU A 1 365 ? -9.772 -8.108 5.753 1.00 96.31 365 LEU A CA 1
ATOM 2801 C C . LEU A 1 365 ? -10.031 -9.351 6.613 1.00 96.31 365 LEU A C 1
ATOM 2803 O O . LEU A 1 365 ? -10.986 -9.396 7.378 1.00 96.31 365 LEU A O 1
ATOM 2807 N N . ALA A 1 366 ? -9.163 -10.353 6.481 1.00 94.88 366 ALA A N 1
ATOM 2808 C CA . ALA A 1 366 ? -9.204 -11.573 7.277 1.00 94.88 366 ALA A CA 1
ATOM 2809 C C . ALA A 1 366 ? -7.790 -11.889 7.777 1.00 94.88 366 ALA A C 1
ATOM 2811 O O . ALA A 1 366 ? -6.882 -12.134 6.974 1.00 94.88 366 ALA A O 1
ATOM 2812 N N . LEU A 1 367 ? -7.588 -11.861 9.092 1.00 92.38 367 LEU A N 1
ATOM 2813 C CA . LEU A 1 367 ? -6.295 -12.051 9.742 1.00 92.38 367 LEU A CA 1
ATOM 2814 C C . LEU A 1 367 ? -6.217 -13.449 10.344 1.00 92.38 367 LEU A C 1
ATOM 2816 O O . LEU A 1 367 ? -7.180 -13.960 10.904 1.00 92.38 367 LEU A O 1
ATOM 2820 N N . THR A 1 368 ? -5.056 -14.091 10.232 1.00 90.44 368 THR A N 1
ATOM 2821 C CA . THR A 1 368 ? -4.842 -15.369 10.921 1.00 90.44 368 THR A CA 1
ATOM 2822 C C . THR A 1 368 ? -4.627 -15.125 12.413 1.00 90.44 368 THR A C 1
ATOM 2824 O O . THR A 1 368 ? -4.083 -14.089 12.799 1.00 90.44 368 THR A O 1
ATOM 2827 N N . GLN A 1 369 ? -4.969 -16.106 13.253 1.00 85.19 369 GLN A N 1
ATOM 2828 C CA . GLN A 1 369 ? -4.681 -16.038 14.691 1.00 85.19 369 GLN A CA 1
ATOM 2829 C C . GLN A 1 369 ? -3.199 -15.745 14.961 1.00 85.19 369 GLN A C 1
ATOM 2831 O O . GLN A 1 369 ? -2.883 -14.916 15.806 1.00 85.19 369 GLN A O 1
ATOM 2836 N N . ASN A 1 370 ? -2.293 -16.392 14.224 1.00 84.69 370 ASN A N 1
ATOM 2837 C CA . ASN A 1 370 ? -0.856 -16.184 14.391 1.00 84.69 370 ASN A CA 1
ATOM 2838 C C . ASN A 1 370 ? -0.449 -14.742 14.078 1.00 84.69 370 ASN A C 1
ATOM 2840 O O . ASN A 1 370 ? 0.326 -14.171 14.832 1.00 84.69 370 ASN A O 1
ATOM 2844 N N . LEU A 1 371 ? -0.992 -14.149 13.009 1.00 88.56 371 LEU A N 1
ATOM 2845 C CA . LEU A 1 371 ? -0.703 -12.760 12.661 1.00 88.56 371 LEU A CA 1
ATOM 2846 C C . LEU A 1 371 ? -1.178 -11.801 13.756 1.00 88.56 371 LEU A C 1
ATOM 2848 O O . LEU A 1 371 ? -0.393 -10.969 14.196 1.00 88.56 371 LEU A O 1
ATOM 2852 N N . VAL A 1 372 ? -2.413 -11.959 14.245 1.00 84.62 372 VAL A N 1
ATOM 2853 C CA . VAL A 1 372 ? -2.926 -11.135 15.354 1.00 84.62 372 VAL A CA 1
ATOM 2854 C C . VAL A 1 372 ? -2.015 -11.249 16.576 1.00 84.62 372 VAL A C 1
ATOM 2856 O O . VAL A 1 372 ? -1.598 -10.232 17.115 1.00 84.62 372 VAL A O 1
ATOM 2859 N N . MET A 1 373 ? -1.622 -12.465 16.967 1.00 81.00 373 MET A N 1
ATOM 2860 C CA . MET A 1 373 ? -0.710 -12.662 18.100 1.00 81.00 373 MET A CA 1
ATOM 2861 C C . MET A 1 373 ? 0.659 -12.006 17.880 1.00 81.00 373 MET A C 1
ATOM 2863 O O . MET A 1 373 ? 1.202 -11.412 18.807 1.00 81.00 373 MET A O 1
ATOM 2867 N N . SER A 1 374 ? 1.224 -12.100 16.674 1.00 81.31 374 SER A N 1
ATOM 2868 C CA . SER A 1 374 ? 2.517 -11.489 16.356 1.00 81.31 374 SER A CA 1
ATOM 2869 C C . SER A 1 374 ? 2.455 -9.961 16.355 1.00 81.31 374 SER A C 1
ATOM 2871 O O . SER A 1 374 ? 3.388 -9.335 16.835 1.00 81.31 374 SER A O 1
ATOM 2873 N N . MET A 1 375 ? 1.346 -9.354 15.920 1.00 83.56 375 MET A N 1
ATOM 2874 C CA . MET A 1 375 ? 1.156 -7.894 15.956 1.00 83.56 375 MET A CA 1
ATOM 2875 C C . MET A 1 375 ? 1.186 -7.296 17.372 1.00 83.56 375 MET A C 1
ATOM 2877 O O . MET A 1 375 ? 1.318 -6.083 17.500 1.00 83.56 375 MET A O 1
ATOM 2881 N N . HIS A 1 376 ? 1.054 -8.128 18.406 1.00 75.00 376 HIS A N 1
ATOM 2882 C CA . HIS A 1 376 ? 1.073 -7.738 19.817 1.00 75.00 376 HIS A CA 1
ATOM 2883 C C . HIS A 1 376 ? 2.267 -8.316 20.595 1.00 75.00 376 HIS A C 1
ATOM 2885 O O . HIS A 1 376 ? 2.331 -8.216 21.822 1.00 75.00 376 HIS A O 1
ATOM 2891 N N . LYS A 1 377 ? 3.185 -9.012 19.923 1.00 69.75 377 LYS A N 1
ATOM 2892 C CA . LYS A 1 377 ? 4.348 -9.596 20.590 1.00 69.75 377 LYS A CA 1
ATOM 2893 C C . LYS A 1 377 ? 5.369 -8.483 20.834 1.00 69.75 377 LYS A C 1
ATOM 2895 O O . LYS A 1 377 ? 5.603 -7.683 19.945 1.00 69.75 377 LYS A O 1
ATOM 2900 N N . ALA A 1 378 ? 5.990 -8.433 22.013 1.00 62.91 378 ALA A N 1
ATOM 2901 C CA . ALA A 1 378 ? 6.824 -7.293 22.425 1.00 62.91 378 ALA A CA 1
ATOM 2902 C C . ALA A 1 378 ? 7.977 -6.938 21.458 1.00 62.91 378 ALA A C 1
ATOM 2904 O O . ALA A 1 378 ? 8.325 -5.768 21.339 1.00 62.91 378 ALA A O 1
ATOM 2905 N N . ASP A 1 379 ? 8.541 -7.933 20.769 1.00 63.84 379 ASP A N 1
ATOM 2906 C CA . ASP A 1 379 ? 9.602 -7.799 19.756 1.00 63.84 379 ASP A CA 1
ATOM 2907 C C . ASP A 1 379 ? 9.077 -7.484 18.343 1.00 63.84 379 ASP A C 1
ATOM 2909 O O . ASP A 1 379 ? 9.845 -7.321 17.406 1.00 63.84 379 ASP A O 1
ATOM 2913 N N . SER A 1 380 ? 7.760 -7.461 18.147 1.00 61.81 380 SER A N 1
ATOM 2914 C CA . SER A 1 380 ? 7.126 -7.213 16.850 1.00 61.81 380 SER A CA 1
ATOM 2915 C C . SER A 1 380 ? 5.813 -6.440 16.961 1.00 61.81 380 SER A C 1
ATOM 2917 O O . SER A 1 380 ? 4.916 -6.567 16.120 1.00 61.81 380 SER A O 1
ATOM 2919 N N . ASP A 1 381 ? 5.720 -5.608 18.001 1.00 81.06 381 ASP A N 1
ATOM 2920 C CA . ASP A 1 381 ? 4.508 -4.883 18.350 1.00 81.06 381 ASP A CA 1
ATOM 2921 C C . ASP A 1 381 ? 4.238 -3.773 17.333 1.00 81.06 381 ASP A C 1
ATOM 2923 O O . ASP A 1 381 ? 4.811 -2.677 17.344 1.00 81.06 381 ASP A O 1
ATOM 2927 N N . PHE A 1 382 ? 3.315 -4.088 16.434 1.00 88.75 382 PHE A N 1
ATOM 2928 C CA . PHE A 1 382 ? 2.903 -3.218 15.352 1.00 88.75 382 PHE A CA 1
ATOM 2929 C C . PHE A 1 382 ? 2.211 -1.953 15.865 1.00 88.75 382 PHE A C 1
ATOM 2931 O O . PHE A 1 382 ? 2.380 -0.870 15.298 1.00 88.75 382 PHE A O 1
ATOM 2938 N N . PHE A 1 383 ? 1.417 -2.076 16.930 1.00 83.81 383 PHE A N 1
ATOM 2939 C CA . PHE A 1 383 ? 0.653 -0.961 17.473 1.00 83.81 383 PHE A CA 1
ATOM 2940 C C . PHE A 1 383 ? 1.550 -0.014 18.280 1.00 83.81 383 PHE A C 1
ATOM 2942 O O . PHE A 1 383 ? 1.363 1.203 18.163 1.00 83.81 383 PHE A O 1
ATOM 2949 N N . LYS A 1 384 ? 2.557 -0.541 19.000 1.00 79.81 384 LYS A N 1
ATOM 2950 C CA . LYS A 1 384 ? 3.637 0.238 19.635 1.00 79.81 384 LYS A CA 1
ATOM 2951 C C . LYS A 1 384 ? 4.355 1.081 18.600 1.00 79.81 384 LYS A C 1
ATOM 2953 O O . LYS A 1 384 ? 4.448 2.299 18.756 1.00 79.81 384 LYS A O 1
ATOM 2958 N N . ASP A 1 385 ? 4.815 0.457 17.516 1.00 86.62 385 ASP A N 1
ATOM 2959 C CA . ASP A 1 385 ? 5.572 1.185 16.505 1.00 86.62 385 ASP A CA 1
ATOM 2960 C C . ASP A 1 385 ? 4.703 2.243 15.799 1.00 86.62 385 ASP A C 1
ATOM 2962 O O . ASP A 1 385 ? 5.062 3.423 15.769 1.00 86.62 385 ASP A O 1
ATOM 2966 N N . ILE A 1 386 ? 3.490 1.899 15.343 1.00 89.62 386 ILE A N 1
ATOM 2967 C CA . ILE A 1 386 ? 2.566 2.881 14.741 1.00 89.62 386 ILE A CA 1
ATOM 2968 C C . ILE A 1 386 ? 2.299 4.079 15.646 1.00 89.62 386 ILE A C 1
ATOM 2970 O O . ILE A 1 386 ? 2.110 5.194 15.144 1.00 89.62 386 ILE A O 1
ATOM 2974 N N . ALA A 1 387 ? 2.265 3.884 16.963 1.00 83.81 387 ALA A N 1
ATOM 2975 C CA . ALA A 1 387 ? 1.944 4.952 17.891 1.00 83.81 387 ALA A CA 1
ATOM 2976 C C . ALA A 1 387 ? 2.963 6.106 17.878 1.00 83.81 387 ALA A C 1
ATOM 2978 O O . ALA A 1 387 ? 2.581 7.245 18.180 1.00 83.81 387 ALA A O 1
ATOM 2979 N N . PHE A 1 388 ? 4.201 5.860 17.426 1.00 85.00 388 PHE A N 1
ATOM 2980 C CA . PHE A 1 388 ? 5.200 6.904 17.174 1.00 85.00 388 PHE A CA 1
ATOM 2981 C C . PHE A 1 388 ? 4.835 7.824 15.997 1.00 85.00 388 PHE A C 1
ATOM 2983 O O . PHE A 1 388 ? 5.318 8.955 15.918 1.00 85.00 388 PHE A O 1
ATOM 2990 N N . SER A 1 389 ? 3.925 7.410 15.107 1.00 90.69 389 SER A N 1
ATOM 2991 C CA . SER A 1 389 ? 3.351 8.272 14.072 1.00 90.69 389 SER A CA 1
ATOM 2992 C C . SER A 1 389 ? 1.991 8.831 14.493 1.00 90.69 389 SER A C 1
ATOM 2994 O O . SER A 1 389 ? 0.944 8.189 14.376 1.00 90.69 389 SER A O 1
ATOM 2996 N N . LYS A 1 390 ? 1.973 10.111 14.893 1.00 88.88 390 LYS A N 1
ATOM 2997 C CA . LYS A 1 390 ?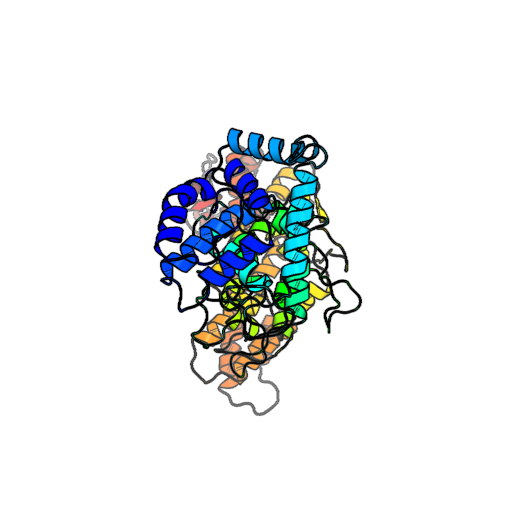 0.724 10.831 15.217 1.00 88.88 390 LYS A CA 1
ATOM 2998 C C . LYS A 1 390 ? -0.287 10.788 14.067 1.00 88.88 390 LYS A C 1
ATOM 3000 O O . LYS A 1 390 ? -1.477 10.636 14.333 1.00 88.88 390 LYS A O 1
ATOM 3005 N N . LYS A 1 391 ? 0.187 10.898 12.818 1.00 92.94 391 LYS A N 1
ATOM 3006 C CA . LYS A 1 391 ? -0.645 10.875 11.605 1.00 92.94 391 LYS A CA 1
ATOM 3007 C C . LYS A 1 391 ? -1.236 9.487 11.347 1.00 92.94 391 LYS A C 1
ATOM 3009 O O . LYS A 1 391 ? -2.440 9.387 11.102 1.00 92.94 391 LYS A O 1
ATOM 3014 N N . ALA A 1 392 ? -0.423 8.428 11.403 1.00 94.31 392 ALA A N 1
ATOM 3015 C CA . ALA A 1 392 ? -0.915 7.069 11.180 1.00 94.31 392 ALA A CA 1
ATOM 3016 C C . ALA A 1 392 ? -1.960 6.700 12.240 1.00 94.31 392 ALA A C 1
ATOM 3018 O O . ALA A 1 392 ? -3.075 6.296 11.906 1.00 94.31 392 ALA A O 1
ATOM 3019 N N . LYS A 1 393 ? -1.640 6.972 13.512 1.00 90.12 393 LYS A N 1
ATOM 3020 C CA . LYS A 1 393 ? -2.540 6.765 14.647 1.00 90.12 393 LYS A CA 1
ATOM 3021 C C . LYS A 1 393 ? -3.865 7.506 14.487 1.00 90.12 393 LYS A C 1
ATOM 3023 O O . LYS A 1 393 ? -4.918 6.891 14.620 1.00 90.12 393 LYS A O 1
ATOM 3028 N N . SER A 1 394 ? -3.842 8.814 14.206 1.00 91.25 394 SER A N 1
ATOM 3029 C CA . SER A 1 394 ? -5.083 9.592 14.077 1.00 91.25 394 SER A CA 1
ATOM 3030 C C . SER A 1 394 ? -5.963 9.070 12.946 1.00 91.25 394 SER A C 1
ATOM 3032 O O . SER A 1 394 ? -7.170 8.941 13.118 1.00 91.25 394 SER A O 1
ATOM 3034 N N . THR A 1 395 ? -5.352 8.711 11.816 1.00 95.75 395 THR A N 1
ATOM 3035 C CA . THR A 1 395 ? -6.065 8.192 10.643 1.00 95.75 395 THR A CA 1
ATOM 3036 C C . THR A 1 395 ? -6.747 6.858 10.952 1.00 95.75 395 THR A C 1
ATOM 3038 O O . THR A 1 395 ? -7.934 6.695 10.655 1.00 95.75 395 THR A O 1
ATOM 3041 N N . LEU A 1 396 ? -6.037 5.944 11.622 1.00 93.81 396 LEU A N 1
ATOM 3042 C CA . LEU A 1 396 ? -6.585 4.660 12.057 1.00 93.81 396 LEU A CA 1
ATOM 3043 C C . LEU A 1 396 ? -7.712 4.839 13.084 1.00 93.81 396 LEU A C 1
ATOM 3045 O O . LEU A 1 396 ? -8.790 4.272 12.924 1.00 93.81 396 LEU A O 1
ATOM 3049 N N . VAL A 1 397 ? -7.506 5.672 14.108 1.00 90.56 397 VAL A N 1
ATOM 3050 C CA . VAL A 1 397 ? -8.518 5.957 15.140 1.00 90.56 397 VAL A CA 1
ATOM 3051 C C . VAL A 1 397 ? -9.782 6.567 14.532 1.00 90.56 397 VAL A C 1
ATOM 3053 O O . VAL A 1 397 ? -10.892 6.209 14.926 1.00 90.56 397 VAL A O 1
ATOM 3056 N N . ASP A 1 398 ? -9.646 7.475 13.568 1.00 92.75 398 ASP A N 1
ATOM 3057 C CA . ASP A 1 398 ? -10.799 8.084 12.909 1.00 92.75 398 ASP A CA 1
ATOM 3058 C C . ASP A 1 398 ? -11.529 7.095 11.992 1.00 92.75 398 ASP A C 1
ATOM 3060 O O . ASP A 1 398 ? -12.759 7.137 11.917 1.00 92.75 398 ASP A O 1
ATOM 3064 N N . SER A 1 399 ? -10.807 6.177 11.341 1.00 95.31 399 SER A N 1
ATOM 3065 C CA . SER A 1 399 ? -11.420 5.051 10.625 1.00 95.31 399 SER A CA 1
ATOM 3066 C C . SER A 1 399 ? -12.218 4.152 11.571 1.00 95.31 399 SER A C 1
ATOM 3068 O O . SER A 1 399 ? -13.403 3.915 11.337 1.00 95.31 399 SER A O 1
ATOM 3070 N N . LEU A 1 400 ? -11.621 3.748 12.696 1.00 93.56 400 LEU A N 1
ATOM 3071 C CA . LEU A 1 400 ? -12.277 2.938 13.722 1.00 93.56 400 LEU A CA 1
ATOM 3072 C C . LEU A 1 400 ? -13.542 3.609 14.267 1.00 93.56 400 LEU A C 1
ATOM 3074 O O . LEU A 1 400 ? -14.574 2.958 14.392 1.00 93.56 400 LEU A O 1
ATOM 3078 N N . LYS A 1 401 ? -13.512 4.920 14.536 1.00 91.12 401 LYS A N 1
ATOM 3079 C CA . LYS A 1 401 ? -14.706 5.667 14.973 1.00 91.12 401 LYS A CA 1
ATOM 3080 C C . LYS A 1 401 ? -15.813 5.650 13.923 1.00 91.12 401 LYS A C 1
ATOM 3082 O O . LYS A 1 401 ? -16.962 5.391 14.268 1.00 91.12 401 LYS A O 1
ATOM 3087 N N . ARG A 1 402 ? -15.483 5.900 12.649 1.00 91.75 402 ARG A N 1
ATOM 3088 C CA . ARG A 1 402 ? -16.466 5.838 11.552 1.00 91.75 402 ARG A CA 1
ATOM 3089 C C . ARG A 1 402 ? -17.058 4.438 11.414 1.00 91.75 402 ARG A C 1
ATOM 3091 O O . ARG A 1 402 ? -18.267 4.307 11.249 1.00 91.75 402 ARG A O 1
ATOM 3098 N N . GLY A 1 403 ? -16.215 3.413 11.511 1.00 93.00 403 GLY A N 1
ATOM 3099 C CA . GLY A 1 403 ? -16.631 2.016 11.507 1.00 93.00 403 GLY A CA 1
ATOM 3100 C C . GLY A 1 403 ? -17.586 1.692 12.653 1.00 93.00 403 GLY A C 1
ATOM 3101 O O . GLY A 1 403 ? -18.653 1.132 12.420 1.00 93.00 403 GLY A O 1
ATOM 3102 N N . PHE A 1 404 ? -17.245 2.123 13.871 1.00 92.31 404 PHE A N 1
ATOM 3103 C CA . PHE A 1 404 ? -18.077 1.940 15.057 1.00 92.31 404 PHE A CA 1
ATOM 3104 C C . PHE A 1 404 ? -19.459 2.569 14.875 1.00 92.31 404 PHE A C 1
ATOM 3106 O O . PHE A 1 404 ? -20.467 1.889 15.049 1.00 92.31 404 PHE A O 1
ATOM 3113 N N . GLU A 1 405 ? -19.517 3.839 14.461 1.00 89.44 405 GLU A N 1
ATOM 3114 C CA . GLU A 1 405 ? -20.786 4.524 14.193 1.00 89.44 405 GLU A CA 1
ATOM 3115 C C . GLU A 1 405 ? -21.610 3.792 13.124 1.00 89.44 405 GLU A C 1
ATOM 3117 O O . GLU A 1 405 ? -22.801 3.566 13.322 1.00 89.44 405 GLU A O 1
ATOM 3122 N N . LYS A 1 406 ? -20.985 3.362 12.020 1.00 89.88 406 LYS A N 1
ATOM 3123 C CA . LYS A 1 406 ? -21.664 2.635 10.934 1.00 89.88 406 LYS A CA 1
ATOM 3124 C C . LYS A 1 406 ? -22.217 1.284 11.398 1.00 89.88 406 LYS A C 1
ATOM 3126 O O . LYS A 1 406 ? -23.342 0.940 11.042 1.00 89.88 406 LYS A O 1
ATOM 3131 N N . ASN A 1 407 ? -21.458 0.535 12.197 1.00 91.25 407 ASN A N 1
ATOM 3132 C CA . ASN A 1 407 ? -21.888 -0.764 12.718 1.00 91.25 407 ASN A CA 1
ATOM 3133 C C . ASN A 1 407 ? -23.040 -0.609 13.719 1.00 91.25 407 ASN A C 1
ATOM 3135 O O . ASN A 1 407 ? -23.994 -1.382 13.668 1.00 91.25 407 ASN A O 1
ATOM 3139 N N . LEU A 1 408 ? -23.005 0.421 14.573 1.00 89.19 408 LEU A N 1
ATOM 3140 C CA . LEU A 1 408 ? -24.138 0.757 15.437 1.00 89.19 408 LEU A CA 1
ATOM 3141 C C . LEU A 1 408 ? -25.385 1.117 14.617 1.00 89.19 408 LEU A C 1
ATOM 3143 O O . LEU A 1 408 ? -26.473 0.632 14.917 1.00 89.19 408 LEU A O 1
ATOM 3147 N N . GLU A 1 409 ? -25.248 1.952 13.582 1.00 87.19 409 GLU A N 1
ATOM 3148 C CA . GLU A 1 409 ? -26.375 2.307 12.710 1.00 87.19 409 GLU A CA 1
ATOM 3149 C C . GLU A 1 409 ? -26.986 1.090 12.022 1.00 87.19 409 GLU A C 1
ATOM 3151 O O . GLU A 1 409 ? -28.211 0.978 11.978 1.00 87.19 409 GLU A O 1
ATOM 3156 N N . ALA A 1 410 ? -26.152 0.186 11.504 1.00 87.50 410 ALA A N 1
ATOM 3157 C CA . ALA A 1 410 ? -26.608 -1.052 10.886 1.00 87.50 410 ALA A CA 1
ATOM 3158 C C . ALA A 1 410 ? -27.363 -1.926 11.896 1.00 87.50 410 ALA A C 1
ATOM 3160 O O . ALA A 1 410 ? -28.510 -2.281 11.636 1.00 87.50 410 ALA A O 1
ATOM 3161 N N . ALA A 1 411 ? -26.786 -2.169 13.078 1.00 86.56 411 ALA A N 1
ATOM 3162 C CA . ALA A 1 411 ? -27.419 -2.966 14.128 1.00 86.56 411 ALA A CA 1
ATOM 3163 C C . ALA A 1 411 ? -28.776 -2.389 14.560 1.00 86.56 411 ALA A C 1
ATOM 3165 O O . ALA A 1 411 ? -29.739 -3.134 14.731 1.00 86.56 411 ALA A O 1
ATOM 3166 N N . TYR A 1 412 ? -28.895 -1.064 14.685 1.00 80.75 412 TYR A N 1
ATOM 3167 C CA . TYR A 1 412 ? -30.166 -0.430 15.040 1.00 80.75 412 TYR A CA 1
ATOM 3168 C C . TYR A 1 412 ? -31.196 -0.444 13.905 1.00 80.75 412 TYR A C 1
ATOM 3170 O O . TYR A 1 412 ? -32.382 -0.631 14.172 1.00 80.75 412 TYR A O 1
ATOM 3178 N N . ARG A 1 413 ? -30.780 -0.237 12.650 1.00 80.44 413 ARG A N 1
ATOM 3179 C CA . ARG A 1 413 ? -31.702 -0.143 11.506 1.00 80.44 413 ARG A CA 1
ATOM 3180 C C . ARG A 1 413 ? -32.148 -1.492 10.972 1.00 80.44 413 ARG A C 1
ATOM 3182 O O . ARG A 1 413 ? -33.328 -1.660 10.684 1.00 80.44 413 ARG A O 1
ATOM 3189 N N . GLU A 1 414 ? -31.222 -2.429 10.809 1.00 76.69 414 GLU A N 1
ATOM 3190 C CA . GLU A 1 414 ? -31.496 -3.727 10.183 1.00 76.69 414 GLU A CA 1
ATOM 3191 C C . GLU A 1 414 ? -32.348 -4.630 11.084 1.00 76.69 414 GLU A C 1
ATOM 3193 O O . GLU A 1 414 ? -33.090 -5.465 10.577 1.00 76.69 414 GLU A O 1
ATOM 3198 N N . ASN A 1 415 ? -32.307 -4.413 12.402 1.00 69.81 415 ASN A N 1
ATOM 3199 C CA . ASN A 1 415 ? -33.090 -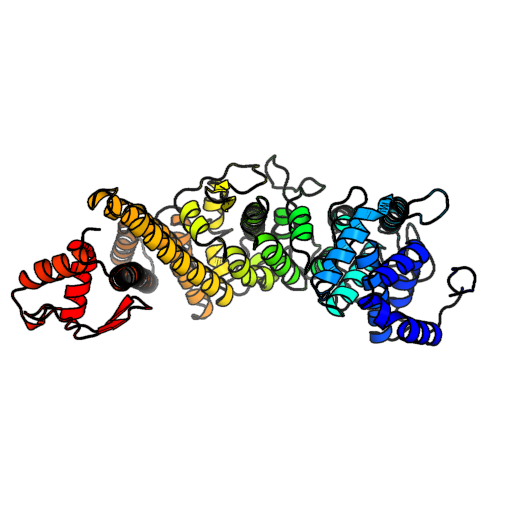5.170 13.379 1.00 69.81 415 ASN A CA 1
ATOM 3200 C C . ASN A 1 415 ? -34.408 -4.497 13.802 1.00 69.81 415 ASN A C 1
ATOM 3202 O O . ASN A 1 415 ? -35.164 -5.059 14.604 1.00 69.81 415 ASN A O 1
ATOM 3206 N N . LYS A 1 416 ? -34.692 -3.287 13.305 1.00 69.81 416 LYS A N 1
ATOM 3207 C CA . LYS A 1 416 ? -35.861 -2.500 13.712 1.00 69.81 416 LYS A CA 1
ATOM 3208 C C . LYS A 1 416 ? -37.158 -3.241 13.372 1.00 69.81 416 LYS A C 1
ATOM 3210 O O . LYS A 1 416 ? -37.463 -3.475 12.205 1.00 69.81 416 LYS A O 1
ATOM 3215 N N . GLY A 1 417 ? -37.937 -3.599 14.394 1.00 68.38 417 GLY A N 1
ATOM 3216 C CA . GLY A 1 417 ? -39.214 -4.308 14.245 1.00 68.38 417 GLY A CA 1
ATOM 3217 C C . GLY A 1 417 ? -39.119 -5.795 13.869 1.00 68.38 417 GLY A C 1
ATOM 3218 O O . GLY A 1 417 ? -40.160 -6.446 13.777 1.00 68.38 417 GLY A O 1
ATOM 3219 N N . SER A 1 418 ? -37.916 -6.345 13.669 1.00 67.44 418 SER A N 1
ATOM 3220 C CA . SER A 1 418 ? -37.688 -7.765 13.352 1.00 67.44 418 SER A CA 1
ATOM 3221 C C . SER A 1 418 ? -37.039 -8.557 14.489 1.00 67.44 418 SER A C 1
ATOM 3223 O O . SER A 1 418 ? -37.166 -9.780 14.511 1.00 67.44 418 SER A O 1
ATOM 3225 N N . SER A 1 419 ? -36.373 -7.877 15.425 1.00 74.00 419 SER A N 1
ATOM 3226 C CA . SER A 1 419 ? -35.645 -8.488 16.545 1.00 74.00 419 SER A CA 1
ATOM 3227 C C . SER A 1 419 ? -36.150 -7.943 17.883 1.00 74.00 419 SER A C 1
ATOM 3229 O O . SER A 1 419 ? -36.717 -6.848 17.942 1.00 74.00 419 SER A O 1
ATOM 3231 N N . SER A 1 420 ? -35.972 -8.697 18.973 1.00 78.31 420 SER A N 1
ATOM 3232 C CA . SER A 1 420 ? -36.353 -8.204 20.301 1.00 78.31 420 SER A CA 1
ATOM 3233 C C . SER A 1 420 ? -35.417 -7.080 20.763 1.00 78.31 420 SER A C 1
ATOM 3235 O O . SER A 1 420 ? -34.272 -6.967 20.316 1.00 78.31 420 SER A O 1
ATOM 3237 N N . SER A 1 421 ? -35.881 -6.246 21.699 1.00 75.12 421 SER A N 1
ATOM 3238 C CA . SER A 1 421 ? -35.050 -5.174 22.263 1.00 75.12 421 SER A CA 1
ATOM 3239 C C . SER A 1 421 ? -33.799 -5.714 22.969 1.00 75.12 421 SER A C 1
ATOM 3241 O O . SER A 1 421 ? -32.767 -5.048 23.024 1.00 75.12 421 SER A O 1
ATOM 3243 N N . GLU A 1 422 ? -33.894 -6.930 23.499 1.00 80.31 422 GLU A N 1
ATOM 3244 C CA . GLU A 1 422 ? -32.831 -7.683 24.141 1.00 80.31 422 GLU A CA 1
ATOM 3245 C C . GLU A 1 422 ? -31.772 -8.144 23.129 1.00 80.31 422 GLU A C 1
ATOM 3247 O O . GLU A 1 422 ? -30.582 -7.980 23.401 1.00 80.31 422 GLU A O 1
ATOM 3252 N N . ASP A 1 423 ? -32.185 -8.630 21.953 1.00 82.00 423 ASP A N 1
ATOM 3253 C CA . ASP A 1 423 ? -31.268 -9.059 20.886 1.00 82.00 423 ASP A CA 1
ATOM 3254 C C . ASP A 1 423 ? -30.452 -7.878 20.350 1.00 82.00 423 ASP A C 1
ATOM 3256 O O . ASP A 1 423 ? -29.229 -7.963 20.235 1.00 82.00 423 ASP A O 1
ATOM 3260 N N . ILE A 1 424 ? -31.108 -6.736 20.117 1.00 81.19 424 ILE A N 1
ATOM 3261 C CA . ILE A 1 424 ? -30.435 -5.515 19.652 1.00 81.19 424 ILE A CA 1
ATOM 3262 C C . ILE A 1 424 ? -29.428 -5.038 20.701 1.00 81.19 424 ILE A C 1
ATOM 3264 O O . ILE A 1 424 ? -28.279 -4.746 20.380 1.00 81.19 424 ILE A O 1
ATOM 3268 N N . LYS A 1 425 ? -29.810 -5.011 21.985 1.00 80.81 425 LYS A N 1
ATOM 3269 C CA . LYS A 1 425 ? -28.885 -4.652 23.075 1.00 80.81 425 LYS A CA 1
ATOM 3270 C C . LYS A 1 425 ? -27.691 -5.602 23.159 1.00 80.81 425 LYS A C 1
ATOM 3272 O O . LYS A 1 425 ? -26.581 -5.157 23.455 1.00 80.81 425 LYS A O 1
ATOM 3277 N N . TYR A 1 426 ? -27.904 -6.894 22.918 1.00 84.69 426 TYR A N 1
ATOM 3278 C CA . TYR A 1 426 ? -26.834 -7.884 22.896 1.00 84.69 426 TYR A CA 1
ATOM 3279 C C . TYR A 1 426 ? -25.865 -7.652 21.727 1.00 84.69 426 TYR A C 1
ATOM 3281 O O . TYR A 1 426 ? -24.652 -7.627 21.941 1.00 84.69 426 TYR A O 1
ATOM 3289 N N . GLU A 1 427 ? -26.375 -7.387 20.525 1.00 86.44 427 GLU A N 1
ATOM 3290 C CA . GLU A 1 427 ? -25.557 -7.061 19.351 1.00 86.44 427 GLU A CA 1
ATOM 3291 C C . GLU A 1 427 ? -24.740 -5.775 19.556 1.00 86.44 427 GLU A C 1
ATOM 3293 O O . GLU A 1 427 ? -23.529 -5.757 19.332 1.00 86.44 427 GLU A O 1
ATOM 3298 N N . ILE A 1 428 ? -25.362 -4.720 20.089 1.00 86.06 428 ILE A N 1
ATOM 3299 C CA . ILE A 1 428 ? -24.680 -3.461 20.422 1.00 86.06 428 ILE A CA 1
ATOM 3300 C C . ILE A 1 428 ? -23.578 -3.688 21.457 1.00 86.06 428 ILE A C 1
ATOM 3302 O O . ILE A 1 428 ? -22.483 -3.137 21.329 1.00 86.06 428 ILE A O 1
ATOM 3306 N N . LYS A 1 429 ? -23.823 -4.536 22.464 1.00 84.75 429 LYS A N 1
ATOM 3307 C CA . LYS A 1 429 ? -22.795 -4.917 23.438 1.00 84.75 429 LYS A CA 1
ATOM 3308 C C . LYS A 1 429 ? -21.606 -5.594 22.751 1.00 84.75 429 LYS A C 1
ATOM 3310 O O . LYS A 1 429 ? -20.474 -5.223 23.049 1.00 84.75 429 LYS A O 1
ATOM 3315 N N . ILE A 1 430 ? -21.847 -6.525 21.822 1.00 86.19 430 ILE A N 1
ATOM 3316 C CA . ILE A 1 430 ? -20.783 -7.178 21.042 1.00 86.19 430 ILE A CA 1
ATOM 3317 C C . ILE A 1 430 ? -19.979 -6.142 20.251 1.00 86.19 430 ILE A C 1
ATOM 3319 O O . ILE A 1 430 ? -18.751 -6.138 20.336 1.00 86.19 430 ILE A O 1
ATOM 3323 N N . ILE A 1 431 ? -20.651 -5.242 19.525 1.00 89.69 431 ILE A N 1
ATOM 3324 C CA . ILE A 1 431 ? -19.994 -4.184 18.744 1.00 89.69 431 ILE A CA 1
ATOM 3325 C C . ILE A 1 431 ? -19.113 -3.329 19.660 1.00 89.69 431 ILE A C 1
ATOM 3327 O O . ILE A 1 431 ? -17.926 -3.153 19.393 1.00 89.69 431 ILE A O 1
ATOM 3331 N N . LYS A 1 432 ? -19.648 -2.850 20.787 1.00 85.69 432 LYS A N 1
ATOM 3332 C CA . LYS A 1 432 ? -18.889 -2.042 21.751 1.00 85.69 432 LYS A CA 1
ATOM 3333 C C . LYS A 1 432 ? -17.655 -2.767 22.265 1.00 85.69 432 LYS A C 1
ATOM 3335 O O . LYS A 1 432 ? -16.585 -2.170 22.282 1.00 85.69 432 LYS A O 1
ATOM 3340 N N . THR A 1 433 ? -17.786 -4.033 22.658 1.00 81.50 433 THR A N 1
ATOM 3341 C CA . THR A 1 433 ? -16.654 -4.825 23.154 1.00 81.50 433 THR A CA 1
ATOM 3342 C C . THR A 1 433 ? -15.527 -4.891 22.124 1.00 81.50 433 THR A C 1
ATOM 3344 O O . THR A 1 433 ? -14.384 -4.606 22.473 1.00 81.50 433 THR A O 1
ATOM 3347 N N . LYS A 1 434 ? -15.844 -5.172 20.854 1.00 84.31 434 LYS A N 1
ATOM 3348 C CA . LYS A 1 434 ? -14.843 -5.260 19.780 1.00 84.31 434 LYS A CA 1
ATOM 3349 C C . LYS A 1 434 ? -14.074 -3.950 19.579 1.00 84.31 434 LYS A C 1
ATOM 3351 O O . LYS A 1 434 ? -12.846 -3.942 19.558 1.00 84.31 434 LYS A O 1
ATOM 3356 N N . TYR A 1 435 ? -14.782 -2.821 19.506 1.00 86.94 435 TYR A N 1
ATOM 3357 C CA . TYR A 1 435 ? -14.141 -1.515 19.315 1.00 86.94 435 TYR A CA 1
ATOM 3358 C C . TYR A 1 435 ? -13.388 -1.026 20.556 1.00 86.94 435 TYR A C 1
ATOM 3360 O O . TYR A 1 435 ? -12.314 -0.444 20.428 1.00 86.94 435 TYR A O 1
ATOM 3368 N N . ILE A 1 436 ? -13.909 -1.277 21.761 1.00 80.12 436 ILE A N 1
ATOM 3369 C CA . ILE A 1 436 ? -13.204 -0.960 23.011 1.00 80.12 436 ILE A CA 1
ATOM 3370 C C . ILE A 1 436 ? -11.856 -1.681 23.060 1.00 80.12 436 ILE A C 1
ATOM 3372 O O . ILE A 1 436 ? -10.871 -1.065 23.459 1.00 80.12 436 ILE A O 1
ATOM 3376 N N . ASN A 1 437 ? -11.792 -2.946 22.635 1.00 74.69 437 ASN A N 1
ATOM 3377 C CA . ASN A 1 437 ? -10.548 -3.714 22.631 1.00 74.69 437 ASN A CA 1
ATOM 3378 C C . ASN A 1 437 ? -9.472 -3.042 21.770 1.00 74.69 437 ASN A C 1
ATOM 3380 O O . ASN A 1 437 ? -8.409 -2.710 22.286 1.00 74.69 437 ASN A O 1
ATOM 3384 N N . ILE A 1 438 ? -9.764 -2.757 20.499 1.00 80.12 438 ILE A N 1
ATOM 3385 C CA . ILE A 1 438 ? -8.772 -2.158 19.592 1.00 80.12 438 ILE A CA 1
ATOM 3386 C C . ILE A 1 438 ? -8.412 -0.715 19.971 1.00 80.12 438 ILE A C 1
ATOM 3388 O O . ILE A 1 438 ? -7.251 -0.318 19.875 1.00 80.12 438 ILE A O 1
ATOM 3392 N N . PHE A 1 439 ? -9.367 0.078 20.465 1.00 82.50 439 PHE A N 1
ATOM 3393 C CA . PHE A 1 439 ? -9.048 1.407 20.982 1.00 82.50 439 PHE A CA 1
ATOM 3394 C C . PHE A 1 439 ? -8.152 1.340 22.229 1.00 82.50 439 PHE A C 1
ATOM 3396 O O . PHE A 1 439 ? -7.235 2.147 22.346 1.00 82.50 439 PHE A O 1
ATOM 3403 N N . ASN A 1 440 ? -8.379 0.377 23.133 1.00 73.56 440 ASN A N 1
ATOM 3404 C CA . ASN A 1 440 ? -7.517 0.166 24.300 1.00 73.56 440 ASN A CA 1
ATOM 3405 C C . ASN A 1 440 ? -6.098 -0.219 23.886 1.00 73.56 440 ASN A C 1
ATOM 3407 O O . ASN A 1 440 ? -5.157 0.305 24.476 1.00 73.56 440 ASN A O 1
ATOM 3411 N N . THR A 1 441 ? -5.946 -1.089 22.882 1.00 74.56 441 THR A N 1
ATOM 3412 C CA . THR A 1 441 ? -4.637 -1.426 22.312 1.00 74.56 441 THR A CA 1
ATOM 3413 C C . THR A 1 441 ? -3.926 -0.152 21.859 1.00 74.56 441 THR A C 1
ATOM 3415 O O . THR A 1 441 ? -2.864 0.176 22.374 1.00 74.56 441 THR A O 1
ATOM 3418 N N . ILE A 1 442 ? -4.549 0.640 20.981 1.00 77.94 442 ILE A N 1
ATOM 3419 C CA . ILE A 1 442 ? -3.925 1.851 20.423 1.00 77.94 442 ILE A CA 1
ATOM 3420 C C . ILE A 1 442 ? -3.603 2.894 21.510 1.00 77.94 442 ILE A C 1
ATOM 3422 O O . ILE A 1 442 ? -2.547 3.529 21.465 1.00 77.94 442 ILE A O 1
ATOM 3426 N N . ASP A 1 443 ? -4.493 3.103 22.486 1.00 73.75 443 ASP A N 1
ATOM 3427 C CA . ASP A 1 443 ? -4.292 4.090 23.556 1.00 73.75 443 ASP A CA 1
ATOM 3428 C C . ASP A 1 443 ? -3.195 3.678 24.551 1.00 73.75 443 ASP A C 1
ATOM 3430 O O . ASP A 1 443 ? -2.483 4.556 25.062 1.00 73.75 443 ASP A O 1
ATOM 3434 N N . THR A 1 444 ? -3.072 2.373 24.826 1.00 68.19 444 THR A N 1
ATOM 3435 C CA . THR A 1 444 ? -2.023 1.788 25.680 1.00 68.19 444 THR A CA 1
ATOM 3436 C C . THR A 1 444 ? -0.668 1.914 25.003 1.00 68.19 444 THR A C 1
ATOM 3438 O O . THR A 1 444 ? 0.235 2.528 25.571 1.00 68.19 444 THR A O 1
ATOM 3441 N N . GLU A 1 445 ? -0.568 1.473 23.750 1.00 69.25 445 GLU A N 1
ATOM 3442 C CA . GLU A 1 445 ? 0.669 1.564 22.972 1.00 69.25 445 GLU A CA 1
ATOM 3443 C C . GLU A 1 445 ? 1.105 3.013 22.736 1.00 69.25 445 GLU A C 1
ATOM 3445 O O . GLU A 1 445 ? 2.282 3.363 22.818 1.00 69.25 445 GLU A O 1
ATOM 3450 N N . SER A 1 446 ? 0.142 3.922 22.559 1.00 69.69 446 SER A N 1
ATOM 3451 C CA . SER A 1 446 ? 0.439 5.351 22.515 1.00 69.69 446 SER A CA 1
ATOM 3452 C C . SER A 1 446 ? 0.934 5.912 23.832 1.00 69.69 446 SER A C 1
ATOM 3454 O O . SER A 1 446 ? 1.694 6.874 23.795 1.00 69.69 446 SER A O 1
ATOM 3456 N N . LEU A 1 447 ? 0.478 5.408 24.979 1.00 67.62 447 LEU A N 1
ATOM 3457 C CA . LEU A 1 447 ? 1.025 5.856 26.254 1.00 67.62 447 LEU A CA 1
ATOM 3458 C C . LEU A 1 447 ? 2.476 5.395 26.392 1.00 67.62 447 LEU A C 1
ATOM 3460 O O . LEU A 1 447 ? 3.304 6.198 26.808 1.00 67.62 447 LEU A O 1
ATOM 3464 N N . ALA A 1 448 ? 2.773 4.152 26.011 1.00 64.38 448 ALA A N 1
ATOM 3465 C CA . ALA A 1 448 ? 4.128 3.615 26.030 1.00 64.38 448 ALA A CA 1
ATOM 3466 C C . ALA A 1 448 ? 5.077 4.454 25.156 1.00 64.38 448 ALA A C 1
ATOM 3468 O O . ALA A 1 448 ? 6.117 4.905 25.633 1.00 64.38 448 ALA A O 1
ATOM 3469 N N . ALA A 1 449 ? 4.666 4.765 23.923 1.00 66.06 449 ALA A N 1
ATOM 3470 C CA . ALA A 1 449 ? 5.432 5.625 23.021 1.00 66.06 449 ALA A CA 1
ATOM 3471 C C . ALA A 1 449 ? 5.592 7.071 23.543 1.00 66.06 449 ALA A C 1
ATOM 3473 O O . ALA A 1 449 ? 6.680 7.640 23.455 1.00 66.06 449 ALA A O 1
ATOM 3474 N N . ASP A 1 450 ? 4.529 7.677 24.100 1.00 66.44 450 ASP A N 1
ATOM 3475 C CA . ASP A 1 450 ? 4.570 9.041 24.655 1.00 66.44 450 ASP A CA 1
ATOM 3476 C C . ASP A 1 450 ? 5.532 9.129 25.856 1.00 66.44 450 ASP A C 1
ATOM 3478 O O . ASP A 1 450 ? 6.337 10.057 25.923 1.00 66.44 450 ASP A O 1
ATOM 3482 N N . LEU A 1 451 ? 5.451 8.171 26.792 1.00 62.84 451 LEU A N 1
ATOM 3483 C CA . LEU A 1 451 ? 6.297 8.119 27.993 1.00 62.84 451 LEU A CA 1
ATOM 3484 C C . LEU A 1 451 ? 7.780 8.050 27.629 1.00 62.84 451 LEU A C 1
ATOM 3486 O O . LEU A 1 451 ? 8.594 8.728 28.250 1.00 62.84 451 LEU A O 1
ATOM 3490 N N . TYR A 1 452 ? 8.109 7.299 26.579 1.00 59.91 452 TYR A N 1
ATOM 3491 C CA . TYR A 1 452 ? 9.481 7.169 26.105 1.00 59.91 452 TYR A CA 1
ATOM 3492 C C . TYR A 1 452 ? 10.063 8.504 25.602 1.00 59.91 452 TYR A C 1
ATOM 3494 O O . TYR A 1 452 ? 11.237 8.798 25.804 1.00 59.91 452 TYR A O 1
ATOM 3502 N N . MET A 1 453 ? 9.245 9.341 24.958 1.00 58.66 453 MET A N 1
ATOM 3503 C CA . MET A 1 453 ? 9.696 10.570 24.287 1.00 58.66 453 MET A CA 1
ATOM 3504 C C . MET A 1 453 ? 9.848 11.786 25.213 1.00 58.66 453 MET A C 1
ATOM 3506 O O . MET A 1 453 ? 10.438 12.786 24.805 1.00 58.66 453 MET A O 1
ATOM 3510 N N . THR A 1 454 ? 9.269 11.759 26.418 1.00 56.03 454 THR A N 1
ATOM 3511 C CA . THR A 1 454 ? 9.142 12.959 27.270 1.00 56.03 454 THR A CA 1
ATOM 3512 C C . THR A 1 454 ? 9.990 12.963 28.538 1.00 56.03 454 THR A C 1
ATOM 3514 O O . THR A 1 454 ? 10.157 14.030 29.126 1.00 56.03 454 THR A O 1
ATOM 3517 N N . GLU A 1 455 ? 10.507 11.819 28.985 1.00 54.16 455 GLU A N 1
ATOM 3518 C CA . GLU A 1 455 ? 11.169 11.691 30.289 1.00 54.16 455 GLU A CA 1
ATOM 3519 C C . GLU A 1 455 ? 12.616 11.178 30.098 1.00 54.16 455 GLU A C 1
ATOM 3521 O O . GLU A 1 455 ? 12.886 9.982 30.048 1.00 54.16 455 GLU A O 1
ATOM 3526 N N . ASP A 1 456 ? 13.546 12.129 29.928 1.00 47.34 456 ASP A N 1
ATOM 3527 C CA . ASP A 1 456 ? 14.991 11.932 29.717 1.00 47.34 456 ASP A CA 1
ATOM 3528 C C . ASP A 1 456 ? 15.618 11.001 30.790 1.00 47.34 456 ASP A C 1
ATOM 3530 O O . ASP A 1 456 ? 15.738 11.356 31.963 1.00 47.34 456 ASP A O 1
ATOM 3534 N N . GLY A 1 457 ? 16.071 9.810 30.381 1.00 40.88 457 GLY A N 1
ATOM 3535 C CA . GLY A 1 457 ? 17.221 9.107 30.975 1.00 40.88 457 GLY A CA 1
ATOM 3536 C C . GLY A 1 457 ? 17.075 8.306 32.283 1.00 40.88 457 GLY A C 1
ATOM 3537 O O . GLY A 1 457 ? 18.080 7.753 32.723 1.00 40.88 457 GLY A O 1
ATOM 3538 N N . SER A 1 458 ? 15.898 8.172 32.903 1.00 44.12 458 SER A N 1
ATOM 3539 C CA . SER A 1 458 ? 15.744 7.453 34.192 1.00 44.12 458 SER A CA 1
ATOM 3540 C C . SER A 1 458 ? 14.544 6.490 34.209 1.00 44.12 458 SER A C 1
ATOM 3542 O O . SER A 1 458 ? 13.658 6.608 35.051 1.00 44.12 458 SER A O 1
ATOM 3544 N N . LEU A 1 459 ? 14.483 5.551 33.255 1.00 46.44 459 LEU A N 1
ATOM 3545 C CA . LEU A 1 459 ? 13.274 4.750 32.991 1.00 46.44 459 LEU A CA 1
ATOM 3546 C C . LEU A 1 459 ? 13.494 3.238 32.765 1.00 46.44 459 LEU A C 1
ATOM 3548 O O . LEU A 1 459 ? 12.589 2.574 32.266 1.00 46.44 459 LEU A O 1
ATOM 3552 N N . SER A 1 460 ? 14.647 2.653 33.119 1.00 43.31 460 SER A N 1
ATOM 3553 C CA . SER A 1 460 ? 14.909 1.217 32.858 1.00 43.31 460 SER A CA 1
ATOM 3554 C C . SER A 1 460 ? 13.881 0.272 33.499 1.00 43.31 460 SER A C 1
ATOM 3556 O O . SER A 1 460 ? 13.511 -0.743 32.904 1.00 43.31 460 SER A O 1
ATOM 3558 N N . ASP A 1 461 ? 13.365 0.637 34.673 1.00 44.59 461 ASP A N 1
ATOM 3559 C CA . ASP A 1 461 ? 12.450 -0.208 35.449 1.00 44.59 461 ASP A CA 1
ATOM 3560 C C . ASP A 1 461 ? 10.989 -0.022 34.988 1.00 44.59 461 ASP A C 1
ATOM 3562 O O . ASP A 1 461 ? 10.245 -0.988 34.824 1.00 44.59 461 ASP A O 1
ATOM 3566 N N . LEU A 1 462 ? 10.613 1.206 34.614 1.00 44.56 462 LEU A N 1
ATOM 3567 C CA . LEU A 1 462 ? 9.316 1.548 34.014 1.00 44.56 462 LEU A CA 1
ATOM 3568 C C . LEU A 1 462 ? 9.130 0.991 32.595 1.00 44.56 462 LEU A C 1
ATOM 3570 O O . LEU A 1 462 ? 8.009 0.637 32.210 1.00 44.56 462 LEU A O 1
ATOM 3574 N N . ASN A 1 463 ? 10.220 0.902 31.826 1.00 43.00 463 ASN A N 1
ATOM 3575 C CA . ASN A 1 463 ? 10.223 0.296 30.498 1.00 43.00 463 ASN A CA 1
ATOM 3576 C C . ASN A 1 463 ? 9.883 -1.194 30.606 1.00 43.00 463 ASN A C 1
ATOM 3578 O O . ASN A 1 463 ? 9.003 -1.680 29.908 1.00 43.00 463 ASN A O 1
ATOM 3582 N N . THR A 1 464 ? 10.479 -1.895 31.573 1.00 45.50 464 THR A N 1
ATOM 3583 C CA . THR A 1 464 ? 10.208 -3.318 31.831 1.00 45.50 464 THR A CA 1
ATOM 3584 C C . THR A 1 464 ? 8.747 -3.567 32.205 1.00 45.50 464 THR A C 1
ATOM 3586 O O . THR A 1 464 ? 8.177 -4.569 31.792 1.00 45.50 464 THR A O 1
ATOM 3589 N N . ILE A 1 465 ? 8.110 -2.650 32.932 1.00 46.25 465 ILE A N 1
ATOM 3590 C CA . ILE A 1 465 ? 6.745 -2.833 33.450 1.00 46.25 465 ILE A CA 1
ATOM 3591 C C . ILE A 1 465 ? 5.694 -2.446 32.423 1.00 46.25 465 ILE A C 1
ATOM 3593 O O . ILE A 1 465 ? 4.719 -3.172 32.244 1.00 46.25 465 ILE A O 1
ATOM 3597 N N . SER A 1 466 ? 5.938 -1.382 31.660 1.00 45.50 466 SER A N 1
ATOM 3598 C CA . SER A 1 466 ? 5.141 -1.084 30.470 1.00 45.50 466 SER A CA 1
ATOM 3599 C C . SER A 1 466 ? 5.251 -2.232 29.462 1.00 45.50 466 SER A C 1
ATOM 3601 O O . SER A 1 466 ? 4.227 -2.738 29.023 1.00 45.50 466 SER A O 1
ATOM 3603 N N . LEU A 1 467 ? 6.463 -2.734 29.187 1.00 46.59 467 LEU A N 1
ATOM 3604 C CA . LEU A 1 467 ? 6.699 -3.891 28.316 1.00 46.59 467 LEU A CA 1
ATOM 3605 C C . LEU A 1 467 ? 6.093 -5.190 28.864 1.00 46.59 467 LEU A C 1
ATOM 3607 O O . LEU A 1 467 ? 5.619 -5.992 28.074 1.00 46.59 467 LEU A O 1
ATOM 3611 N N . GLN A 1 468 ? 6.064 -5.417 30.182 1.00 46.03 468 GLN A N 1
ATOM 3612 C CA . GLN A 1 468 ? 5.397 -6.580 30.784 1.00 46.03 468 GLN A CA 1
ATOM 3613 C C . GLN A 1 468 ? 3.871 -6.475 30.696 1.00 46.03 468 GLN A C 1
ATOM 3615 O O . GLN A 1 468 ? 3.222 -7.480 30.417 1.00 46.03 468 GLN A O 1
ATOM 3620 N N . ILE A 1 469 ? 3.300 -5.279 30.878 1.00 46.94 469 ILE A N 1
ATOM 3621 C CA . ILE A 1 469 ? 1.870 -5.012 30.658 1.00 46.94 469 ILE A CA 1
ATOM 3622 C C . ILE A 1 469 ? 1.522 -5.250 29.181 1.00 46.94 469 ILE A C 1
ATOM 3624 O O . ILE A 1 469 ? 0.564 -5.959 28.889 1.00 46.94 469 ILE A O 1
ATOM 3628 N N . ILE A 1 470 ? 2.330 -4.730 28.255 1.00 46.97 470 ILE A N 1
ATOM 3629 C CA . ILE A 1 470 ? 2.175 -4.890 26.800 1.00 46.97 470 ILE A CA 1
ATOM 3630 C C . ILE A 1 470 ? 2.314 -6.368 26.390 1.00 46.97 470 ILE A C 1
ATOM 3632 O O . ILE A 1 470 ? 1.418 -6.930 25.762 1.00 46.97 470 ILE A O 1
ATOM 3636 N N . ALA A 1 471 ? 3.375 -7.050 26.841 1.00 42.91 471 ALA A N 1
ATOM 3637 C CA . ALA A 1 471 ? 3.660 -8.453 26.523 1.00 42.91 471 ALA A CA 1
ATOM 3638 C C . ALA A 1 471 ? 2.608 -9.434 27.067 1.00 42.91 471 ALA A C 1
ATOM 3640 O O . ALA A 1 471 ? 2.430 -10.517 26.509 1.00 42.91 471 ALA A O 1
ATOM 3641 N N . GLN A 1 472 ? 1.906 -9.078 28.147 1.00 42.12 472 GLN A N 1
ATOM 3642 C CA . GLN A 1 472 ? 0.816 -9.881 28.713 1.00 42.12 472 GLN A CA 1
ATOM 3643 C C . GLN A 1 472 ? -0.558 -9.562 28.087 1.00 42.12 472 GLN A C 1
ATOM 3645 O O . GLN A 1 472 ? -1.533 -10.253 28.375 1.00 42.12 472 GLN A O 1
ATOM 3650 N N . GLY A 1 473 ? -0.640 -8.554 27.211 1.00 42.38 473 GLY A N 1
ATOM 3651 C CA . GLY A 1 473 ? -1.877 -7.916 26.756 1.00 42.38 473 GLY A CA 1
ATOM 3652 C C . GLY A 1 473 ? -2.398 -8.255 25.359 1.00 42.38 473 GLY A C 1
ATOM 3653 O O . GLY A 1 473 ? -3.448 -7.755 24.953 1.00 42.38 473 GLY A O 1
ATOM 3654 N N . ALA A 1 474 ? -1.689 -9.114 24.631 1.00 41.22 474 ALA A N 1
ATOM 3655 C CA . ALA A 1 474 ? -1.921 -9.449 23.223 1.00 41.22 474 ALA A CA 1
ATOM 3656 C C . ALA A 1 474 ? -3.254 -10.148 22.888 1.00 41.22 474 ALA A C 1
ATOM 3658 O O . ALA A 1 474 ? -3.549 -10.413 21.726 1.00 41.22 474 ALA A O 1
ATOM 3659 N N . GLY A 1 475 ? -4.072 -10.479 23.883 1.00 37.12 475 GLY A N 1
ATOM 3660 C CA . GLY A 1 475 ? -5.342 -11.152 23.659 1.00 37.12 475 GLY A CA 1
ATOM 3661 C C . GLY A 1 475 ? -6.229 -11.015 24.877 1.00 37.12 475 GLY A C 1
ATOM 3662 O O . GLY A 1 475 ? -6.044 -11.728 25.855 1.00 37.12 475 GLY A O 1
ATOM 3663 N N . SER A 1 476 ? -7.215 -10.120 24.791 1.00 40.81 476 SER A N 1
ATOM 3664 C CA . SER A 1 476 ? -8.229 -9.827 25.815 1.00 40.81 476 SER A CA 1
ATOM 3665 C C . SER A 1 476 ? -7.689 -9.294 27.154 1.00 40.81 476 SER A C 1
ATOM 3667 O O . SER A 1 476 ? -7.105 -10.021 27.943 1.00 40.81 476 SER A O 1
ATOM 3669 N N . PHE A 1 477 ? -7.982 -8.025 27.464 1.00 44.19 477 PHE A N 1
ATOM 3670 C CA . PHE A 1 477 ? -7.777 -7.444 28.799 1.00 44.19 477 PHE A CA 1
ATOM 3671 C C . PHE A 1 477 ? -9.111 -7.301 29.554 1.00 44.19 477 PHE A C 1
ATOM 3673 O O . PHE A 1 477 ? -9.838 -6.316 29.347 1.00 44.19 477 PHE A O 1
ATOM 3680 N N . PRO A 1 478 ? -9.454 -8.210 30.482 1.00 45.78 478 PRO A N 1
ATOM 3681 C CA . PRO A 1 478 ? -10.505 -7.956 31.463 1.00 45.78 478 PRO A CA 1
ATOM 3682 C C . PRO A 1 478 ? -10.157 -6.739 32.342 1.00 45.78 478 PRO A C 1
ATOM 3684 O O . PRO A 1 478 ? -8.989 -6.425 32.572 1.00 45.78 478 PRO A O 1
ATOM 3687 N N . GLU A 1 479 ? -11.171 -6.016 32.821 1.00 43.81 479 GLU A N 1
ATOM 3688 C CA . GLU A 1 479 ? -11.046 -4.898 33.783 1.00 43.81 479 GLU A CA 1
ATOM 3689 C C . GLU A 1 479 ? -10.265 -5.291 35.053 1.00 43.81 479 GLU A C 1
ATOM 3691 O O . GLU A 1 479 ? -9.564 -4.471 35.649 1.00 43.81 479 GLU A O 1
ATOM 3696 N N . ASP A 1 480 ? -10.336 -6.573 35.399 1.00 51.41 480 ASP A N 1
ATOM 3697 C CA . ASP A 1 480 ? -9.894 -7.147 36.666 1.00 51.41 480 ASP A CA 1
ATOM 3698 C C . ASP A 1 480 ? -8.362 -7.213 36.804 1.00 51.41 480 ASP A C 1
ATOM 3700 O O . ASP A 1 480 ? -7.835 -7.149 37.914 1.00 51.41 480 ASP A O 1
ATOM 3704 N N . GLN A 1 481 ? -7.623 -7.287 35.690 1.00 50.66 481 GLN A N 1
ATOM 3705 C CA . GLN A 1 481 ? -6.164 -7.453 35.717 1.00 50.66 481 GLN A CA 1
ATOM 3706 C C . GLN A 1 481 ? -5.401 -6.151 35.984 1.00 50.66 481 GLN A C 1
ATOM 3708 O O . GLN A 1 481 ? -4.492 -6.163 36.801 1.00 50.66 481 GLN A O 1
ATOM 3713 N N . ILE A 1 482 ? -5.781 -5.010 35.391 1.00 50.00 482 ILE A N 1
ATOM 3714 C CA . ILE A 1 482 ? -5.103 -3.720 35.667 1.00 50.00 482 ILE A CA 1
ATOM 3715 C C . ILE A 1 482 ? -5.391 -3.262 37.106 1.00 50.00 482 ILE A C 1
ATOM 3717 O O . ILE A 1 482 ? -4.518 -2.717 37.780 1.00 50.00 482 ILE A O 1
ATOM 3721 N N . GLY A 1 483 ? -6.611 -3.516 37.595 1.00 48.72 483 GLY A N 1
ATOM 3722 C CA . GLY A 1 483 ? -6.959 -3.316 39.002 1.00 48.72 483 GLY A CA 1
ATOM 3723 C C . GLY A 1 483 ? -6.136 -4.208 39.937 1.00 48.72 483 GLY A C 1
ATOM 3724 O O . GLY A 1 483 ? -5.666 -3.723 40.964 1.00 48.72 483 GLY A O 1
ATOM 3725 N N . GLY A 1 484 ? -5.909 -5.470 39.549 1.00 53.50 484 GLY A N 1
ATOM 3726 C CA . GLY A 1 484 ? -5.012 -6.402 40.237 1.00 53.50 484 GLY A CA 1
ATOM 3727 C C . GLY A 1 484 ? -3.557 -5.931 40.255 1.00 53.50 484 GLY A C 1
ATOM 3728 O O . GLY A 1 484 ? -2.967 -5.849 41.321 1.00 53.50 484 GLY A O 1
ATOM 3729 N N . MET A 1 485 ? -3.011 -5.497 39.116 1.00 52.94 485 MET A N 1
ATOM 3730 C CA . MET A 1 485 ? -1.639 -4.980 39.019 1.00 52.94 485 MET A CA 1
ATOM 3731 C C . MET A 1 485 ? -1.436 -3.694 39.825 1.00 52.94 485 MET A C 1
ATOM 3733 O O . MET A 1 485 ? -0.421 -3.544 40.496 1.00 52.94 485 MET A O 1
ATOM 3737 N N . LEU A 1 486 ? -2.411 -2.776 39.819 1.00 54.75 486 LEU A N 1
ATOM 3738 C CA . LEU A 1 486 ? -2.375 -1.590 40.679 1.00 54.75 486 LEU A CA 1
ATOM 3739 C C . LEU A 1 486 ? -2.426 -1.976 42.164 1.00 54.75 486 LEU A C 1
ATOM 3741 O O . LEU A 1 486 ? -1.786 -1.321 42.985 1.00 54.75 486 LEU A O 1
ATOM 3745 N N . ALA A 1 487 ? -3.207 -2.999 42.518 1.00 55.44 487 ALA A N 1
ATOM 3746 C CA . ALA A 1 487 ? -3.259 -3.509 43.882 1.00 55.44 487 ALA A CA 1
ATOM 3747 C C . ALA A 1 487 ? -1.919 -4.141 44.284 1.00 55.44 487 ALA A C 1
ATOM 3749 O O . ALA A 1 487 ? -1.407 -3.811 45.348 1.00 55.44 487 ALA A O 1
ATOM 3750 N N . ASP A 1 488 ? -1.312 -4.949 43.417 1.00 56.84 488 ASP A N 1
ATOM 3751 C CA . ASP A 1 488 ? -0.020 -5.600 43.652 1.00 56.84 488 ASP A CA 1
ATOM 3752 C C . ASP A 1 488 ? 1.129 -4.580 43.753 1.00 56.84 488 ASP A C 1
ATOM 3754 O O . ASP A 1 488 ? 1.915 -4.633 44.702 1.00 56.84 488 ASP A O 1
ATOM 3758 N N . ALA A 1 489 ? 1.169 -3.579 42.865 1.00 55.75 489 ALA A N 1
ATOM 3759 C CA . ALA A 1 489 ? 2.128 -2.470 42.921 1.00 55.75 489 ALA A CA 1
ATOM 3760 C C . ALA A 1 489 ? 1.970 -1.630 44.205 1.00 55.75 489 ALA A C 1
ATOM 3762 O O . ALA A 1 489 ? 2.952 -1.206 44.814 1.00 55.75 489 ALA A O 1
ATOM 3763 N N . LYS A 1 490 ? 0.728 -1.430 44.676 1.00 56.16 490 LYS A N 1
ATOM 3764 C CA . LYS A 1 490 ? 0.439 -0.752 45.955 1.00 56.16 490 LYS A CA 1
ATOM 3765 C C . LYS A 1 490 ? 0.784 -1.597 47.181 1.00 56.16 490 LYS A C 1
ATOM 3767 O O . LYS A 1 490 ? 1.026 -1.026 48.243 1.00 56.16 490 LYS A O 1
ATOM 3772 N N . LEU A 1 491 ? 0.778 -2.924 47.061 1.00 53.50 491 LEU A N 1
ATOM 3773 C CA . LEU A 1 491 ? 1.040 -3.853 48.163 1.00 53.50 491 LEU A CA 1
ATOM 3774 C C . LEU A 1 491 ? 2.532 -4.168 48.347 1.00 53.50 491 LEU A C 1
ATOM 3776 O O . LEU A 1 491 ? 2.905 -4.591 49.438 1.00 53.50 491 LEU A O 1
ATOM 3780 N N . GLY A 1 492 ? 3.372 -3.898 47.340 1.00 50.06 492 GLY A N 1
ATOM 3781 C CA . GLY A 1 492 ? 4.815 -4.134 47.375 1.00 50.06 492 GLY A CA 1
ATOM 3782 C C . GLY A 1 492 ? 5.143 -5.627 47.336 1.00 50.06 492 GLY A C 1
ATOM 3783 O O . GLY A 1 492 ? 4.939 -6.351 48.309 1.00 50.06 492 GLY A O 1
ATOM 3784 N N . GLY A 1 493 ? 5.674 -6.114 46.212 1.00 44.62 493 GLY A N 1
ATOM 3785 C CA . GLY A 1 493 ? 6.176 -7.487 46.125 1.00 44.62 493 GLY A CA 1
ATOM 3786 C C . GLY A 1 493 ? 7.200 -7.769 47.234 1.00 44.62 493 GLY A C 1
ATOM 3787 O O . GLY A 1 493 ? 8.031 -6.920 47.538 1.00 44.62 493 GLY A O 1
ATOM 3788 N N . ASN A 1 494 ? 7.130 -8.950 47.859 1.00 37.22 494 ASN A N 1
ATOM 3789 C CA . ASN A 1 494 ? 7.972 -9.378 48.989 1.00 37.22 494 ASN A CA 1
ATOM 3790 C C . ASN A 1 494 ? 9.479 -9.485 48.635 1.00 37.22 494 ASN A C 1
ATOM 3792 O O . ASN A 1 494 ? 10.039 -10.579 48.583 1.00 37.22 494 ASN A O 1
ATOM 3796 N N . GLY A 1 495 ? 10.155 -8.360 48.416 1.00 38.69 495 GLY A N 1
ATOM 3797 C CA . GLY A 1 495 ? 11.592 -8.261 48.169 1.00 38.69 495 GLY A CA 1
ATOM 3798 C C . GLY A 1 495 ? 12.062 -6.801 48.210 1.00 38.69 495 GLY A C 1
ATOM 3799 O O . GLY A 1 495 ? 11.253 -5.898 48.010 1.00 38.69 495 GLY A O 1
ATOM 3800 N N . PRO A 1 496 ? 13.346 -6.528 48.508 1.00 34.31 496 PRO A N 1
ATOM 3801 C CA . PRO A 1 496 ? 13.833 -5.168 48.693 1.00 34.31 496 PRO A CA 1
ATOM 3802 C C . PRO A 1 496 ? 14.023 -4.484 47.331 1.00 34.31 496 PRO A C 1
ATOM 3804 O O . PRO A 1 496 ? 15.116 -4.506 46.774 1.00 34.31 496 PRO A O 1
ATOM 3807 N N . ALA A 1 497 ? 12.960 -3.882 46.801 1.00 39.12 497 ALA A N 1
ATOM 3808 C CA . ALA A 1 497 ? 13.033 -2.881 45.741 1.00 39.12 497 ALA A CA 1
ATOM 3809 C C . ALA A 1 497 ? 12.906 -1.479 46.362 1.00 39.12 497 ALA A C 1
ATOM 3811 O O . ALA A 1 497 ? 12.138 -1.258 47.301 1.00 39.12 497 ALA A O 1
ATOM 3812 N N . SER A 1 498 ? 13.721 -0.542 45.885 1.00 42.72 498 SER A N 1
ATOM 3813 C CA . SER A 1 498 ? 13.771 0.854 46.327 1.00 42.72 498 SER A CA 1
ATOM 3814 C C . SER A 1 498 ? 12.412 1.545 46.178 1.00 42.72 498 SER A C 1
ATOM 3816 O O . SER A 1 498 ? 11.775 1.453 45.131 1.00 42.72 498 SER A O 1
ATOM 3818 N N . SER A 1 499 ? 11.996 2.283 47.210 1.00 48.31 499 SER A N 1
ATOM 3819 C CA . SER A 1 499 ? 10.678 2.926 47.350 1.00 48.31 499 SER A CA 1
ATOM 3820 C C . SER A 1 499 ? 10.261 3.878 46.221 1.00 48.31 499 SER A C 1
ATOM 3822 O O . SER A 1 499 ? 9.078 4.171 46.107 1.00 48.31 499 SER A O 1
ATOM 3824 N N . GLU A 1 500 ? 11.198 4.359 45.401 1.00 45.69 500 GLU A N 1
ATOM 3825 C CA . GLU A 1 500 ? 10.912 5.219 44.241 1.00 45.69 500 GLU A CA 1
ATOM 3826 C C . GLU A 1 500 ? 10.342 4.429 43.042 1.00 45.69 500 GLU A C 1
ATOM 3828 O O . GLU A 1 500 ? 9.457 4.935 42.358 1.00 45.69 500 GLU A O 1
ATOM 3833 N N . SER A 1 501 ? 10.745 3.164 42.838 1.00 49.12 501 SER A N 1
ATOM 3834 C CA . SER A 1 501 ? 10.285 2.335 41.701 1.00 49.12 501 SER A CA 1
ATOM 3835 C C . SER A 1 501 ? 8.780 2.019 41.752 1.00 49.12 501 SER A C 1
ATOM 3837 O O . SER A 1 501 ? 8.071 2.203 40.763 1.00 49.12 501 SER A O 1
ATOM 3839 N N . ASN A 1 502 ? 8.253 1.680 42.936 1.00 57.31 502 ASN A N 1
ATOM 3840 C CA . ASN A 1 502 ? 6.823 1.412 43.134 1.00 57.31 502 ASN A CA 1
ATOM 3841 C C . ASN A 1 502 ? 5.936 2.648 42.893 1.00 57.31 502 ASN A C 1
ATOM 3843 O O . ASN A 1 502 ? 4.777 2.512 42.505 1.00 57.31 502 ASN A O 1
ATOM 3847 N N . GLU A 1 503 ? 6.429 3.866 43.146 1.00 60.91 503 GLU A N 1
ATOM 3848 C CA . GLU A 1 503 ? 5.613 5.079 42.991 1.00 60.91 503 GLU A CA 1
ATOM 3849 C C . GLU A 1 503 ? 5.344 5.391 41.514 1.00 60.91 503 GLU A C 1
ATOM 3851 O O . GLU A 1 503 ? 4.243 5.807 41.138 1.00 60.91 503 GLU A O 1
ATOM 3856 N N . ASP A 1 504 ? 6.333 5.149 40.662 1.00 60.84 504 ASP A N 1
ATOM 3857 C CA . ASP A 1 504 ? 6.215 5.399 39.235 1.00 60.84 504 ASP A CA 1
ATOM 3858 C C . ASP A 1 504 ? 5.389 4.318 38.520 1.00 60.84 504 ASP A C 1
ATOM 3860 O O . ASP A 1 504 ? 4.562 4.645 37.661 1.00 60.84 504 ASP A O 1
ATOM 3864 N N . GLU A 1 505 ? 5.483 3.057 38.955 1.00 57.84 505 GLU A N 1
ATOM 3865 C CA . GLU A 1 505 ? 4.571 1.978 38.547 1.00 57.84 505 GLU A CA 1
ATOM 3866 C C . GLU A 1 505 ? 3.103 2.323 38.822 1.00 57.84 505 GLU A C 1
ATOM 3868 O O . GLU A 1 505 ? 2.232 2.188 37.951 1.00 57.84 505 GLU A O 1
ATOM 3873 N N . ILE A 1 506 ? 2.823 2.830 40.028 1.00 64.50 506 ILE A N 1
ATOM 3874 C CA . ILE A 1 506 ? 1.486 3.272 40.428 1.00 64.50 506 ILE A CA 1
ATOM 3875 C C . ILE A 1 506 ? 1.015 4.415 39.521 1.00 64.50 506 ILE A C 1
ATOM 3877 O O . ILE A 1 506 ? -0.117 4.376 39.030 1.00 64.50 506 ILE A O 1
ATOM 3881 N N . LYS A 1 507 ? 1.869 5.410 39.237 1.00 67.25 507 LYS A N 1
ATOM 3882 C CA . LYS A 1 507 ? 1.525 6.535 38.346 1.00 67.25 507 LYS A CA 1
ATOM 3883 C C . LYS A 1 507 ? 1.178 6.063 36.933 1.00 67.25 507 LYS A C 1
ATOM 3885 O O . LYS A 1 507 ? 0.216 6.580 36.354 1.00 67.25 507 LYS A O 1
ATOM 3890 N N . VAL A 1 508 ? 1.919 5.103 36.374 1.00 63.09 508 VAL A N 1
ATOM 3891 C CA . VAL A 1 508 ? 1.639 4.534 35.043 1.00 63.09 508 VAL A CA 1
ATOM 38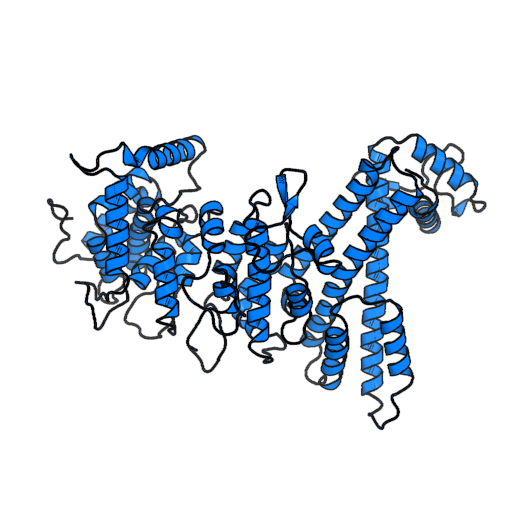92 C C . VAL A 1 508 ? 0.311 3.779 35.044 1.00 63.09 508 VAL A C 1
ATOM 3894 O O . VAL A 1 508 ? -0.556 4.075 34.215 1.00 63.09 508 VAL A O 1
ATOM 3897 N N . CYS A 1 509 ? 0.085 2.900 36.023 1.00 62.94 509 CYS A N 1
ATOM 3898 C CA . CYS A 1 509 ? -1.176 2.169 36.165 1.00 62.94 509 CYS A CA 1
ATOM 3899 C C . CYS A 1 509 ? -2.381 3.118 36.329 1.00 62.94 509 CYS A C 1
ATOM 3901 O O . CYS A 1 509 ? -3.425 2.936 35.699 1.00 62.94 509 CYS A O 1
ATOM 3903 N N . GLU A 1 510 ? -2.241 4.197 37.104 1.00 68.62 510 GLU A N 1
ATOM 3904 C CA . GLU A 1 510 ? -3.283 5.218 37.266 1.00 68.62 510 GLU A CA 1
ATOM 3905 C C . GLU A 1 510 ? -3.520 6.054 35.997 1.00 68.62 510 GLU A C 1
ATOM 3907 O O . GLU A 1 510 ? -4.647 6.494 35.737 1.00 68.62 510 GLU A O 1
ATOM 3912 N N . ARG A 1 511 ? -2.487 6.314 35.183 1.00 68.69 511 ARG A N 1
ATOM 3913 C CA . ARG A 1 511 ? -2.648 6.955 33.862 1.00 68.69 511 ARG A CA 1
ATOM 3914 C C . ARG A 1 511 ? -3.414 6.032 32.904 1.00 68.69 511 ARG A C 1
ATOM 3916 O O . ARG A 1 511 ? -4.340 6.510 32.242 1.00 68.69 511 ARG A O 1
ATOM 3923 N N . LEU A 1 512 ? -3.096 4.736 32.882 1.00 65.50 512 LEU A N 1
ATOM 3924 C CA . LEU A 1 512 ? -3.780 3.726 32.061 1.00 65.50 512 LEU A CA 1
ATOM 3925 C C . LEU A 1 512 ? -5.259 3.581 32.436 1.00 65.50 512 LEU A C 1
ATOM 3927 O O . LEU A 1 512 ? -6.129 3.713 31.572 1.00 65.50 512 LEU A O 1
ATOM 3931 N N . LEU A 1 513 ? -5.570 3.412 33.725 1.00 67.88 513 LEU A N 1
ATOM 3932 C CA . LEU A 1 513 ? -6.955 3.316 34.207 1.00 67.88 513 LEU A CA 1
ATOM 3933 C C . LEU A 1 513 ? -7.779 4.558 33.844 1.00 67.88 513 LEU A C 1
ATOM 3935 O O . LEU A 1 513 ? -8.931 4.441 33.413 1.00 67.88 513 LEU A O 1
ATOM 3939 N N . ARG A 1 514 ? -7.189 5.756 33.953 1.00 71.38 514 ARG A N 1
ATOM 3940 C CA . ARG A 1 514 ? -7.848 7.007 33.544 1.00 71.38 514 ARG A CA 1
ATOM 3941 C C . ARG A 1 514 ? -8.115 7.058 32.040 1.00 71.38 514 ARG A C 1
ATOM 3943 O O . ARG A 1 514 ? -9.221 7.437 31.649 1.00 71.38 514 ARG A O 1
ATOM 3950 N N . ARG A 1 515 ? -7.145 6.673 31.197 1.00 70.62 515 ARG A N 1
ATOM 3951 C CA . ARG A 1 515 ? -7.332 6.609 29.733 1.00 70.62 515 ARG A CA 1
ATOM 3952 C C . ARG A 1 515 ? -8.433 5.606 29.363 1.00 70.62 515 ARG A C 1
ATOM 3954 O O . ARG A 1 515 ? -9.363 5.993 28.660 1.00 70.62 515 ARG A O 1
ATOM 3961 N N . ARG A 1 516 ? -8.424 4.395 29.934 1.00 66.88 516 ARG A N 1
ATOM 3962 C CA . ARG A 1 516 ? -9.461 3.364 29.716 1.00 66.88 516 ARG A CA 1
ATOM 3963 C C . ARG A 1 516 ? -10.857 3.831 30.135 1.00 66.88 516 ARG A C 1
ATOM 3965 O O . ARG A 1 516 ? -11.809 3.699 29.368 1.00 66.88 516 ARG A O 1
ATOM 3972 N N . THR A 1 517 ? -10.986 4.439 31.316 1.00 69.75 517 THR A N 1
ATOM 3973 C CA . THR A 1 517 ? -12.272 4.983 31.799 1.00 69.75 517 THR A CA 1
ATOM 3974 C C . THR A 1 517 ? -12.817 6.049 30.844 1.00 69.75 517 THR A C 1
ATOM 3976 O O . THR A 1 517 ? -14.004 6.056 30.500 1.00 69.75 517 THR A O 1
ATOM 3979 N N . ARG A 1 518 ? -11.938 6.938 30.362 1.00 75.12 518 ARG A N 1
ATOM 3980 C CA . ARG A 1 518 ? -12.289 7.963 29.375 1.00 75.12 518 ARG A CA 1
ATOM 3981 C C . ARG A 1 518 ? -12.696 7.346 28.039 1.00 75.12 518 ARG A C 1
ATOM 3983 O O . ARG A 1 518 ? -13.653 7.818 27.432 1.00 75.12 518 ARG A O 1
ATOM 3990 N N . LEU A 1 519 ? -12.005 6.304 27.589 1.00 73.44 519 LEU A N 1
ATOM 3991 C CA . LEU A 1 519 ? -12.319 5.617 26.345 1.00 73.44 519 LEU A CA 1
ATOM 3992 C C . LEU A 1 519 ? -13.682 4.918 26.403 1.00 73.44 519 LEU A C 1
ATOM 3994 O O . LEU A 1 519 ? -14.501 5.130 25.513 1.00 73.44 519 LEU A O 1
ATOM 3998 N N . SER A 1 520 ? -13.955 4.162 27.469 1.00 71.62 520 SER A N 1
ATOM 3999 C CA . SER A 1 520 ? -15.267 3.540 27.697 1.00 71.62 520 SER A CA 1
ATOM 4000 C C . SER A 1 520 ? -16.383 4.594 27.673 1.00 71.62 520 SER A C 1
ATOM 4002 O O . SER A 1 520 ? -17.367 4.464 26.945 1.00 71.62 520 SER A O 1
ATOM 4004 N N . SER A 1 521 ? -16.154 5.730 28.342 1.00 75.94 521 SER A N 1
ATOM 4005 C CA . SER A 1 521 ? -17.070 6.879 28.310 1.00 75.94 521 SER A CA 1
ATOM 4006 C C . SER A 1 521 ? -17.240 7.473 26.903 1.00 75.94 521 SER A C 1
ATOM 4008 O O . SER A 1 521 ? -18.337 7.884 26.531 1.00 75.94 521 SER A O 1
ATOM 4010 N N . ASN A 1 522 ? -16.179 7.528 26.092 1.00 79.56 522 ASN A N 1
ATOM 4011 C CA . ASN A 1 522 ? -16.239 8.029 24.716 1.00 79.56 522 ASN A CA 1
ATOM 4012 C C . ASN A 1 522 ? -17.048 7.104 23.799 1.00 79.56 522 ASN A C 1
ATOM 4014 O O . ASN A 1 522 ? -17.836 7.605 22.998 1.00 79.56 522 ASN A O 1
ATOM 4018 N N . VAL A 1 523 ? -16.873 5.786 23.925 1.00 81.62 523 VAL A N 1
ATOM 4019 C CA . VAL A 1 523 ? -17.638 4.774 23.177 1.00 81.62 523 VAL A CA 1
ATOM 4020 C C . VAL A 1 523 ? -19.119 4.861 23.540 1.00 81.62 523 VAL A C 1
ATOM 4022 O O . VAL A 1 523 ? -19.969 4.953 22.658 1.00 81.62 523 VAL A O 1
ATOM 4025 N N . ASP A 1 524 ? -19.425 4.951 24.832 1.00 81.25 524 ASP A N 1
ATOM 4026 C CA . ASP A 1 524 ? -20.777 5.179 25.343 1.00 81.25 524 ASP A CA 1
ATOM 4027 C C . ASP A 1 524 ? -21.407 6.476 24.811 1.00 81.25 524 ASP A C 1
ATOM 4029 O O . ASP A 1 524 ? -22.583 6.515 24.450 1.00 81.25 524 ASP A O 1
ATOM 4033 N N . ASN A 1 525 ? -20.633 7.560 24.751 1.00 83.44 525 ASN A N 1
ATOM 4034 C CA . ASN A 1 525 ? -21.102 8.832 24.209 1.00 83.44 525 ASN A CA 1
ATOM 4035 C C . ASN A 1 525 ? -21.324 8.765 22.692 1.00 83.44 525 ASN A C 1
ATOM 4037 O O . ASN A 1 525 ? -22.252 9.394 22.182 1.00 83.44 525 ASN A O 1
ATOM 4041 N N . ALA A 1 526 ? -20.484 8.031 21.963 1.00 84.44 526 ALA A N 1
ATOM 4042 C CA . ALA A 1 526 ? -20.641 7.815 20.529 1.00 84.44 526 ALA A CA 1
ATOM 4043 C C . ALA A 1 526 ? -21.876 6.954 20.214 1.00 84.44 526 ALA A C 1
ATOM 4045 O O . ALA A 1 526 ? -22.605 7.273 19.274 1.00 84.44 526 ALA A O 1
ATOM 4046 N N . GLU A 1 527 ? -22.182 5.952 21.043 1.00 86.69 527 GLU A N 1
ATOM 4047 C CA . GLU A 1 527 ? -23.441 5.201 20.980 1.00 86.69 527 GLU A CA 1
ATOM 4048 C C . GLU A 1 527 ? -24.649 6.136 21.111 1.00 86.69 527 GLU A C 1
ATOM 4050 O O . GLU A 1 527 ? -25.493 6.185 20.215 1.00 86.69 527 GLU A O 1
ATOM 4055 N N . VAL A 1 528 ? -24.694 6.952 22.172 1.00 87.00 528 VAL A N 1
ATOM 4056 C CA . VAL A 1 528 ? -25.806 7.888 22.406 1.00 87.00 528 VAL A CA 1
ATOM 4057 C C . VAL A 1 528 ? -25.979 8.863 21.243 1.00 87.00 528 VAL A C 1
ATOM 4059 O O . VAL A 1 528 ? -27.111 9.111 20.819 1.00 87.00 528 VAL A O 1
ATOM 4062 N N . LYS A 1 529 ? -24.880 9.422 20.719 1.00 89.31 529 LYS A N 1
ATOM 4063 C CA . LYS A 1 529 ? -24.919 10.333 19.564 1.00 89.31 529 LYS A CA 1
ATOM 4064 C C . LYS A 1 529 ? -25.488 9.635 18.334 1.00 89.31 529 LYS A C 1
ATOM 4066 O O . LYS A 1 529 ? -26.393 10.167 17.696 1.00 89.31 529 LYS A O 1
ATOM 4071 N N . THR A 1 530 ? -24.997 8.437 18.034 1.00 87.06 530 THR A N 1
ATOM 4072 C CA . THR A 1 530 ? -25.436 7.656 16.873 1.00 87.06 530 THR A CA 1
ATOM 4073 C C . THR A 1 530 ? -26.924 7.331 16.971 1.00 87.06 530 THR A C 1
ATOM 4075 O O . THR A 1 530 ? -27.686 7.654 16.063 1.00 87.06 530 THR A O 1
ATOM 4078 N N . MET A 1 531 ? -27.375 6.816 18.114 1.00 84.19 531 MET A N 1
ATOM 4079 C CA . MET A 1 531 ? -28.791 6.529 18.358 1.00 84.19 531 MET A CA 1
ATOM 4080 C C . MET A 1 531 ? -29.664 7.775 18.241 1.00 84.19 531 MET A C 1
ATOM 4082 O O . MET A 1 531 ? -30.668 7.770 17.536 1.00 84.19 531 MET A O 1
ATOM 4086 N N . THR A 1 532 ? -29.262 8.868 18.892 1.00 87.00 532 THR A N 1
ATOM 4087 C CA . THR A 1 532 ? -29.994 10.139 18.850 1.00 87.00 532 THR A CA 1
ATOM 4088 C C . THR A 1 532 ? -30.134 10.645 17.414 1.00 87.00 532 THR A C 1
ATOM 4090 O O . THR A 1 532 ? -31.214 11.081 17.018 1.00 87.00 532 THR A O 1
ATOM 4093 N N . ARG A 1 533 ? -29.069 10.539 16.606 1.00 87.38 533 ARG A N 1
ATOM 4094 C CA . ARG A 1 533 ? -29.085 10.886 15.178 1.00 87.38 533 ARG A CA 1
ATOM 4095 C C . ARG A 1 533 ? -30.087 10.033 14.397 1.00 87.38 533 ARG A C 1
ATOM 4097 O O . ARG A 1 533 ? -30.853 10.594 13.617 1.00 87.38 533 ARG A O 1
ATOM 4104 N N . ILE A 1 534 ? -30.091 8.712 14.586 1.00 80.50 534 ILE A N 1
ATOM 4105 C CA . ILE A 1 534 ? -31.022 7.793 13.906 1.00 80.50 534 ILE A CA 1
ATOM 4106 C C . ILE A 1 534 ? -32.464 8.170 14.244 1.00 80.50 534 ILE A C 1
ATOM 4108 O O . ILE A 1 534 ? -33.267 8.479 13.366 1.00 80.50 534 ILE A O 1
ATOM 4112 N N . ILE A 1 535 ? -32.757 8.215 15.538 1.00 79.12 535 ILE A N 1
ATOM 4113 C CA . ILE A 1 535 ? -34.086 8.441 16.083 1.00 79.12 535 ILE A CA 1
ATOM 4114 C C . ILE A 1 535 ? -34.699 9.761 15.597 1.00 79.12 535 ILE A C 1
ATOM 4116 O O . ILE A 1 535 ? -35.854 9.799 15.169 1.00 79.12 535 ILE A O 1
ATOM 4120 N N . VAL A 1 536 ? -33.939 10.858 15.693 1.00 79.38 536 VAL A N 1
ATOM 4121 C CA . VAL A 1 536 ? -34.449 12.196 15.374 1.00 79.38 536 VAL A CA 1
ATOM 4122 C C . VAL A 1 536 ? -34.687 12.345 13.873 1.00 79.38 536 VAL A C 1
ATOM 4124 O O . VAL A 1 536 ? -35.659 12.984 13.479 1.00 79.38 536 VAL A O 1
ATOM 4127 N N . ASN A 1 537 ? -33.841 11.741 13.033 1.00 80.12 537 ASN A N 1
ATOM 4128 C CA . ASN A 1 537 ? -33.983 11.836 11.579 1.00 80.12 537 ASN A CA 1
ATOM 4129 C C . ASN A 1 537 ? -35.068 10.908 11.014 1.00 80.12 537 ASN A C 1
ATOM 4131 O O . ASN A 1 537 ? -35.645 11.217 9.975 1.00 80.12 537 ASN A O 1
ATOM 4135 N N . GLU A 1 538 ? -35.373 9.793 11.680 1.00 73.19 538 GLU A N 1
ATOM 4136 C CA . GLU A 1 538 ? -36.403 8.848 11.227 1.00 73.19 538 GLU A CA 1
ATOM 4137 C C . GLU A 1 538 ? -37.835 9.261 11.606 1.00 73.19 538 GLU A C 1
ATOM 4139 O O . GLU A 1 538 ? -38.782 8.579 11.221 1.00 73.19 538 GLU A O 1
ATOM 4144 N N . ASN A 1 539 ? -38.022 10.383 12.320 1.00 68.75 539 ASN A N 1
ATOM 4145 C CA . ASN A 1 539 ? -39.324 10.833 12.837 1.00 68.75 539 ASN A CA 1
ATOM 4146 C C . ASN A 1 539 ? -40.077 9.719 13.582 1.00 68.75 539 ASN A C 1
ATOM 4148 O O . ASN A 1 539 ? -41.288 9.538 13.428 1.00 68.75 539 ASN A O 1
ATOM 4152 N N . ASP A 1 540 ? -39.346 8.961 14.398 1.00 72.38 540 ASP A N 1
ATOM 4153 C CA . ASP A 1 540 ? -39.898 7.812 15.096 1.00 72.38 540 ASP A CA 1
ATOM 4154 C C . ASP A 1 540 ? -40.888 8.259 16.190 1.00 72.38 540 ASP A C 1
ATOM 4156 O O . ASP A 1 540 ? -40.526 8.742 17.268 1.00 72.38 540 ASP A O 1
ATOM 4160 N N . THR A 1 541 ? -42.182 8.123 15.900 1.00 75.56 541 THR A N 1
ATOM 4161 C CA . THR A 1 541 ? -43.251 8.476 16.845 1.00 75.56 541 THR A CA 1
ATOM 4162 C C . THR A 1 541 ? -43.274 7.549 18.063 1.00 75.56 541 THR A C 1
ATOM 4164 O O . THR A 1 541 ? -43.637 8.004 19.151 1.00 75.56 541 THR A O 1
ATOM 4167 N N . SER A 1 542 ? -42.820 6.295 17.927 1.00 77.25 542 SER A N 1
ATOM 4168 C CA . SER A 1 542 ? -42.655 5.361 19.050 1.00 77.25 542 SER A CA 1
ATOM 4169 C C . SER A 1 542 ? -41.600 5.879 20.017 1.00 77.25 542 SER A C 1
ATOM 4171 O O . SER A 1 542 ? -41.845 5.942 21.223 1.00 77.25 542 SER A O 1
ATOM 4173 N N . TYR A 1 543 ? -40.471 6.363 19.497 1.00 80.56 543 TYR A N 1
ATOM 4174 C CA . TYR A 1 543 ? -39.435 6.968 20.329 1.00 80.56 543 TYR A CA 1
ATOM 4175 C C . TYR A 1 543 ? -39.966 8.143 21.153 1.00 80.56 543 TYR A C 1
ATOM 4177 O O . TYR A 1 543 ? -39.766 8.173 22.367 1.00 80.56 543 TYR A O 1
ATOM 4185 N N . LYS A 1 544 ? -40.668 9.100 20.525 1.00 82.81 544 LYS A N 1
ATOM 4186 C CA . LYS A 1 544 ? -41.185 10.273 21.250 1.00 82.81 544 LYS A CA 1
ATOM 4187 C C . LYS A 1 544 ? -42.158 9.855 22.357 1.00 82.81 544 LYS A C 1
ATOM 4189 O O . LYS A 1 544 ? -42.110 10.409 23.453 1.00 82.81 544 LYS A O 1
ATOM 4194 N N . ASN A 1 545 ? -42.991 8.846 22.105 1.00 85.69 545 ASN A N 1
ATOM 4195 C CA . ASN A 1 545 ? -43.919 8.312 23.102 1.00 85.69 545 ASN A CA 1
ATOM 4196 C C . ASN A 1 545 ? -43.188 7.631 24.270 1.00 85.69 545 ASN A C 1
ATOM 4198 O O . ASN A 1 545 ? -43.492 7.922 25.428 1.00 85.69 545 ASN A O 1
ATOM 4202 N N . GLN A 1 546 ? -42.189 6.791 23.985 1.00 87.38 546 GLN A N 1
ATOM 4203 C CA . GLN A 1 546 ? -41.361 6.153 25.015 1.00 87.38 546 GLN A CA 1
ATOM 4204 C C . GLN A 1 546 ? -40.565 7.186 25.826 1.00 87.38 546 GLN A C 1
ATOM 4206 O O . GLN A 1 546 ? -40.437 7.055 27.043 1.00 87.38 546 GLN A O 1
ATOM 4211 N N . ALA A 1 547 ? -40.082 8.246 25.177 1.00 88.38 547 ALA A N 1
ATOM 4212 C CA . ALA A 1 547 ? -39.374 9.346 25.820 1.00 88.38 547 ALA A CA 1
ATOM 4213 C C . ALA A 1 547 ? -40.276 10.089 26.815 1.00 88.38 547 ALA A C 1
ATOM 4215 O O . ALA A 1 547 ? -39.872 10.326 27.953 1.00 88.38 547 ALA A O 1
ATOM 4216 N N . ILE A 1 548 ? -41.518 10.392 26.416 1.00 89.19 548 ILE A N 1
ATOM 4217 C CA . ILE A 1 548 ? -42.531 10.991 27.295 1.00 89.19 548 ILE A CA 1
ATOM 4218 C C . ILE A 1 548 ? -42.823 10.064 28.481 1.00 89.19 548 ILE A C 1
ATOM 4220 O O . ILE A 1 548 ? -42.856 10.523 29.624 1.00 89.19 548 ILE A O 1
ATOM 4224 N N . GLU A 1 549 ? -43.019 8.765 28.237 1.00 89.62 549 GLU A N 1
ATOM 4225 C CA . GLU A 1 549 ? -43.313 7.798 29.297 1.00 89.62 549 GLU A CA 1
ATOM 4226 C C . GLU A 1 549 ? -42.156 7.675 30.299 1.00 89.62 549 GLU A C 1
ATOM 4228 O O . GLU A 1 549 ? -42.374 7.698 31.513 1.00 89.62 549 GLU A O 1
ATOM 4233 N N . PHE A 1 550 ? -40.919 7.598 29.807 1.00 91.25 550 PHE A N 1
ATOM 4234 C CA . PHE A 1 550 ? -39.726 7.545 30.644 1.00 91.25 550 PHE A CA 1
ATOM 4235 C C . PHE A 1 550 ? -39.543 8.844 31.440 1.00 91.25 550 PHE A C 1
ATOM 4237 O O . PHE A 1 550 ? -39.311 8.803 32.647 1.00 91.25 550 PHE A O 1
ATOM 4244 N N . ASN A 1 551 ? -39.712 10.004 30.798 1.00 91.50 551 ASN A N 1
ATOM 4245 C CA . ASN A 1 551 ? -39.562 11.313 31.433 1.00 91.50 551 ASN A CA 1
ATOM 4246 C C . ASN A 1 551 ? -40.624 11.568 32.521 1.00 91.50 551 ASN A C 1
ATOM 4248 O O . ASN A 1 551 ? -40.323 12.183 33.542 1.00 91.50 551 ASN A O 1
ATOM 4252 N N . ARG A 1 552 ? -41.847 11.038 32.366 1.00 89.75 552 ARG A N 1
ATOM 4253 C CA . ARG A 1 552 ? -42.910 11.119 33.391 1.00 89.75 552 ARG A CA 1
ATOM 4254 C C . ARG A 1 552 ? -42.583 10.357 34.675 1.00 89.75 552 ARG A C 1
ATOM 4256 O O . ARG A 1 552 ? -43.074 10.738 35.734 1.00 89.75 552 ARG A O 1
ATOM 4263 N N . LYS A 1 553 ? -41.746 9.317 34.601 1.00 90.25 553 LYS A N 1
ATOM 4264 C CA . LYS A 1 553 ? -41.289 8.548 35.775 1.00 90.25 553 LYS A CA 1
ATOM 4265 C C . LYS A 1 553 ? -40.240 9.308 36.601 1.00 90.25 553 LYS A C 1
ATOM 4267 O O . LYS A 1 553 ? -39.926 8.895 37.713 1.00 90.25 553 LYS A O 1
ATOM 4272 N N . VAL A 1 554 ? -39.717 10.427 36.093 1.00 89.81 554 VAL A N 1
ATOM 4273 C CA . VAL A 1 554 ? -38.745 11.275 36.793 1.00 89.81 554 VAL A CA 1
ATOM 4274 C C . VAL A 1 554 ? -39.483 12.237 37.728 1.00 89.81 554 VAL A C 1
ATOM 4276 O O . VAL A 1 554 ? -40.215 13.132 37.288 1.00 89.81 554 VAL A O 1
ATOM 4279 N N . THR A 1 555 ? -39.305 12.037 39.035 1.00 88.00 555 THR A N 1
ATOM 4280 C CA . THR A 1 555 ? -39.968 12.817 40.094 1.00 88.00 555 THR A CA 1
ATOM 4281 C C . THR A 1 555 ? -39.348 14.199 40.295 1.00 88.00 555 THR A C 1
ATOM 4283 O O . THR A 1 555 ? -40.069 15.148 40.585 1.00 88.00 555 THR A O 1
ATOM 4286 N N . ASP A 1 556 ? -38.037 14.330 40.092 1.00 90.12 556 ASP A N 1
ATOM 4287 C CA . ASP A 1 556 ? -37.325 15.608 40.141 1.00 90.12 556 ASP A CA 1
ATOM 4288 C C . ASP A 1 556 ? -37.499 16.378 38.821 1.00 90.12 556 ASP A C 1
ATOM 4290 O O . ASP A 1 556 ? -36.969 15.990 37.775 1.00 90.12 556 ASP A O 1
ATOM 4294 N N . SER A 1 557 ? -38.229 17.495 38.867 1.00 85.94 557 SER A N 1
ATOM 4295 C CA . SER A 1 557 ? -38.483 18.349 37.703 1.00 85.94 557 SER A CA 1
ATOM 4296 C C . SER A 1 557 ? -37.212 18.945 37.099 1.00 85.94 557 SER A C 1
ATOM 4298 O O . SER A 1 557 ? -37.183 19.205 35.897 1.00 85.94 557 SER A O 1
ATOM 4300 N N . ASN A 1 558 ? -36.148 19.134 37.886 1.00 88.62 558 ASN A N 1
ATOM 4301 C CA . ASN A 1 558 ? -34.884 19.669 37.377 1.00 88.62 558 ASN A CA 1
ATOM 4302 C C . ASN A 1 558 ? -34.140 18.652 36.509 1.00 88.62 558 ASN A C 1
ATOM 4304 O O . ASN A 1 558 ? -33.379 19.051 35.634 1.00 88.62 558 ASN A O 1
ATOM 4308 N N . ARG A 1 559 ? -34.430 17.356 36.677 1.00 91.50 559 ARG A N 1
ATOM 4309 C CA . ARG A 1 559 ? -33.855 16.255 35.891 1.00 91.50 559 ARG A CA 1
ATOM 4310 C C . ARG A 1 559 ? -34.667 15.884 34.653 1.00 91.50 559 ARG A C 1
ATOM 4312 O O . ARG A 1 559 ? -34.192 15.103 33.834 1.00 91.50 559 ARG A O 1
ATOM 4319 N N . ARG A 1 560 ? -35.884 16.409 34.492 1.00 91.75 560 ARG A N 1
ATOM 4320 C CA . ARG A 1 560 ? -36.715 16.116 33.317 1.00 91.75 560 ARG A CA 1
ATOM 4321 C C . ARG A 1 560 ? -36.093 16.712 32.053 1.00 91.75 560 ARG A C 1
ATOM 4323 O O . ARG A 1 560 ? -35.772 17.896 32.008 1.00 91.75 560 ARG A O 1
ATOM 4330 N N . PHE A 1 561 ? -35.960 15.894 31.012 1.00 93.19 561 PHE A N 1
ATOM 4331 C CA . PHE A 1 561 ? -35.450 16.306 29.699 1.00 93.19 561 PHE A CA 1
ATOM 4332 C C . PHE A 1 561 ? -36.568 16.667 28.706 1.00 93.19 561 PHE A C 1
ATOM 4334 O O . PHE A 1 561 ? -36.279 17.137 27.605 1.00 93.19 561 PHE A O 1
ATOM 4341 N N . MET A 1 562 ? -37.836 16.498 29.098 1.00 91.62 562 MET A N 1
ATOM 4342 C CA . MET A 1 562 ? -39.010 17.062 28.421 1.00 91.62 562 MET A CA 1
ATOM 4343 C C . MET A 1 562 ? -39.934 17.791 29.403 1.00 91.62 562 MET A C 1
ATOM 4345 O O . MET A 1 562 ? -39.976 17.445 30.588 1.00 91.62 562 MET A O 1
ATOM 4349 N N . ASP A 1 563 ? -40.698 18.762 28.905 1.00 89.12 563 ASP A N 1
ATOM 4350 C CA . ASP A 1 563 ? -41.796 19.383 29.651 1.00 89.12 563 ASP A CA 1
ATOM 4351 C C . ASP A 1 563 ? -43.067 18.506 29.653 1.00 89.12 563 ASP A C 1
ATOM 4353 O O . ASP A 1 563 ? -43.104 17.404 29.096 1.00 89.12 563 ASP A O 1
ATOM 4357 N N . GLU A 1 564 ? -44.123 18.976 30.321 1.00 82.75 564 GLU A N 1
ATOM 4358 C CA . GLU A 1 564 ? -45.397 18.248 30.438 1.00 82.75 564 GLU A CA 1
ATOM 4359 C C . GLU A 1 564 ? -46.153 18.144 29.106 1.00 82.75 564 GLU A C 1
ATOM 4361 O O . GLU A 1 564 ? -46.964 17.234 28.918 1.00 82.75 564 GLU A O 1
ATOM 4366 N N . GLN A 1 565 ? -45.856 19.049 28.173 1.00 83.12 565 GLN A N 1
ATOM 4367 C CA . GLN A 1 565 ? -46.408 19.107 26.825 1.00 83.12 565 GLN A CA 1
ATOM 4368 C C . GLN A 1 565 ? -45.613 18.234 25.832 1.00 83.12 565 GLN A C 1
ATOM 4370 O O . GLN A 1 565 ? -46.036 18.065 24.688 1.00 83.12 565 GLN A O 1
ATOM 4375 N N . GLY A 1 566 ? -44.497 17.632 26.263 1.00 80.81 566 GLY A N 1
ATOM 4376 C CA . GLY A 1 566 ? -43.647 16.771 25.440 1.00 80.81 566 GLY A CA 1
ATOM 4377 C C . GLY A 1 566 ? -42.677 17.533 24.531 1.00 80.81 566 GLY A C 1
ATOM 4378 O O . GLY A 1 566 ? -42.240 16.984 23.513 1.00 80.81 566 GLY A O 1
ATOM 4379 N N . ASN A 1 567 ? -42.353 18.786 24.864 1.00 87.94 567 ASN A N 1
ATOM 4380 C CA . ASN A 1 567 ? -41.278 19.544 24.229 1.00 87.94 567 ASN A CA 1
ATOM 4381 C C . ASN A 1 567 ? -39.938 19.232 24.899 1.00 87.94 567 ASN A C 1
ATOM 4383 O O . ASN A 1 567 ? -39.858 19.031 26.111 1.00 87.94 567 ASN A O 1
ATOM 4387 N N . TRP A 1 568 ? -38.870 19.220 24.106 1.00 88.94 568 TRP A N 1
ATOM 4388 C CA . TRP A 1 568 ? -37.515 18.975 24.591 1.00 88.94 568 TRP A CA 1
ATOM 4389 C C . TRP A 1 568 ? -37.008 20.135 25.450 1.00 88.94 568 TRP A C 1
ATOM 4391 O O . TRP A 1 568 ? -37.060 21.293 25.045 1.00 88.94 568 TRP A O 1
ATOM 4401 N N . LEU A 1 569 ? -36.466 19.802 26.621 1.00 92.38 569 LEU A N 1
ATOM 4402 C CA . LEU A 1 569 ? -35.776 20.730 27.524 1.00 92.38 569 LEU A CA 1
ATOM 4403 C C . LEU A 1 569 ? -34.246 20.671 27.380 1.00 92.38 569 LEU A C 1
ATOM 4405 O O . LEU A 1 569 ? -33.529 21.385 28.082 1.00 92.38 569 LEU A O 1
ATOM 4409 N N . VAL A 1 570 ? -33.766 19.808 26.485 1.00 93.19 570 VAL A N 1
ATOM 4410 C CA . VAL A 1 570 ? -32.375 19.685 26.039 1.00 93.19 570 VAL A CA 1
ATOM 4411 C C . VAL A 1 570 ? -32.292 20.063 24.559 1.00 93.19 570 VAL A C 1
ATOM 4413 O O . VAL A 1 570 ? -33.229 19.830 23.794 1.00 93.19 570 VAL A O 1
ATOM 4416 N N . GLY A 1 571 ? -31.175 20.649 24.143 1.00 90.69 571 GLY A N 1
ATOM 4417 C CA . GLY A 1 571 ? -30.867 20.877 22.737 1.00 90.69 571 GLY A CA 1
ATOM 4418 C C . GLY A 1 571 ? -30.393 19.582 22.089 1.00 90.69 571 GLY A C 1
ATOM 4419 O O . GLY A 1 571 ? -29.501 18.928 22.618 1.00 90.69 571 GLY A O 1
ATOM 4420 N N . ILE A 1 572 ? -30.965 19.211 20.944 1.00 89.81 572 ILE A N 1
ATOM 4421 C CA . ILE A 1 572 ? -30.539 18.034 20.178 1.00 89.81 572 ILE A CA 1
ATOM 4422 C C . ILE A 1 572 ? -30.142 18.481 18.777 1.00 89.81 572 ILE A C 1
ATOM 4424 O O . ILE A 1 572 ? -30.944 19.069 18.051 1.00 89.81 572 ILE A O 1
ATOM 4428 N N . ASN A 1 573 ? -28.902 18.198 18.381 1.00 89.19 573 ASN A N 1
ATOM 4429 C CA . ASN A 1 573 ? -28.448 18.434 17.019 1.00 89.19 573 ASN A CA 1
ATOM 4430 C C . ASN A 1 573 ? -28.802 17.223 16.135 1.00 89.19 573 ASN A C 1
ATOM 4432 O O . ASN A 1 573 ? -28.197 16.164 16.303 1.00 89.19 573 ASN A O 1
ATOM 4436 N N . PRO A 1 574 ? -29.711 17.359 15.153 1.00 83.81 574 PRO A N 1
ATOM 4437 C CA . PRO A 1 574 ? -30.153 16.230 14.332 1.00 83.81 574 PRO A CA 1
ATOM 4438 C C . PRO A 1 574 ? -29.053 15.673 13.415 1.00 83.81 574 PRO A C 1
ATOM 4440 O O . PRO A 1 574 ? -29.113 14.513 13.016 1.00 83.81 574 PRO A O 1
ATOM 4443 N N . LYS A 1 575 ? -28.024 16.468 13.083 1.00 84.94 575 LYS A N 1
ATOM 4444 C CA . LYS A 1 575 ? -26.919 16.034 12.211 1.00 84.94 575 LYS A CA 1
ATOM 4445 C C . LYS A 1 575 ? -25.868 15.229 12.967 1.00 84.94 575 LYS A C 1
ATOM 4447 O O . LYS A 1 575 ? -25.337 14.260 12.437 1.00 84.94 575 LYS A O 1
ATOM 4452 N N . THR A 1 576 ? -25.538 15.652 14.185 1.00 85.62 576 THR A N 1
ATOM 4453 C CA . THR A 1 576 ? -24.431 15.070 14.962 1.00 85.62 576 THR A CA 1
ATOM 4454 C C . THR A 1 576 ? -24.895 14.180 16.110 1.00 85.62 576 THR A C 1
ATOM 4456 O O . THR A 1 576 ? -24.068 13.516 16.726 1.00 85.62 576 THR A O 1
ATOM 4459 N N . GLY A 1 577 ? -26.187 14.208 16.448 1.00 86.44 577 GLY A N 1
ATOM 4460 C CA . GLY A 1 577 ? -26.740 13.540 17.626 1.00 86.44 577 GLY A CA 1
ATOM 4461 C C . GLY A 1 577 ? -26.261 14.123 18.957 1.00 86.44 577 GLY A C 1
ATOM 4462 O O . GLY A 1 577 ? -26.498 13.534 20.007 1.00 86.44 577 GLY A O 1
ATOM 4463 N N . VAL A 1 578 ? -25.557 15.262 18.934 1.00 89.56 578 VAL A N 1
ATOM 4464 C CA . VAL A 1 578 ? -25.050 15.916 20.145 1.00 89.56 578 VAL A CA 1
ATOM 4465 C C . VAL A 1 578 ? -26.216 16.500 20.931 1.00 89.56 578 VAL A C 1
ATOM 4467 O O . VAL A 1 578 ? -27.032 17.242 20.380 1.00 89.56 578 VAL A O 1
ATOM 4470 N N . VAL A 1 579 ? -26.240 16.185 22.224 1.00 90.12 579 VAL A N 1
ATOM 4471 C CA . VAL A 1 579 ? -27.223 16.676 23.189 1.00 90.12 579 VAL A CA 1
ATOM 4472 C C . VAL A 1 579 ? -26.553 17.718 24.077 1.00 90.12 579 VAL A C 1
ATOM 4474 O O . VAL A 1 579 ? -25.469 17.474 24.604 1.00 90.12 579 VAL A O 1
ATOM 4477 N N . THR A 1 580 ? -27.176 18.881 24.225 1.00 92.00 580 THR A N 1
ATOM 4478 C CA . THR A 1 580 ? -26.687 19.997 25.042 1.00 92.00 580 THR A CA 1
ATOM 4479 C C . THR A 1 580 ? -27.775 20.474 26.000 1.00 92.00 580 THR A C 1
ATOM 4481 O O . THR A 1 580 ? -28.964 20.287 25.752 1.00 92.00 580 THR A O 1
ATOM 4484 N N . GLY A 1 581 ? -27.395 21.096 27.111 1.00 89.94 581 GLY A N 1
ATOM 4485 C CA . GLY A 1 581 ? -28.340 21.598 28.107 1.00 89.94 581 GLY A CA 1
ATOM 4486 C C . GLY A 1 581 ? -27.779 21.487 29.515 1.00 89.94 581 GLY A C 1
ATOM 4487 O O . GLY A 1 581 ? -26.579 21.302 29.685 1.00 89.94 581 GLY A O 1
ATOM 4488 N N . ASP A 1 582 ? -28.662 21.597 30.505 1.00 92.44 582 ASP A N 1
ATOM 4489 C CA . ASP A 1 582 ? -28.327 21.343 31.907 1.00 92.44 582 ASP A CA 1
ATOM 4490 C C . ASP A 1 582 ? -27.851 19.894 32.105 1.00 92.44 582 ASP A C 1
ATOM 4492 O O . ASP A 1 582 ? -28.507 18.957 31.636 1.00 92.44 582 ASP A O 1
ATOM 4496 N N . ASP A 1 583 ? -26.735 19.711 32.813 1.00 89.06 583 ASP A N 1
ATOM 4497 C CA . ASP A 1 583 ? -26.070 18.412 32.974 1.00 89.06 583 ASP A CA 1
ATOM 4498 C C . ASP A 1 583 ? -27.006 17.338 33.541 1.00 89.06 583 ASP A C 1
ATOM 4500 O O . ASP A 1 583 ? -26.989 16.191 33.087 1.00 89.06 583 ASP A O 1
ATOM 4504 N N . ALA A 1 584 ? -27.876 17.696 34.491 1.00 90.44 584 ALA A N 1
ATOM 4505 C CA . ALA A 1 584 ? -28.787 16.744 35.114 1.00 90.44 584 ALA A CA 1
ATOM 4506 C C . ALA A 1 584 ? -29.856 16.255 34.122 1.00 90.44 584 ALA A C 1
ATOM 4508 O O . ALA A 1 584 ? -30.228 15.078 34.132 1.00 90.44 584 ALA A O 1
ATOM 4509 N N . ARG A 1 585 ? -30.311 17.136 33.223 1.00 93.44 585 ARG A N 1
ATOM 4510 C CA . ARG A 1 585 ? -31.259 16.802 32.147 1.00 93.44 585 ARG A CA 1
ATOM 4511 C C . ARG A 1 585 ? -30.600 16.002 31.034 1.00 93.44 585 ARG A C 1
ATOM 4513 O O . ARG A 1 585 ? -31.176 15.019 30.570 1.00 93.44 585 ARG A O 1
ATOM 4520 N N . VAL A 1 586 ? -29.393 16.391 30.624 1.00 91.12 586 VAL A N 1
ATOM 4521 C CA . VAL A 1 586 ? -28.610 15.664 29.615 1.00 91.12 586 VAL A CA 1
ATOM 4522 C C . VAL A 1 586 ? -28.331 14.242 30.097 1.00 91.12 586 VAL A C 1
ATOM 4524 O O . VAL A 1 586 ? -28.560 13.288 29.356 1.00 91.12 586 VAL A O 1
ATOM 4527 N N . GLN A 1 587 ? -27.938 14.070 31.361 1.00 89.44 587 GLN A N 1
ATOM 4528 C CA . GLN A 1 587 ? -27.716 12.747 31.937 1.00 89.44 587 GLN A CA 1
ATOM 4529 C C . GLN A 1 587 ? -28.997 11.905 31.963 1.00 89.44 587 GLN A C 1
ATOM 4531 O O . GLN A 1 587 ? -28.965 10.709 31.664 1.00 89.44 587 GLN A O 1
ATOM 4536 N N . GLN A 1 588 ? -30.143 12.514 32.273 1.00 92.00 588 GLN A N 1
ATOM 4537 C CA . GLN A 1 588 ? -31.416 11.801 32.265 1.00 92.00 588 GLN A CA 1
ATOM 4538 C C . GLN A 1 588 ? -31.851 11.395 30.849 1.00 92.00 588 GLN A C 1
ATOM 4540 O O . GLN A 1 588 ? -32.380 10.296 30.667 1.00 92.00 588 GLN A O 1
ATOM 4545 N N . TYR A 1 589 ? -31.582 12.234 29.846 1.00 91.69 589 TYR A N 1
ATOM 4546 C CA . TYR A 1 589 ? -31.766 11.887 28.438 1.00 91.69 589 TYR A CA 1
ATOM 4547 C C . TYR A 1 589 ? -30.860 10.715 28.024 1.00 91.69 589 TYR A C 1
ATOM 4549 O O . TYR A 1 589 ? -31.326 9.758 27.409 1.00 91.69 589 TYR A O 1
ATOM 4557 N N . ILE A 1 590 ? -29.579 10.742 28.408 1.00 88.81 590 ILE A N 1
ATOM 4558 C CA . ILE A 1 590 ? -28.634 9.644 28.148 1.00 88.81 590 ILE A CA 1
ATOM 4559 C C . ILE A 1 590 ? -29.150 8.331 28.755 1.00 88.81 590 ILE A C 1
ATOM 4561 O O . ILE A 1 590 ? -29.129 7.293 28.092 1.00 88.81 590 ILE A O 1
ATOM 4565 N N . ASN A 1 591 ? -29.662 8.371 29.989 1.00 88.56 591 ASN A N 1
ATOM 4566 C CA . ASN A 1 591 ? -30.242 7.200 30.649 1.00 88.56 591 ASN A CA 1
ATOM 4567 C C . ASN A 1 591 ? -31.442 6.647 29.871 1.00 88.56 591 ASN A C 1
ATOM 4569 O O . ASN A 1 591 ? -31.565 5.429 29.723 1.00 88.56 591 ASN A O 1
ATOM 4573 N N . PHE A 1 592 ? -32.303 7.524 29.349 1.00 88.81 592 PHE A N 1
ATOM 4574 C CA . PHE A 1 592 ? -33.410 7.117 28.490 1.00 88.81 592 PHE A CA 1
ATOM 4575 C C . PHE A 1 592 ? -32.906 6.402 27.232 1.00 88.81 592 PHE A C 1
ATOM 4577 O O . PHE A 1 592 ? -33.346 5.288 26.971 1.00 88.81 592 PHE A O 1
ATOM 4584 N N . VAL A 1 593 ? -31.949 6.980 26.504 1.00 85.88 593 VAL A N 1
ATOM 4585 C CA . VAL A 1 593 ? -31.400 6.365 25.284 1.00 85.88 593 VAL A CA 1
ATOM 4586 C C . VAL A 1 593 ? -30.796 4.987 25.575 1.00 85.88 593 VAL A C 1
ATOM 4588 O O . VAL A 1 593 ? -31.108 4.032 24.874 1.00 85.88 593 VAL A O 1
ATOM 4591 N N . LYS A 1 594 ? -30.002 4.848 26.645 1.00 78.50 594 LYS A N 1
ATOM 4592 C CA . LYS A 1 594 ? -29.318 3.585 26.979 1.00 78.50 594 LYS A CA 1
ATOM 4593 C C . LYS A 1 594 ? -30.239 2.494 27.532 1.00 78.50 594 LYS A C 1
ATOM 4595 O O . LYS A 1 594 ? -30.005 1.309 27.308 1.00 78.50 594 LYS A O 1
ATOM 4600 N N . THR A 1 595 ? -31.240 2.864 28.330 1.00 78.88 595 THR A N 1
ATOM 4601 C CA . THR A 1 595 ? -32.007 1.888 29.133 1.00 78.88 595 THR A CA 1
ATOM 4602 C C . THR A 1 595 ? -33.503 1.904 28.858 1.00 78.88 595 THR A C 1
ATOM 4604 O O . THR A 1 595 ? -34.151 0.857 28.934 1.00 78.88 595 THR A O 1
ATOM 4607 N N . GLY A 1 596 ? -34.046 3.079 28.551 1.00 76.25 596 GLY A N 1
ATOM 4608 C CA . GLY A 1 596 ? -35.476 3.315 28.410 1.00 76.25 596 GLY A CA 1
ATOM 4609 C C . GLY A 1 596 ? -36.000 3.091 26.998 1.00 76.25 596 GLY A C 1
ATOM 4610 O O . GLY A 1 596 ? -37.121 2.611 26.859 1.00 76.25 596 GLY A O 1
ATOM 4611 N N . TRP A 1 597 ? -35.209 3.406 25.972 1.00 76.69 597 TRP A N 1
ATOM 4612 C CA . TRP A 1 597 ? -35.621 3.227 24.586 1.00 76.69 597 TRP A CA 1
ATOM 4613 C C . TRP A 1 597 ? -35.576 1.758 24.153 1.00 76.69 597 TRP A C 1
ATOM 4615 O O . TRP A 1 597 ? -34.673 0.997 24.517 1.00 76.69 597 TRP A O 1
ATOM 4625 N N . ARG A 1 598 ? -36.584 1.373 23.371 1.00 75.19 598 ARG A N 1
ATOM 4626 C CA . ARG A 1 598 ? -36.749 0.065 22.743 1.00 75.19 598 ARG A CA 1
ATOM 4627 C C . ARG A 1 598 ? -37.014 0.285 21.240 1.00 75.19 598 ARG A C 1
ATOM 4629 O O . ARG A 1 598 ? -38.021 0.938 20.938 1.00 75.19 598 ARG A O 1
ATOM 4636 N N . PRO A 1 599 ? -36.102 -0.175 20.358 1.00 64.25 599 PRO A N 1
ATOM 4637 C CA . PRO A 1 599 ? -36.222 -0.067 18.901 1.00 64.25 599 PRO A CA 1
ATOM 4638 C C . PRO A 1 599 ? -37.474 -0.721 18.321 1.00 64.25 599 PRO A C 1
ATOM 4640 O O . PRO A 1 599 ? -37.968 -1.696 18.935 1.00 64.25 599 PRO A O 1
#

Organism: NCBI:txid2741497

Sequence (599 aa):
MATNGRLKSKIGQRDLEYFKTAYGERMAKDPFFANAFGLTLGANNTLRLASLASTTNHFSEDSAREVRAILGSSLILTTGGLRNSLDADGRNLWNAWNAGLDGIKYDFDTSLKQQRARYLDGLNELGPSYWNGKEASAKGAGKPGYYLISGMIADAAKSCAHLGLGDAFLNGKHAIADDIVSWDYKHPGPFAPPNVEYRPPLTKTWDPIQNMLVGMGGNAAASRTFLATEAPFAVKNTVDQPTSLVRYLVGHRRLLPYQSENEMFYLDYGNALGEIIDEASSDTHQPQSPYVVREFLQGYTDGLSQSDAEYEGQDRFGYFNRGLREKSGDILKEYGSDLADEISGPTGVAGATAGSSGKKGDYHLALTQNLVMSMHKADSDFFKDIAFSKKAKSTLVDSLKRGFEKNLEAAYRENKGSSSSEDIKYEIKIIKTKYINIFNTIDTESLAADLYMTEDGSLSDLNTISLQIIAQGAGSFPEDQIGGMLADAKLGGNGPASSESNEDEIKVCERLLRRRTRLSSNVDNAEVKTMTRIIVNENDTSYKNQAIEFNRKVTDSNRRFMDEQGNWLVGINPKTGVVTGDDARVQQYINFVKTGWRP

Foldseek 3Di:
DPPVLDDDQDDAPVNLVCVCVVPLVCLLPPLVVLQLVLLSNAQFNLLLLLQLLFFPPGYDLVSSLSSLLSSLSSVQSNLPKFFQPDDPVRRVVSVVCVVCQQVDDPDPPDTSVNSSLRRLLSLLVQQQFFYNSRGTHNDDPGDGSLLSNLLSLLSNCVVRVRIAHACSQQPDPSHCNLSLLVVCQVDAEPQDDPPPGTRGHPVRGSNSNLSNLSRRPNVLVNLLNRQLAFRPDDFPPDPPAGQGNLLCVLAGRDHDDPPPDPADADPVLCQSVLNSLLSNQVPQLFFSNLVSLQSNLNSLLNRLLPDLDDDLNARPSLVRNVSNLLSLLSSCLQQLLLCLVCLQPADDDPRDSGAPQDPPSGGHHGYDPVSLLSCLALSRPSLLSSLLHPNSLVSSVVSNLVSLLVQLLCLCPVCVPPDWLVVSLVSNVVSLVSSLLVVLSNVLSNVLNVVSNPDPDDCPLVNVLSSVCSNVRSHDDDPVVLVVQLVDLVVDDPDDDDPVSSVVSNVSSVVSVVSSVVSSVVSLVSSQQSLLLVCVVVVDPLLLVLLLVLLVVDPDPVLRQADPVSHGQWDADNHRRDIHHDPSNVVSSSCCSSPRDGD

pLDDT: mean 81.41, std 15.21, range [34.31, 98.62]

Secondary structure (DSSP, 8-state):
--TTSPPPSS--HHHHHHHHHHHHHHHHH-HHHHHHHHHHH-HHHHHHHHHHHHBTTTS-HHHHHHHHHHHHHHHHHHTT-EETTS-HHHHHHHHHHHHTTTTSBSSSS-BHHHHHHHHHHHHHHHTTSEE-SS-EESSSSSEEHHHHHHHHHHHHHHH-TTEE--HHHHTSTT-SHHHHHHHHHHS---S----TTB---TTS---HHHHHHHHHTT-HHHHHHHHTSBPSSPPTTS-SSPPBHHHIIIII-----SSS--S---TTTTHHHHHHHHHHH--TTSTHHHHHHHHHHHHHHHHHTT---EETTEEHHHHHTHHHHHHHHHHHTT-HHHHHHHHHS----TT--SPEEPTTS-EE----HHHHHHHTSTTS-HHHHHHT-HHHHHHHHHHHHHHHHHHHHHHHHHTTTTS-HHHHHHHHHHHHHHHHHHHHHHHHHHHHHHHHHHS-S--HHHHHHHHHHHHT-SS---HHHHHHHHHHHHH--SS---HHHHHHHHHHHHHHHHHHHHHHHHHHHHHHHHHHHHHHHTT-HHHHHHHHHHHHT---GGG-SB-TTS-BSSEE-TTT--EES-HHHHHHHHHIIIII---

Radius of gyration: 29.88 Å; chains: 1; bounding box: 79×45×92 Å